Protein AF-A0A955YV09-F1 (afdb_monomer)

Foldseek 3Di:
DPLPLVVLLVPLVVLVVVVVVLQVQLVPDPLSARFFDAQDPFFRFHRFAFPLVLLVVLQVLVVSLVSCVSNVNNVSNVVSVVVSVVSLVSSVVLQVVQCVVLVLAGARTSPHNWGTEDALSLLVSVPPRNSDQLPPVSLVVSLVLQQVQQFFLLAGATDQTYSSNRVVCVLVVHDTANHKGAQVRRLSSLVSCLSNLVQVSNLQSLLSNQLLADPVRAHWGICHHGLDPSDNDPGDTNDPSNVVSNVVSVCSCAWDDDDLEIEGNSHDAPVQQDAQHKDWDDQNQDPQGTKIWIWHHHVQWIKIFIDDDGPHFRQWYKYAAHPLWAPKWKDFVNHTFDDDPRITIHGSPTGMMIMGTDNPPPDPRDSVQSNVLCCCCSPVVDPQADRRGSDDDWAWKDWPDPDQDDDFKDKTDIATHRRAFWKFKDFAPDETDPPHDTDDGIDMDGDWTKMWIWGDHPNDIYDTRIGTD

Secondary structure (DSSP, 8-state):
----HHHHHHHGGGHHHHHHHHHHHHHTSTTSSSPPB-S-TTT--SSB-BHHHHHHHHHHHHHHHHHHHHTT-HHHHHHHHHHHHHHHHHHHHHHHHHHHTTTT---SBSS-TTSS--SGGGGTTTTTT--S-TTSHHHHHHHHHHHHHHEETTEEEESSS-HHHHHHHHHTT------EEEHHHHHHHHHHHHHTT-HHHHHHHHHHHHHTS-TT----SEEEPTTS----TTSPSPPHHHHHHHHHHHHHHHEEEETTEEEE-SS--GGG-STT-EEEEEEE--TT--EEEEEEEETTEEEEEEEE--SS--SEEEEEPPTT-EEEEEEETTEE---BTTEEEE-TT--EEEEEEE-TT-----HHHHHHHHHIIIII--TTS-SS-SS------EES------SS-EEE-EE-GGG-SEEEEESBSPPP-TTSPBP-S-EEE-S--EEEEEEEETTEEEEEEEEE-

Nearest PDB structures (foldseek):
  6q63-assembly3_C  TM=5.030E-01  e=1.164E-03  Bacteroides thetaiotaomicron
  5nz7-assembly1_B  TM=4.814E-01  e=3.055E-04  Acetivibrio thermocellus
  8ayr-assembly2_B  TM=3.051E-01  e=4.442E-04  Akkermansia muciniphila
  2fba-assembly1_A  TM=6.461E-01  e=5.195E-02  Saccharomycopsis fibuligera

Radius of gyration: 24.7 Å; Cα contacts (8 Å, |Δi|>4): 958; chains: 1; bounding box: 62×48×77 Å

pLDDT: mean 94.28, std 5.24, range [65.0, 98.81]

Mean predicted aligned error: 4.83 Å

Sequence (469 aa):
MTEDAAFATRVAPVLAPHRAEFLTKTGGDPDGLWPVAGPYDNEALQDEHYTGHSFWALLGLKEGKRIAAAAGLGAIAADYQSTYDTYRTTFFEKLDSITALTGGYIPPGVDDPLSGYDWANASAGVYPFGEIAPSDPRVAETAWVVREHKYQEGIMTYGSSNAHVRKLAQERGETVPTGWLHHYQTIYTTMTNLLLGEQRRVVEDLYGLLVHTSSTHAGFEYGIQPWGNRDPRGNRPPHGWFAARYNELLRHMLLREEGSTLHLASALSPAWVKPGQTVAVRKGATYFGPISYEFTFHAGGGTLTMTPSFRTAPEAVVVHVPWFATGVTATADGAAVPISGGAIEVPSSTKTVDFQWSVDGAPDLSFDAAVEAYRHKYYDRPAREDYEFLFATPRAPTFATEQRIFLEKATIDLFVPGGLGTIHYTTDGSSPTTASPTFQAPFEITQNTTVKAIANYNGTLRGPVAAAF

Structure (mmCIF, N/CA/C/O backbone):
data_AF-A0A955YV09-F1
#
_entry.id   AF-A0A955YV09-F1
#
loop_
_atom_site.group_PDB
_atom_site.id
_atom_site.type_symbol
_atom_site.label_atom_id
_atom_site.label_alt_id
_atom_site.label_comp_id
_atom_site.label_asym_id
_atom_site.label_entity_id
_atom_site.label_seq_id
_atom_site.pdbx_PDB_ins_code
_atom_site.Cartn_x
_atom_site.Cartn_y
_atom_site.Cartn_z
_atom_site.occupancy
_atom_site.B_iso_or_equiv
_atom_site.auth_seq_id
_atom_site.auth_comp_id
_atom_site.auth_asym_id
_atom_site.auth_atom_id
_atom_site.pdbx_PDB_model_num
ATOM 1 N N . MET A 1 1 ? -8.012 1.734 21.901 1.00 75.81 1 MET A N 1
ATOM 2 C CA . MET A 1 1 ? -8.890 0.541 21.888 1.00 75.81 1 MET A CA 1
ATOM 3 C C . MET A 1 1 ? -9.551 0.264 23.236 1.00 75.81 1 MET A C 1
ATOM 5 O O . MET A 1 1 ? -10.736 -0.031 23.231 1.00 75.81 1 MET A O 1
ATOM 9 N N . THR A 1 2 ? -8.830 0.325 24.363 1.00 81.56 2 THR A N 1
ATOM 10 C CA . THR A 1 2 ? -9.372 -0.046 25.688 1.00 81.56 2 THR A CA 1
ATOM 11 C C . THR A 1 2 ? -9.980 1.107 26.485 1.00 81.56 2 THR A C 1
ATOM 13 O O . THR A 1 2 ? -10.711 0.836 27.427 1.00 81.56 2 THR A O 1
ATOM 16 N N . GLU A 1 3 ? -9.666 2.362 26.134 1.00 82.00 3 GLU A N 1
ATOM 17 C CA . GLU A 1 3 ? -10.062 3.559 26.905 1.00 82.00 3 GLU A CA 1
ATOM 18 C C . GLU A 1 3 ? -9.626 3.492 28.388 1.00 82.00 3 GLU A C 1
ATOM 20 O O . GLU A 1 3 ? -10.227 4.106 29.264 1.00 82.00 3 GLU A O 1
ATOM 25 N N . ASP A 1 4 ? -8.544 2.756 28.673 1.00 89.75 4 ASP A N 1
ATOM 26 C CA . ASP A 1 4 ? -8.010 2.575 30.025 1.00 89.75 4 ASP A CA 1
ATOM 27 C C . ASP A 1 4 ? -7.276 3.842 30.500 1.00 89.75 4 ASP A C 1
ATOM 29 O O . ASP A 1 4 ? -6.069 4.018 30.303 1.00 89.75 4 ASP A O 1
ATOM 33 N N . ALA A 1 5 ? -8.030 4.744 31.127 1.00 91.50 5 ALA A N 1
ATOM 34 C CA . ALA A 1 5 ? -7.497 5.974 31.703 1.00 91.50 5 ALA A CA 1
ATOM 35 C C . ALA A 1 5 ? -6.474 5.701 32.821 1.00 91.50 5 ALA A C 1
ATOM 37 O O . ALA A 1 5 ? -5.501 6.441 32.950 1.00 91.50 5 ALA A O 1
ATOM 38 N N . ALA A 1 6 ? -6.627 4.615 33.588 1.00 95.00 6 ALA A N 1
ATOM 39 C CA . ALA A 1 6 ? -5.683 4.266 34.650 1.00 95.00 6 ALA A CA 1
ATOM 40 C C . ALA A 1 6 ? -4.319 3.854 34.074 1.00 95.00 6 ALA A C 1
ATOM 42 O O . ALA A 1 6 ? -3.272 4.234 34.608 1.00 95.00 6 ALA A O 1
ATOM 43 N N . PHE A 1 7 ? -4.317 3.126 32.953 1.00 94.69 7 PHE A N 1
ATOM 44 C CA . PHE A 1 7 ? -3.103 2.860 32.186 1.00 94.69 7 PHE A CA 1
ATOM 45 C C . PHE A 1 7 ? -2.457 4.159 31.695 1.00 94.69 7 PHE A C 1
ATOM 47 O O . PHE A 1 7 ? -1.255 4.345 31.888 1.00 94.69 7 PHE A O 1
ATOM 54 N N . ALA A 1 8 ? -3.242 5.075 31.118 1.00 95.00 8 ALA A N 1
ATOM 55 C CA . ALA A 1 8 ? -2.731 6.360 30.645 1.00 95.00 8 ALA A CA 1
ATOM 56 C C . ALA A 1 8 ? -2.082 7.170 31.780 1.00 95.00 8 ALA A C 1
ATOM 58 O O . ALA A 1 8 ? -0.946 7.620 31.633 1.00 95.00 8 ALA A O 1
ATOM 59 N N . THR A 1 9 ? -2.735 7.277 32.942 1.00 96.31 9 THR A N 1
ATOM 60 C CA . THR A 1 9 ? -2.175 7.939 34.132 1.00 96.31 9 THR A CA 1
ATOM 61 C C . THR A 1 9 ? -0.875 7.286 34.601 1.00 96.31 9 THR A C 1
ATOM 63 O O . THR A 1 9 ? 0.050 7.989 35.000 1.00 96.31 9 THR A O 1
ATOM 66 N N . ARG A 1 10 ? -0.764 5.954 34.525 1.00 96.94 10 ARG A N 1
ATOM 67 C CA . ARG A 1 10 ? 0.459 5.233 34.909 1.00 96.94 10 ARG A CA 1
ATOM 68 C C . ARG A 1 10 ? 1.636 5.518 33.973 1.00 96.94 10 ARG A C 1
ATOM 70 O O . ARG A 1 10 ? 2.772 5.543 34.435 1.00 96.94 10 ARG A O 1
ATOM 77 N N . VAL A 1 11 ? 1.377 5.704 32.679 1.00 95.81 11 VAL A N 1
ATOM 78 C CA . VAL A 1 11 ? 2.415 5.970 31.666 1.00 95.81 11 VAL A CA 1
ATOM 79 C C . VAL A 1 11 ? 2.767 7.456 31.583 1.00 95.81 11 VAL A C 1
ATOM 81 O O . VAL A 1 11 ? 3.915 7.793 31.310 1.00 95.81 11 VAL A O 1
ATOM 84 N N . ALA A 1 12 ? 1.823 8.350 31.880 1.00 96.12 12 ALA A N 1
ATOM 85 C CA . ALA A 1 12 ? 1.975 9.798 31.750 1.00 96.12 12 ALA A CA 1
ATOM 86 C C . ALA A 1 12 ? 3.279 10.417 32.312 1.00 96.12 12 ALA A C 1
ATOM 88 O O . ALA A 1 12 ? 3.773 11.361 31.690 1.00 96.12 12 ALA A O 1
ATOM 89 N N . PRO A 1 13 ? 3.891 9.922 33.412 1.00 97.19 13 PRO A N 1
ATOM 90 C CA . PRO A 1 13 ? 5.140 10.485 33.926 1.00 97.19 13 PRO A CA 1
ATOM 91 C C . PRO A 1 13 ? 6.318 10.481 32.939 1.00 97.19 13 PRO A C 1
ATOM 93 O O . PRO A 1 13 ? 7.215 11.307 33.085 1.00 97.19 13 PRO A O 1
ATOM 96 N N . VAL A 1 14 ? 6.328 9.605 31.923 1.00 96.62 14 VAL A N 1
ATOM 97 C CA . VAL A 1 14 ? 7.414 9.571 30.918 1.00 96.62 14 VAL A CA 1
ATOM 98 C C . VAL A 1 14 ? 7.290 10.673 29.862 1.00 96.62 14 VAL A C 1
ATOM 100 O O . VAL A 1 14 ? 8.257 10.974 29.166 1.00 96.62 14 VAL A O 1
ATOM 103 N N . LEU A 1 15 ? 6.116 11.305 29.742 1.00 97.62 15 LEU A N 1
ATOM 104 C CA . LEU A 1 15 ? 5.815 12.203 28.629 1.00 97.62 15 LEU A CA 1
ATOM 105 C C . LEU A 1 15 ? 6.645 13.491 28.665 1.00 97.62 15 LEU A C 1
ATOM 107 O O . LEU A 1 15 ? 7.221 13.876 27.648 1.00 97.62 15 LEU A O 1
ATOM 111 N N . ALA A 1 16 ? 6.719 14.176 29.806 1.00 96.50 16 ALA A N 1
ATOM 112 C CA . ALA A 1 16 ? 7.458 15.436 29.883 1.00 96.50 16 ALA A CA 1
ATOM 113 C C . ALA A 1 16 ? 8.976 15.251 29.643 1.00 96.50 16 ALA A C 1
ATOM 115 O O . ALA A 1 16 ? 9.518 15.987 28.815 1.00 96.50 16 ALA A O 1
ATOM 116 N N . PRO A 1 17 ? 9.657 14.255 30.256 1.00 97.56 17 PRO A N 1
ATOM 117 C CA . PRO A 1 17 ? 11.061 13.970 29.956 1.00 97.56 17 PRO A CA 1
ATOM 118 C C . PRO A 1 17 ? 11.316 13.623 28.486 1.00 97.56 17 PRO A C 1
ATOM 120 O O . PRO A 1 17 ? 12.228 14.187 27.888 1.00 97.56 17 PRO A O 1
ATOM 123 N N . HIS A 1 18 ? 10.488 12.765 27.878 1.00 97.00 18 HIS A N 1
ATOM 124 C CA . HIS A 1 18 ? 10.657 12.381 26.471 1.00 97.00 18 HIS A CA 1
ATOM 125 C C . HIS A 1 18 ? 10.513 13.576 25.527 1.00 97.00 18 HIS A C 1
ATOM 127 O O . HIS A 1 18 ? 11.305 13.731 24.602 1.00 97.00 18 HIS A O 1
ATOM 133 N N . ARG A 1 19 ? 9.539 14.460 25.772 1.00 97.81 19 ARG A N 1
ATOM 134 C CA . ARG A 1 19 ? 9.382 15.679 24.971 1.00 97.81 19 ARG A CA 1
ATOM 135 C C . ARG A 1 19 ? 10.574 16.622 25.136 1.00 97.81 19 ARG A C 1
ATOM 137 O O . ARG A 1 19 ? 11.014 17.212 24.156 1.00 97.81 19 ARG A O 1
ATOM 144 N N . ALA A 1 20 ? 11.090 16.781 26.354 1.00 98.19 20 ALA A N 1
ATOM 145 C CA . ALA A 1 20 ? 12.256 17.628 26.599 1.00 98.19 20 ALA A CA 1
ATOM 146 C C . ALA A 1 20 ? 13.506 17.098 25.876 1.00 98.19 20 ALA A C 1
ATOM 148 O O . ALA A 1 20 ? 14.236 17.874 25.257 1.00 98.19 20 ALA A O 1
ATOM 149 N N . GLU A 1 21 ? 13.724 15.781 25.902 1.00 97.81 21 GLU A N 1
ATOM 150 C CA . GLU A 1 21 ? 14.794 15.147 25.132 1.00 97.81 21 GLU A CA 1
ATOM 151 C C . GLU A 1 21 ? 14.584 15.331 23.628 1.00 97.81 21 GLU A C 1
ATOM 153 O O . GLU A 1 21 ? 15.514 15.750 22.945 1.00 97.81 21 GLU A O 1
ATOM 158 N N . PHE A 1 22 ? 13.365 15.112 23.128 1.00 98.31 22 PHE A N 1
ATOM 159 C CA . PHE A 1 22 ? 13.023 15.338 21.725 1.00 98.31 22 PHE A CA 1
ATOM 160 C C . PHE A 1 22 ? 13.395 16.753 21.274 1.00 98.31 22 PHE A C 1
ATOM 162 O O . PHE A 1 22 ? 14.164 16.906 20.333 1.00 98.31 22 PHE A O 1
ATOM 169 N N . LEU A 1 23 ? 12.947 17.779 22.005 1.00 98.50 23 LEU A N 1
ATOM 170 C CA . LEU A 1 23 ? 13.265 19.179 21.703 1.00 98.50 23 LEU A CA 1
ATOM 171 C C . LEU A 1 23 ? 14.766 19.479 21.775 1.00 98.50 23 LEU A C 1
ATOM 173 O O . LEU A 1 23 ? 15.266 20.289 21.002 1.00 98.50 23 LEU A O 1
ATOM 177 N N . THR A 1 24 ? 15.492 18.834 22.691 1.00 98.44 24 THR A N 1
ATOM 178 C CA . THR A 1 24 ? 16.951 18.982 22.788 1.00 98.44 24 THR A CA 1
ATOM 179 C C . THR A 1 24 ? 17.644 18.385 21.566 1.00 98.44 24 THR A C 1
ATOM 181 O O . THR A 1 24 ? 18.561 18.994 21.022 1.00 98.44 24 THR A O 1
ATOM 184 N N . LYS A 1 25 ? 17.210 17.197 21.130 1.00 97.81 25 LYS A N 1
ATOM 185 C CA . LYS A 1 25 ? 17.768 16.500 19.968 1.00 97.81 25 LYS A CA 1
ATOM 186 C C . LYS A 1 25 ? 17.482 17.264 18.682 1.00 97.81 25 LYS A C 1
ATOM 188 O O . LYS A 1 25 ? 18.423 17.566 17.962 1.00 97.81 25 LYS A O 1
ATOM 193 N N . THR A 1 26 ? 16.226 17.631 18.440 1.00 98.00 26 THR A N 1
ATOM 194 C CA . THR A 1 26 ? 15.845 18.363 17.226 1.00 98.00 26 THR A CA 1
ATOM 195 C C . THR A 1 26 ? 16.370 19.793 17.225 1.00 98.00 26 THR A C 1
ATOM 197 O O . THR A 1 26 ? 16.736 20.306 16.183 1.00 98.00 26 THR A O 1
ATOM 200 N N . GLY A 1 27 ? 16.467 20.452 18.383 1.00 97.62 27 GLY A N 1
ATOM 201 C CA . GLY A 1 27 ? 17.047 21.796 18.480 1.00 97.62 27 GLY A CA 1
ATOM 202 C C . GLY A 1 27 ? 18.569 21.839 18.302 1.00 97.62 27 GLY A C 1
ATOM 203 O O . GLY A 1 27 ? 19.116 22.906 18.038 1.00 97.62 27 GLY A O 1
ATOM 204 N N . GLY A 1 28 ? 19.255 20.705 18.475 1.00 96.88 28 GLY A N 1
ATOM 205 C CA . GLY A 1 28 ? 20.684 20.561 18.187 1.00 96.88 28 GLY A CA 1
ATOM 206 C C . GLY A 1 28 ? 20.983 20.147 16.745 1.00 96.88 28 GLY A C 1
ATOM 207 O O . GLY A 1 28 ? 22.147 20.162 16.348 1.00 96.88 28 GLY A O 1
ATOM 208 N N . ASP A 1 29 ? 19.954 19.773 15.987 1.00 97.50 29 ASP A N 1
ATOM 209 C CA . ASP A 1 29 ? 20.061 19.396 14.586 1.00 97.50 29 ASP A CA 1
ATOM 210 C C . ASP A 1 29 ? 19.975 20.642 13.678 1.00 97.50 29 ASP A C 1
ATOM 212 O O . ASP A 1 29 ? 19.093 21.480 13.893 1.00 97.50 29 ASP A O 1
ATOM 216 N N . PRO A 1 30 ? 20.862 20.808 12.676 1.00 95.50 30 PRO A N 1
ATOM 217 C CA . PRO A 1 30 ? 20.859 21.985 11.804 1.00 95.50 30 PRO A CA 1
ATOM 218 C C . PRO A 1 30 ? 19.558 22.197 11.025 1.00 95.50 30 PRO A C 1
ATOM 220 O O . PRO A 1 30 ? 19.207 23.346 10.753 1.00 95.50 30 PRO A O 1
ATOM 223 N N . ASP A 1 31 ? 18.848 21.115 10.702 1.00 95.19 31 ASP A N 1
ATOM 224 C CA . ASP A 1 31 ? 17.599 21.151 9.944 1.00 95.19 31 ASP A CA 1
ATOM 225 C C . ASP A 1 31 ? 16.370 21.135 10.868 1.00 95.19 31 ASP A C 1
ATOM 227 O O . ASP A 1 31 ? 15.232 21.151 10.398 1.00 95.19 31 ASP A O 1
ATOM 231 N N . GLY A 1 32 ? 16.565 21.120 12.192 1.00 96.94 32 GLY A N 1
ATOM 232 C CA . GLY A 1 32 ? 15.475 21.018 13.158 1.00 96.94 32 GLY A CA 1
ATOM 233 C C . GLY A 1 32 ? 14.786 19.650 13.149 1.00 96.94 32 GLY A C 1
ATOM 234 O O . GLY A 1 32 ? 13.663 19.524 13.652 1.00 96.94 32 GLY A O 1
ATOM 235 N N . LEU A 1 33 ? 15.421 18.632 12.559 1.00 97.56 33 LEU A N 1
ATOM 236 C CA . LEU A 1 33 ? 14.860 17.299 12.387 1.00 97.56 33 LEU A CA 1
ATOM 237 C C . LEU A 1 33 ? 15.323 16.347 13.489 1.00 97.56 33 LEU A C 1
ATOM 239 O O . LEU A 1 33 ? 16.103 16.686 14.376 1.00 97.56 33 LEU A O 1
ATOM 243 N N . TRP A 1 34 ? 14.775 15.129 13.477 1.00 95.94 34 TRP A N 1
ATOM 244 C CA . TRP A 1 34 ? 15.317 14.095 14.352 1.00 95.94 34 TRP A CA 1
ATOM 245 C C . TRP A 1 34 ? 16.717 13.760 13.833 1.00 95.94 34 TRP A C 1
ATOM 247 O O . TRP A 1 34 ? 16.794 13.452 12.648 1.00 95.94 34 TRP A O 1
ATOM 257 N N . PRO A 1 35 ? 17.779 13.806 14.660 1.00 94.56 35 PRO A N 1
ATOM 258 C CA . PRO A 1 35 ? 19.150 13.883 14.163 1.00 94.56 35 PRO A CA 1
ATOM 259 C C . PRO A 1 35 ? 19.528 12.797 13.160 1.00 94.56 35 PRO A C 1
ATOM 261 O O . PRO A 1 35 ? 19.035 11.664 13.242 1.00 94.56 35 PRO A O 1
ATOM 264 N N . VAL A 1 36 ? 20.481 13.138 12.288 1.00 92.81 36 VAL A N 1
ATOM 265 C CA . VAL A 1 36 ? 21.125 12.183 11.382 1.00 92.81 36 VAL A CA 1
ATOM 266 C C . VAL A 1 36 ? 21.587 10.926 12.114 1.00 92.81 36 VAL A C 1
ATOM 268 O O . VAL A 1 36 ? 22.028 10.948 13.270 1.00 92.81 36 VAL A O 1
ATOM 271 N N . ALA A 1 37 ? 21.482 9.807 11.412 1.00 83.88 37 ALA A N 1
ATOM 272 C CA . ALA A 1 37 ? 21.772 8.490 11.941 1.00 83.88 37 ALA A CA 1
ATOM 273 C C . ALA A 1 37 ? 22.726 7.732 11.011 1.00 83.88 37 ALA A C 1
ATOM 275 O O . ALA A 1 37 ? 22.684 7.883 9.792 1.00 83.88 37 ALA A O 1
ATOM 276 N N . GLY A 1 38 ? 23.584 6.893 11.599 1.00 79.44 38 GLY A N 1
ATOM 277 C CA . GLY A 1 38 ? 24.360 5.913 10.836 1.00 79.44 38 GLY A CA 1
ATOM 278 C C . GLY A 1 38 ? 23.469 4.782 10.302 1.00 79.44 38 GLY A C 1
ATOM 279 O O . GLY A 1 38 ? 22.283 4.740 10.637 1.00 79.44 38 GLY A O 1
ATOM 280 N N . PRO A 1 39 ? 24.023 3.842 9.516 1.00 76.94 39 PRO A N 1
ATOM 281 C CA . PRO A 1 39 ? 23.260 2.751 8.929 1.00 76.94 39 PRO A CA 1
ATOM 282 C C . PRO A 1 39 ? 22.802 1.813 10.040 1.00 76.94 39 PRO A C 1
ATOM 284 O O . PRO A 1 39 ? 23.565 0.990 10.553 1.00 76.94 39 PRO A O 1
ATOM 287 N N . TYR A 1 40 ? 21.546 1.974 10.440 1.00 72.75 40 TYR A N 1
ATOM 288 C CA . TYR A 1 40 ? 20.858 1.025 11.296 1.00 72.75 40 TYR A CA 1
ATOM 289 C C . TYR A 1 40 ? 20.247 -0.098 10.451 1.00 72.75 40 TYR A C 1
ATOM 291 O O . TYR A 1 40 ? 20.273 -0.069 9.217 1.00 72.75 40 TYR A O 1
ATOM 299 N N . ASP A 1 41 ? 19.686 -1.096 11.134 1.00 65.88 41 ASP A N 1
ATOM 300 C CA . ASP A 1 41 ? 18.631 -1.910 10.532 1.00 65.88 41 ASP A CA 1
ATOM 301 C C . ASP A 1 41 ? 17.547 -0.954 10.001 1.00 65.88 41 ASP A C 1
ATOM 303 O O . ASP A 1 41 ? 17.304 0.058 10.664 1.00 65.88 41 ASP A O 1
ATOM 307 N N . ASN A 1 42 ? 16.951 -1.241 8.836 1.00 78.88 42 ASN A N 1
ATOM 308 C CA . ASN A 1 42 ? 15.970 -0.434 8.080 1.00 78.88 42 ASN A CA 1
ATOM 309 C C . ASN A 1 42 ? 16.473 0.208 6.761 1.00 78.88 42 ASN A C 1
ATOM 311 O O . ASN A 1 42 ? 16.728 -0.499 5.798 1.00 78.88 42 ASN A O 1
ATOM 315 N N . GLU A 1 43 ? 16.547 1.540 6.648 1.00 87.44 43 GLU A N 1
ATOM 316 C CA . GLU A 1 43 ? 16.810 2.254 5.384 1.00 87.44 43 GLU A CA 1
ATOM 317 C C . GLU A 1 43 ? 18.292 2.251 4.951 1.00 87.44 43 GLU A C 1
ATOM 319 O O . GLU A 1 43 ? 18.600 2.628 3.820 1.00 87.44 43 GLU A O 1
ATOM 324 N N . ALA A 1 44 ? 19.210 1.819 5.827 1.00 89.88 44 ALA A N 1
ATOM 325 C CA . ALA A 1 44 ? 20.657 1.745 5.582 1.00 89.88 44 ALA A CA 1
ATOM 326 C C . ALA A 1 44 ? 21.294 3.062 5.078 1.00 89.88 44 ALA A C 1
ATOM 328 O O . ALA A 1 44 ? 22.188 3.047 4.230 1.00 89.88 44 ALA A O 1
ATOM 329 N N . LEU A 1 45 ? 20.834 4.202 5.603 1.00 90.94 45 LEU A N 1
ATOM 330 C CA . LEU A 1 45 ? 21.383 5.525 5.299 1.00 90.94 45 LEU A CA 1
ATOM 331 C C . LEU A 1 45 ? 22.611 5.822 6.169 1.00 90.94 45 LEU A C 1
ATOM 333 O O . LEU A 1 45 ? 22.663 5.420 7.332 1.00 90.94 45 LEU A O 1
ATOM 337 N N . GLN A 1 46 ? 23.584 6.549 5.621 1.00 90.31 46 GLN A N 1
ATOM 338 C CA . GLN A 1 46 ? 24.819 6.921 6.311 1.00 90.31 46 GLN A CA 1
ATOM 339 C C . GLN A 1 46 ? 24.864 8.436 6.507 1.00 90.31 46 GLN A C 1
ATOM 341 O O . GLN A 1 46 ? 25.022 9.166 5.538 1.00 90.31 46 GLN A O 1
ATOM 346 N N . ASP A 1 47 ? 24.786 8.881 7.763 1.00 91.12 47 ASP A N 1
ATOM 347 C CA . ASP A 1 47 ? 24.876 10.298 8.149 1.00 91.12 47 ASP A CA 1
ATOM 348 C C . ASP A 1 47 ? 23.786 11.185 7.510 1.00 91.12 47 ASP A C 1
ATOM 350 O O . ASP A 1 47 ? 24.007 12.366 7.253 1.00 91.12 47 ASP A O 1
ATOM 354 N N . GLU A 1 48 ? 22.591 10.620 7.301 1.00 93.00 48 GLU A N 1
ATOM 355 C CA . GLU A 1 48 ? 21.418 11.311 6.743 1.00 93.00 48 GLU A CA 1
ATOM 356 C C . GLU A 1 48 ? 20.202 11.233 7.681 1.00 93.00 48 GLU A C 1
ATOM 358 O O . GLU A 1 48 ? 20.119 10.396 8.592 1.00 93.00 48 GLU A O 1
ATOM 363 N N . HIS A 1 49 ? 19.225 12.101 7.426 1.00 95.56 49 HIS A N 1
ATOM 364 C CA . HIS A 1 49 ? 17.911 12.114 8.051 1.00 95.56 49 HIS A CA 1
ATOM 365 C C . HIS A 1 49 ? 16.977 11.081 7.422 1.00 95.56 49 HIS A C 1
ATOM 367 O O . HIS A 1 49 ? 16.645 11.130 6.237 1.00 95.56 49 HIS A O 1
ATOM 373 N N . TYR A 1 50 ? 16.477 10.175 8.255 1.00 95.44 50 TYR A N 1
ATOM 374 C CA . TYR A 1 50 ? 15.576 9.106 7.845 1.00 95.44 50 TYR A CA 1
ATOM 375 C C . TYR A 1 50 ? 14.143 9.632 7.717 1.00 95.44 50 TYR A C 1
ATOM 377 O O . TYR A 1 50 ? 13.543 10.062 8.707 1.00 95.44 50 TYR A O 1
ATOM 385 N N . THR A 1 51 ? 13.539 9.481 6.539 1.00 96.44 51 THR A N 1
ATOM 386 C CA . THR A 1 51 ? 12.110 9.758 6.320 1.00 96.44 51 THR A CA 1
ATOM 387 C C . THR A 1 51 ? 11.245 8.952 7.293 1.00 96.44 51 THR A C 1
ATOM 389 O O . THR A 1 51 ? 10.325 9.480 7.922 1.00 96.44 51 THR A O 1
ATOM 392 N N . GLY A 1 52 ? 11.579 7.669 7.475 1.00 94.56 52 GLY A N 1
ATOM 393 C CA . GLY A 1 52 ? 10.900 6.776 8.411 1.00 94.56 52 GLY A CA 1
ATOM 394 C C . GLY A 1 52 ? 10.953 7.254 9.862 1.00 94.56 52 GLY A C 1
ATOM 395 O O . GLY A 1 52 ? 9.938 7.205 10.559 1.00 94.56 52 GLY A O 1
ATOM 396 N N . HIS A 1 53 ? 12.102 7.754 10.328 1.00 94.69 53 HIS A N 1
ATOM 397 C CA . HIS A 1 53 ? 12.244 8.244 11.703 1.00 94.69 53 HIS A CA 1
ATOM 398 C C . HIS A 1 53 ? 11.369 9.467 11.958 1.00 94.69 53 HIS A C 1
ATOM 400 O O . HIS A 1 53 ? 10.717 9.528 12.998 1.00 94.69 53 HIS A O 1
ATOM 406 N N . SER A 1 54 ? 11.285 10.395 11.004 1.00 97.00 54 SER A N 1
ATOM 407 C CA . SER A 1 54 ? 10.409 11.562 11.125 1.00 97.00 54 SER A CA 1
ATOM 408 C C . SER A 1 54 ? 8.932 11.169 11.202 1.00 97.00 54 SER A C 1
ATOM 410 O O . SER A 1 54 ? 8.193 11.699 12.034 1.00 97.00 54 SER A O 1
ATOM 412 N N . PHE A 1 55 ? 8.495 10.176 10.420 1.00 97.56 55 PHE A N 1
ATOM 413 C CA . PHE A 1 55 ? 7.139 9.635 10.550 1.00 97.56 55 PHE A CA 1
ATOM 414 C C . PHE A 1 55 ? 6.896 8.965 11.915 1.00 97.56 55 PHE A C 1
ATOM 416 O O . PHE A 1 55 ? 5.847 9.179 12.528 1.00 97.56 55 PHE A O 1
ATOM 423 N N . TRP A 1 56 ? 7.861 8.204 12.440 1.00 96.44 56 TRP A N 1
ATOM 424 C CA . TRP A 1 56 ? 7.766 7.623 13.786 1.00 96.44 56 TRP A CA 1
ATOM 425 C C . TRP A 1 56 ? 7.767 8.681 14.896 1.00 96.44 56 TRP A C 1
ATOM 427 O O . TRP A 1 56 ? 7.019 8.540 15.865 1.00 96.44 56 TRP A O 1
ATOM 437 N N . ALA A 1 57 ? 8.554 9.748 14.755 1.00 97.38 57 ALA A N 1
ATOM 438 C CA . ALA A 1 57 ? 8.569 10.881 15.673 1.00 97.38 57 ALA A CA 1
ATOM 439 C C . ALA A 1 57 ? 7.197 11.565 15.731 1.00 97.38 57 ALA A C 1
ATOM 441 O O . ALA A 1 57 ? 6.652 11.778 16.815 1.00 97.38 57 ALA A O 1
ATOM 442 N N . LEU A 1 58 ? 6.600 11.838 14.568 1.00 98.56 58 LEU A N 1
ATOM 443 C CA . LEU A 1 58 ? 5.260 12.413 14.465 1.00 98.56 58 LEU A CA 1
ATOM 444 C C . LEU A 1 58 ? 4.193 11.519 15.109 1.00 98.56 58 LEU A C 1
ATOM 446 O O . LEU A 1 58 ? 3.388 12.006 15.909 1.00 98.56 58 LEU A O 1
ATOM 450 N N . LEU A 1 59 ? 4.236 10.209 14.848 1.00 97.75 59 LEU A N 1
ATOM 451 C CA . LEU A 1 59 ? 3.337 9.252 15.493 1.00 97.75 59 LEU A CA 1
ATOM 452 C C . LEU A 1 59 ? 3.531 9.231 17.019 1.00 97.75 59 LEU A C 1
ATOM 454 O O . LEU A 1 59 ? 2.555 9.255 17.769 1.00 97.75 59 LEU A O 1
ATOM 458 N N . GLY A 1 60 ? 4.777 9.254 17.496 1.00 97.56 60 GLY A N 1
ATOM 459 C CA . GLY A 1 60 ? 5.096 9.329 18.922 1.00 97.56 60 GLY A CA 1
ATOM 460 C C . GLY A 1 60 ? 4.536 10.588 19.591 1.00 97.56 60 GLY A C 1
ATOM 461 O O . GLY A 1 60 ? 3.978 10.511 20.687 1.00 97.56 60 GLY A O 1
ATOM 462 N N . LEU A 1 61 ? 4.611 11.741 18.920 1.00 98.50 61 LEU A N 1
ATOM 463 C CA . LEU A 1 61 ? 4.041 12.996 19.413 1.00 98.50 61 LEU A CA 1
ATOM 464 C C . LEU A 1 61 ? 2.500 12.959 19.437 1.00 98.50 61 LEU A C 1
ATOM 466 O O . LEU A 1 61 ? 1.892 13.374 20.429 1.00 98.50 61 LEU A O 1
ATOM 470 N N . LYS A 1 62 ? 1.857 12.398 18.401 1.00 97.06 62 LYS A N 1
ATOM 471 C CA . LYS A 1 62 ? 0.398 12.173 18.371 1.00 97.06 62 LYS A CA 1
ATOM 472 C C . LYS A 1 62 ? -0.065 11.291 19.531 1.00 97.06 62 LYS A C 1
ATOM 474 O O . LYS A 1 62 ? -1.016 11.638 20.237 1.00 97.06 62 LYS A O 1
ATOM 479 N N . GLU A 1 63 ? 0.615 10.171 19.762 1.00 95.62 63 GLU A N 1
ATOM 480 C CA . GLU A 1 63 ? 0.253 9.247 20.839 1.00 95.62 63 GLU A CA 1
ATOM 481 C C . GLU A 1 63 ? 0.574 9.826 22.223 1.00 95.62 63 GLU A C 1
ATOM 483 O O . GLU A 1 63 ? -0.216 9.666 23.153 1.00 95.62 63 GLU A O 1
ATOM 488 N N . GLY A 1 64 ? 1.657 10.595 22.367 1.00 97.31 64 GLY A N 1
ATOM 489 C CA . GLY A 1 64 ? 1.956 11.326 23.599 1.00 97.31 64 GLY A CA 1
ATOM 490 C C . GLY A 1 64 ? 0.862 12.333 23.970 1.00 97.31 64 GLY A C 1
ATOM 491 O O . GLY A 1 64 ? 0.395 12.341 25.114 1.00 97.31 64 GLY A O 1
ATOM 492 N N . LYS A 1 65 ? 0.353 13.100 22.992 1.00 97.62 65 LYS A N 1
ATOM 493 C CA . LYS A 1 65 ? -0.837 13.954 23.166 1.00 97.62 65 LYS A CA 1
ATOM 494 C C . LYS A 1 65 ? -2.042 13.134 23.630 1.00 97.62 65 LYS A C 1
ATOM 496 O O . LYS A 1 65 ? -2.743 13.543 24.557 1.00 97.62 65 LYS A O 1
ATOM 501 N N . ARG A 1 66 ? -2.298 11.986 22.996 1.00 94.50 66 ARG A N 1
ATOM 502 C CA . ARG A 1 66 ? -3.440 11.119 23.318 1.00 94.50 66 ARG A CA 1
ATOM 503 C C . ARG A 1 66 ? -3.364 10.573 24.744 1.00 94.50 66 ARG A C 1
ATOM 505 O O . ARG A 1 66 ? -4.368 10.606 25.453 1.00 94.50 66 ARG A O 1
ATOM 512 N N . ILE A 1 67 ? -2.188 10.116 25.177 1.00 96.31 67 ILE A N 1
ATOM 513 C CA . ILE A 1 67 ? -1.953 9.633 26.545 1.00 96.31 67 ILE A CA 1
ATOM 514 C C . ILE A 1 67 ? -2.151 10.775 27.548 1.00 96.31 67 ILE A C 1
ATOM 516 O O . ILE A 1 67 ? -2.867 10.595 28.531 1.00 96.31 67 ILE A O 1
ATOM 520 N N . ALA A 1 68 ? -1.581 11.958 27.290 1.00 97.00 68 ALA A N 1
ATOM 521 C CA . ALA A 1 68 ? -1.748 13.123 28.161 1.00 97.00 68 ALA A CA 1
ATOM 522 C C . ALA A 1 68 ? -3.223 13.527 28.305 1.00 97.00 68 ALA A C 1
ATOM 524 O O . ALA A 1 68 ? -3.692 13.751 29.421 1.00 97.00 68 ALA A O 1
ATOM 525 N N . ALA A 1 69 ? -3.971 13.561 27.198 1.00 95.44 69 ALA A N 1
ATOM 526 C CA . ALA A 1 69 ? -5.399 13.862 27.210 1.00 95.44 69 ALA A CA 1
ATOM 527 C C . ALA A 1 69 ? -6.195 12.821 28.015 1.00 95.44 69 ALA A C 1
ATOM 529 O O . ALA A 1 69 ? -7.001 13.191 28.867 1.00 95.44 69 ALA A O 1
ATOM 530 N N . ALA A 1 70 ? -5.924 11.528 27.810 1.00 94.19 70 ALA A N 1
ATOM 531 C CA . ALA A 1 70 ? -6.571 10.444 28.550 1.00 94.19 70 ALA A CA 1
ATOM 532 C C . ALA A 1 70 ? -6.241 10.458 30.056 1.00 94.19 70 ALA A C 1
ATOM 534 O O . ALA A 1 70 ? -7.064 10.044 30.867 1.00 94.19 70 ALA A O 1
ATOM 535 N N . ALA A 1 71 ? -5.065 10.965 30.436 1.00 95.69 71 ALA A N 1
ATOM 536 C CA . ALA A 1 71 ? -4.653 11.147 31.826 1.00 95.69 71 ALA A CA 1
ATOM 537 C C . ALA A 1 71 ? -5.154 12.464 32.461 1.00 95.69 71 ALA A C 1
ATOM 539 O O . ALA A 1 71 ? -4.831 12.736 33.616 1.00 95.69 71 ALA A O 1
ATOM 540 N N . GLY A 1 72 ? -5.906 13.299 31.730 1.00 95.88 72 GLY A N 1
ATOM 541 C CA . GLY A 1 72 ? -6.393 14.597 32.216 1.00 95.88 72 GLY A CA 1
ATOM 542 C C . GLY A 1 72 ? -5.327 15.701 32.277 1.00 95.88 72 GLY A C 1
ATOM 543 O O . GLY A 1 72 ? -5.531 16.727 32.923 1.00 95.88 72 GLY A O 1
ATOM 544 N N . LEU A 1 73 ? -4.187 15.523 31.605 1.00 96.94 73 LEU A N 1
ATOM 545 C CA . LEU A 1 73 ? -3.042 16.439 31.624 1.00 96.94 73 LEU A CA 1
ATOM 546 C C . LEU A 1 73 ? -3.093 17.410 30.437 1.00 96.94 73 LEU A C 1
ATOM 548 O O . LEU A 1 73 ? -2.256 17.365 29.536 1.00 96.94 73 LEU A O 1
ATOM 552 N N . GLY A 1 74 ? -4.088 18.303 30.439 1.00 97.00 74 GLY A N 1
ATOM 553 C CA . GLY A 1 74 ? -4.381 19.198 29.310 1.00 97.00 74 GLY A CA 1
ATOM 554 C C . GLY A 1 74 ? -3.207 20.077 28.857 1.00 97.00 74 GLY A C 1
ATOM 555 O O . GLY A 1 74 ? -2.994 20.232 27.658 1.00 97.00 74 GLY A O 1
ATOM 556 N N . ALA A 1 75 ? -2.401 20.588 29.793 1.00 97.81 75 ALA A N 1
ATOM 557 C CA . ALA A 1 75 ? -1.212 21.380 29.462 1.00 97.81 75 ALA A CA 1
ATOM 558 C C . ALA A 1 75 ? -0.154 20.552 28.710 1.00 97.81 75 ALA A C 1
ATOM 560 O O . ALA A 1 75 ? 0.343 20.984 27.677 1.00 97.81 75 ALA A O 1
ATOM 561 N N . ILE A 1 76 ? 0.119 19.320 29.161 1.00 97.75 76 ILE A N 1
ATOM 562 C CA . ILE A 1 76 ? 1.068 18.418 28.487 1.00 97.75 76 ILE A CA 1
ATOM 563 C C . ILE A 1 76 ? 0.532 18.009 27.110 1.00 97.75 76 ILE A C 1
ATOM 565 O O . ILE A 1 76 ? 1.291 17.932 26.148 1.00 97.75 76 ILE A O 1
ATOM 569 N N . ALA A 1 77 ? -0.777 17.782 26.981 1.00 98.38 77 ALA A N 1
ATOM 570 C CA . ALA A 1 77 ? -1.385 17.483 25.688 1.00 98.38 77 ALA A CA 1
ATOM 571 C C . ALA A 1 77 ? -1.222 18.649 24.692 1.00 98.38 77 ALA A C 1
ATOM 573 O O . ALA A 1 77 ? -0.906 18.414 23.526 1.00 98.38 77 ALA A O 1
ATOM 574 N N . ALA A 1 78 ? -1.397 19.894 25.151 1.00 98.50 78 ALA A N 1
ATOM 575 C CA . ALA A 1 78 ? -1.175 21.091 24.340 1.00 98.50 78 ALA A CA 1
ATOM 576 C C . ALA A 1 78 ? 0.305 21.258 23.949 1.00 98.50 78 ALA A C 1
ATOM 578 O O . ALA A 1 78 ? 0.604 21.553 22.793 1.00 98.50 78 ALA A O 1
ATOM 579 N N . ASP A 1 79 ? 1.226 20.986 24.873 1.00 98.31 79 ASP A N 1
ATOM 580 C CA . ASP A 1 79 ? 2.670 21.004 24.624 1.00 98.31 79 ASP A CA 1
ATOM 581 C C . ASP A 1 79 ? 3.089 20.000 23.540 1.00 98.31 79 ASP A C 1
ATOM 583 O O . ASP A 1 79 ? 3.876 20.329 22.650 1.00 98.31 79 ASP A O 1
ATOM 587 N N . TYR A 1 80 ? 2.555 18.777 23.597 1.00 98.62 80 TYR A N 1
ATOM 588 C CA . TYR A 1 80 ? 2.780 17.748 22.580 1.00 98.62 80 TYR A CA 1
ATOM 589 C C . TYR A 1 80 ? 2.183 18.131 21.224 1.00 98.62 80 TYR A C 1
ATOM 591 O O . TYR A 1 80 ? 2.832 17.916 20.205 1.00 98.62 80 TYR A O 1
ATOM 599 N N . GLN A 1 81 ? 0.984 18.726 21.205 1.00 98.69 81 GLN A N 1
ATOM 600 C CA . GLN A 1 81 ? 0.371 19.231 19.974 1.00 98.69 81 GLN A CA 1
ATOM 601 C C . GLN A 1 81 ? 1.241 20.314 19.329 1.00 98.69 81 GLN A C 1
ATOM 603 O O . GLN A 1 81 ? 1.562 20.212 18.153 1.00 98.69 81 GLN A O 1
ATOM 608 N N . SER A 1 82 ? 1.687 21.304 20.106 1.00 98.62 82 SER A N 1
ATOM 609 C CA . SER A 1 82 ? 2.553 22.365 19.588 1.00 98.62 82 SER A CA 1
ATOM 610 C C . SER A 1 82 ? 3.880 21.816 19.056 1.00 98.62 82 SER A C 1
ATOM 612 O O . SER A 1 82 ? 4.335 22.248 18.002 1.00 98.62 82 SER A O 1
ATOM 614 N N . THR A 1 83 ? 4.492 20.842 19.740 1.00 98.75 83 THR A N 1
ATOM 615 C CA . THR A 1 83 ? 5.715 20.190 19.244 1.00 98.75 83 THR A CA 1
ATOM 616 C C . THR A 1 83 ? 5.467 19.400 17.964 1.00 98.75 83 THR A C 1
ATOM 618 O O . THR A 1 83 ? 6.288 19.474 17.055 1.00 98.75 83 THR A O 1
ATOM 621 N N . TYR A 1 84 ? 4.342 18.684 17.873 1.00 98.81 84 TYR A N 1
ATOM 622 C CA . TYR A 1 84 ? 3.923 18.003 16.650 1.00 98.81 84 TYR A CA 1
ATOM 623 C C . TYR A 1 84 ? 3.771 18.987 15.489 1.00 98.81 84 TYR A C 1
ATOM 625 O O . TYR A 1 84 ? 4.360 18.759 14.439 1.00 98.81 84 TYR A O 1
ATOM 633 N N . ASP A 1 85 ? 3.047 20.092 15.681 1.00 98.75 85 ASP A N 1
ATOM 634 C CA . ASP A 1 85 ? 2.779 21.065 14.617 1.00 98.75 85 ASP A CA 1
ATOM 635 C C . ASP A 1 85 ? 4.071 21.701 14.086 1.00 98.75 85 ASP A C 1
ATOM 637 O O . ASP A 1 85 ? 4.277 21.770 12.870 1.00 98.75 85 ASP A O 1
ATOM 641 N N . THR A 1 86 ? 4.974 22.101 14.988 1.00 98.56 86 THR A N 1
ATOM 642 C CA . THR A 1 86 ? 6.281 22.656 14.612 1.00 98.56 86 THR A CA 1
ATOM 643 C C . THR A 1 86 ? 7.118 21.627 13.859 1.00 98.56 86 THR A C 1
ATOM 645 O O . THR A 1 86 ? 7.558 21.896 12.745 1.00 98.56 86 THR A O 1
ATOM 648 N N . TYR A 1 87 ? 7.300 20.433 14.430 1.00 98.75 87 TYR A N 1
ATOM 649 C CA . TYR A 1 87 ? 8.141 19.402 13.824 1.00 98.75 87 TYR A CA 1
ATOM 650 C C . TYR A 1 87 ? 7.590 18.930 12.476 1.00 98.75 87 TYR A C 1
ATOM 652 O O . TYR A 1 87 ? 8.344 18.762 11.521 1.00 98.75 87 TYR A O 1
ATOM 660 N N . ARG A 1 88 ? 6.265 18.768 12.366 1.00 98.69 88 ARG A N 1
ATOM 661 C CA . ARG A 1 88 ? 5.604 18.403 11.111 1.00 98.69 88 ARG A CA 1
ATOM 662 C C . ARG A 1 88 ? 5.857 19.445 10.034 1.00 98.69 88 ARG A C 1
ATOM 664 O O . ARG A 1 88 ? 6.137 19.063 8.908 1.00 98.69 88 ARG A O 1
ATOM 671 N N . THR A 1 89 ? 5.751 20.728 10.368 1.00 98.62 89 THR A N 1
ATOM 672 C CA . THR A 1 89 ? 6.001 21.814 9.412 1.00 98.62 89 THR A CA 1
ATOM 673 C C . THR A 1 89 ? 7.427 21.729 8.872 1.00 98.62 89 THR A C 1
ATOM 675 O O . THR A 1 89 ? 7.606 21.591 7.667 1.00 98.62 89 THR A O 1
ATOM 678 N N . THR A 1 90 ? 8.425 21.677 9.759 1.00 98.31 90 THR A N 1
ATOM 679 C CA . THR A 1 90 ? 9.844 21.572 9.385 1.00 98.31 90 THR A CA 1
ATOM 680 C C . THR A 1 90 ? 10.141 20.325 8.549 1.00 98.31 90 THR A C 1
ATOM 682 O O . THR A 1 90 ? 10.776 20.405 7.500 1.00 98.31 90 THR A O 1
ATOM 685 N N . PHE A 1 91 ? 9.638 19.161 8.967 1.00 98.62 91 PHE A N 1
ATOM 686 C CA . PHE A 1 91 ? 9.835 17.918 8.226 1.00 98.62 91 PHE A CA 1
ATOM 687 C C . PHE A 1 91 ? 9.185 17.950 6.840 1.00 98.62 91 PHE A C 1
ATOM 689 O O . PHE A 1 91 ? 9.811 17.528 5.869 1.00 98.62 91 PHE A O 1
ATOM 696 N N . PHE A 1 92 ? 7.955 18.455 6.723 1.00 98.50 92 PHE A N 1
ATOM 697 C CA . PHE A 1 92 ? 7.252 18.475 5.441 1.00 98.50 92 PHE A CA 1
ATOM 698 C C . PHE A 1 92 ? 7.864 19.464 4.445 1.00 98.50 92 PHE A C 1
ATOM 700 O O . PHE A 1 92 ? 7.881 19.157 3.260 1.00 98.50 92 PHE A O 1
ATOM 707 N N . GLU A 1 93 ? 8.451 20.578 4.891 1.00 97.94 93 GLU A N 1
ATOM 708 C CA . GLU A 1 93 ? 9.207 21.479 4.004 1.00 97.94 93 GLU A CA 1
ATOM 709 C C . GLU A 1 93 ? 10.388 20.758 3.323 1.00 97.94 93 GLU A C 1
ATOM 711 O O . GLU A 1 93 ? 10.590 20.863 2.105 1.00 97.94 93 GLU A O 1
ATOM 716 N N . LYS A 1 94 ? 11.143 19.961 4.091 1.00 97.31 94 LYS A N 1
ATOM 717 C CA . LYS A 1 94 ? 12.240 19.139 3.559 1.00 97.31 94 LYS A CA 1
ATOM 718 C C . LYS A 1 94 ? 11.711 17.990 2.689 1.00 97.31 94 LYS A C 1
ATOM 720 O O . LYS A 1 94 ? 12.226 17.757 1.595 1.00 97.31 94 LYS A O 1
ATOM 725 N N . LEU A 1 95 ? 10.654 17.310 3.140 1.00 98.25 95 LEU A N 1
ATOM 726 C CA . LEU A 1 95 ? 10.023 16.199 2.425 1.00 98.25 95 LEU A CA 1
ATOM 727 C C . LEU A 1 95 ? 9.475 16.627 1.055 1.00 98.25 95 LEU A C 1
ATOM 729 O O . LEU A 1 95 ? 9.641 15.909 0.070 1.00 98.25 95 LEU A O 1
ATOM 733 N N . ASP A 1 96 ? 8.836 17.793 0.973 1.00 97.81 96 ASP A N 1
ATOM 734 C CA . ASP A 1 96 ? 8.313 18.342 -0.279 1.00 97.81 96 ASP A CA 1
ATOM 735 C C . ASP A 1 96 ? 9.457 18.635 -1.259 1.00 97.81 96 ASP A C 1
ATOM 737 O O . ASP A 1 96 ? 9.382 18.268 -2.435 1.00 97.81 96 ASP A O 1
ATOM 741 N N . SER A 1 97 ? 10.553 19.214 -0.758 1.00 97.00 97 SER A N 1
ATOM 742 C CA . SER A 1 97 ? 11.740 19.533 -1.557 1.00 97.00 97 SER A CA 1
ATOM 743 C C . SER A 1 97 ? 12.390 18.281 -2.152 1.00 97.00 97 SER A C 1
ATOM 745 O O . SER A 1 97 ? 12.665 18.242 -3.351 1.00 97.00 97 SER A O 1
ATOM 747 N N . ILE A 1 98 ? 12.597 17.236 -1.343 1.00 97.31 98 ILE A N 1
ATOM 748 C CA . ILE A 1 98 ? 13.241 15.996 -1.800 1.00 97.31 98 ILE A CA 1
ATOM 749 C C . ILE A 1 98 ? 12.326 15.192 -2.738 1.00 97.31 98 ILE A C 1
ATOM 751 O O . ILE A 1 98 ? 12.781 14.642 -3.739 1.00 97.31 98 ILE A O 1
ATOM 755 N N . THR A 1 99 ? 11.016 15.180 -2.472 1.00 97.75 99 THR A N 1
ATOM 756 C CA . THR A 1 99 ? 10.027 14.442 -3.277 1.00 97.75 99 THR A CA 1
ATOM 757 C C . THR A 1 99 ? 9.796 15.088 -4.649 1.00 97.75 99 THR A C 1
ATOM 759 O O . THR A 1 99 ? 9.450 14.412 -5.620 1.00 97.75 99 THR A O 1
ATOM 762 N N . ALA A 1 100 ? 10.024 16.398 -4.779 1.00 97.19 100 ALA A N 1
ATOM 763 C CA . ALA A 1 100 ? 9.987 17.070 -6.077 1.00 97.19 100 ALA A CA 1
ATOM 764 C C . ALA A 1 100 ? 11.083 16.560 -7.034 1.00 97.19 100 ALA A C 1
ATOM 766 O O . ALA A 1 100 ? 10.875 16.543 -8.248 1.00 97.19 100 ALA A O 1
ATOM 767 N N . LEU A 1 101 ? 12.223 16.098 -6.505 1.00 97.44 101 LEU A N 1
ATOM 768 C CA . LEU A 1 101 ? 13.344 15.584 -7.303 1.00 97.44 101 LEU A CA 1
ATOM 769 C C . LEU A 1 101 ? 13.087 14.186 -7.880 1.00 97.44 101 LEU A C 1
ATOM 771 O O . LEU A 1 101 ? 13.759 13.774 -8.821 1.00 97.44 101 LEU A O 1
ATOM 775 N N . THR A 1 102 ? 12.111 13.462 -7.337 1.00 97.38 102 THR A N 1
ATOM 776 C CA . THR A 1 102 ? 11.828 12.060 -7.675 1.00 97.38 102 THR A CA 1
ATOM 777 C C . THR A 1 102 ? 10.548 11.885 -8.492 1.00 97.38 102 THR A C 1
ATOM 779 O O . THR A 1 102 ? 10.151 10.755 -8.788 1.00 97.38 102 THR A O 1
ATOM 782 N N . GLY A 1 103 ? 9.883 12.989 -8.848 1.00 94.62 103 GLY A N 1
ATOM 783 C CA . GLY A 1 103 ? 8.603 12.971 -9.556 1.00 94.62 103 GLY A CA 1
ATOM 784 C C . GLY A 1 103 ? 7.409 12.572 -8.684 1.00 94.62 103 GLY A C 1
ATOM 785 O O . GLY A 1 103 ? 6.387 12.177 -9.231 1.00 94.62 103 GLY A O 1
ATOM 786 N N . GLY A 1 104 ? 7.518 12.676 -7.353 1.00 96.50 104 GLY A N 1
ATOM 787 C CA . GLY A 1 104 ? 6.424 12.367 -6.422 1.00 96.50 104 GLY A CA 1
ATOM 788 C C . GLY A 1 104 ? 6.649 11.134 -5.542 1.00 96.50 104 GLY A C 1
ATOM 789 O O . GLY A 1 104 ? 5.887 10.923 -4.602 1.00 96.50 104 GLY A O 1
ATOM 790 N N . TYR A 1 105 ? 7.694 10.345 -5.796 1.00 98.38 105 TYR A N 1
ATOM 791 C CA . TYR A 1 105 ? 8.080 9.226 -4.932 1.00 98.38 105 TYR A CA 1
ATOM 792 C C . TYR A 1 105 ? 8.741 9.727 -3.638 1.00 98.38 105 TYR A C 1
ATOM 794 O O . TYR A 1 105 ? 9.668 10.530 -3.689 1.00 98.38 105 TYR A O 1
ATOM 802 N N . ILE A 1 106 ? 8.320 9.229 -2.478 1.00 98.44 106 ILE A N 1
ATOM 803 C CA . ILE A 1 106 ? 8.904 9.608 -1.187 1.00 98.44 106 ILE A CA 1
ATOM 804 C C . ILE A 1 106 ? 10.175 8.773 -0.913 1.00 98.44 106 ILE A C 1
ATOM 806 O O . ILE A 1 106 ? 10.063 7.563 -0.690 1.00 98.44 106 ILE A O 1
ATOM 810 N N . PRO A 1 107 ? 11.379 9.381 -0.897 1.00 97.75 107 PRO A N 1
ATOM 811 C CA . PRO A 1 107 ? 12.637 8.661 -0.688 1.00 97.75 107 PRO A CA 1
ATOM 812 C C . PRO A 1 107 ? 12.851 8.207 0.768 1.00 97.75 107 PRO A C 1
ATOM 814 O O . PRO A 1 107 ? 12.210 8.730 1.686 1.00 97.75 107 PRO A O 1
ATOM 817 N N . PRO A 1 108 ? 13.741 7.221 1.004 1.00 96.31 108 PRO A N 1
ATOM 818 C CA . PRO A 1 108 ? 14.030 6.710 2.347 1.00 96.31 108 PRO A CA 1
ATOM 819 C C . PRO A 1 108 ? 14.734 7.735 3.246 1.00 96.31 108 PRO A C 1
ATOM 821 O O . PRO A 1 108 ? 14.499 7.734 4.455 1.00 96.31 108 PRO A O 1
ATOM 824 N N . GLY A 1 109 ? 15.549 8.619 2.664 1.00 95.12 109 GLY A N 1
ATOM 825 C CA . GLY A 1 109 ? 16.164 9.765 3.333 1.00 95.12 109 GLY A CA 1
ATOM 826 C C . GLY A 1 109 ? 15.625 11.086 2.791 1.00 95.12 109 GLY A C 1
ATOM 827 O O . GLY A 1 109 ? 15.126 11.134 1.666 1.00 95.12 109 GLY A O 1
ATOM 828 N N . VAL A 1 110 ? 15.722 12.158 3.581 1.00 95.50 110 VAL A N 1
ATOM 829 C CA . VAL A 1 110 ? 15.310 13.509 3.149 1.00 95.50 110 VAL A CA 1
ATOM 830 C C . VAL A 1 110 ? 16.467 14.412 2.718 1.00 95.50 110 VAL A C 1
ATOM 832 O O . VAL A 1 110 ? 16.229 15.570 2.376 1.00 95.50 110 VAL A O 1
ATOM 835 N N . ASP A 1 111 ? 17.697 13.893 2.697 1.00 95.75 111 ASP A N 1
ATOM 836 C CA . ASP A 1 111 ? 18.896 14.638 2.294 1.00 95.75 111 ASP A CA 1
ATOM 837 C C . ASP A 1 111 ? 19.348 14.313 0.863 1.00 95.75 111 ASP A C 1
ATOM 839 O O . ASP A 1 111 ? 19.636 15.237 0.100 1.00 95.75 111 ASP A O 1
ATOM 843 N N . ASP A 1 112 ? 19.339 13.035 0.466 1.00 95.88 112 ASP A N 1
ATOM 844 C CA . ASP A 1 112 ? 19.638 12.583 -0.900 1.00 95.88 112 ASP A CA 1
ATOM 845 C C . ASP A 1 112 ? 18.547 11.612 -1.409 1.00 95.88 112 ASP A C 1
ATOM 847 O O . ASP A 1 112 ? 18.331 10.550 -0.815 1.00 95.88 112 ASP A O 1
ATOM 851 N N . PRO A 1 113 ? 17.848 11.911 -2.528 1.00 96.19 113 PRO A N 1
ATOM 852 C CA . PRO A 1 113 ? 16.806 11.019 -3.041 1.00 96.19 113 PRO A CA 1
ATOM 853 C C . PRO A 1 113 ? 17.355 9.702 -3.620 1.00 96.19 113 PRO A C 1
ATOM 855 O O . PRO A 1 113 ? 16.583 8.775 -3.892 1.00 96.19 113 PRO A O 1
ATOM 858 N N . LEU A 1 114 ? 18.666 9.609 -3.857 1.00 95.62 114 LEU A N 1
ATOM 859 C CA . LEU A 1 114 ? 19.337 8.451 -4.448 1.00 95.62 114 LEU A CA 1
ATOM 860 C C . LEU A 1 114 ? 19.911 7.493 -3.394 1.00 95.62 114 LEU A C 1
ATOM 862 O O . LEU A 1 114 ? 20.308 6.377 -3.735 1.00 95.62 114 LEU A O 1
ATOM 866 N N . SER A 1 115 ? 19.928 7.898 -2.126 1.00 93.56 115 SER A N 1
ATOM 867 C CA . SER A 1 115 ? 20.488 7.116 -1.028 1.00 93.56 115 SER A CA 1
ATOM 868 C C . SER A 1 115 ? 19.530 6.060 -0.475 1.00 93.56 115 SER A C 1
ATOM 870 O O . SER A 1 115 ? 18.309 6.110 -0.652 1.00 93.56 115 SER A O 1
ATOM 872 N N . GLY A 1 116 ? 20.115 5.090 0.231 1.00 93.88 116 GLY A N 1
ATOM 873 C CA . GLY A 1 116 ? 19.407 4.129 1.074 1.00 93.88 116 GLY A CA 1
ATOM 874 C C . GLY A 1 116 ? 18.549 3.099 0.342 1.00 93.88 116 GLY A C 1
ATOM 875 O O . GLY A 1 116 ? 18.560 2.957 -0.886 1.00 93.88 116 GLY A O 1
ATOM 876 N N . TYR A 1 117 ? 17.804 2.348 1.144 1.00 94.56 117 TYR A N 1
ATOM 877 C CA . TYR A 1 117 ? 16.868 1.311 0.735 1.00 94.56 117 TYR A CA 1
ATOM 878 C C . TYR A 1 117 ? 15.467 1.676 1.203 1.00 94.56 117 TYR A C 1
ATOM 880 O O . TYR A 1 117 ? 15.293 2.208 2.297 1.00 94.56 117 TYR A O 1
ATOM 888 N N . ASP A 1 118 ? 14.461 1.354 0.391 1.00 95.31 118 ASP A N 1
ATOM 889 C CA . ASP A 1 118 ? 13.076 1.488 0.825 1.00 95.31 118 ASP A CA 1
ATOM 890 C C . ASP A 1 118 ? 12.822 0.698 2.099 1.00 95.31 118 ASP A C 1
ATOM 892 O O . ASP A 1 118 ? 13.221 -0.465 2.187 1.00 95.31 118 ASP A O 1
ATOM 896 N N . TRP A 1 119 ? 12.114 1.321 3.037 1.00 94.12 119 TRP A N 1
ATOM 897 C CA . TRP A 1 119 ? 11.623 0.718 4.266 1.00 94.12 119 TRP A CA 1
ATOM 898 C C . TRP A 1 119 ? 10.312 1.367 4.714 1.00 94.12 119 TRP A C 1
ATOM 900 O O . TRP A 1 119 ? 9.263 1.061 4.148 1.00 94.12 119 TRP A O 1
ATOM 910 N N . ALA A 1 120 ? 10.324 2.271 5.698 1.00 92.44 120 ALA A N 1
ATOM 911 C CA . ALA A 1 120 ? 9.095 2.903 6.177 1.00 92.44 120 ALA A CA 1
ATOM 912 C C . ALA A 1 120 ? 8.548 3.931 5.174 1.00 92.44 120 ALA A C 1
ATOM 914 O O . ALA A 1 120 ? 7.332 4.126 5.098 1.00 92.44 120 ALA A O 1
ATOM 915 N N . ASN A 1 121 ? 9.418 4.543 4.363 1.00 95.56 121 ASN A N 1
ATOM 916 C CA . ASN A 1 121 ? 9.030 5.445 3.274 1.00 95.56 121 ASN A CA 1
ATOM 917 C C . ASN A 1 121 ? 8.110 4.765 2.246 1.00 95.56 121 ASN A C 1
ATOM 919 O O . ASN A 1 121 ? 7.246 5.435 1.691 1.00 95.56 121 ASN A O 1
ATOM 923 N N . ALA A 1 122 ? 8.220 3.444 2.054 1.00 95.12 122 ALA A N 1
ATOM 924 C CA . ALA A 1 122 ? 7.377 2.686 1.125 1.00 95.12 122 ALA A CA 1
ATOM 925 C C . ALA A 1 122 ? 5.883 2.723 1.492 1.00 95.12 122 ALA A C 1
ATOM 927 O O . ALA A 1 122 ? 5.023 2.501 0.643 1.00 95.12 122 ALA A O 1
ATOM 928 N N . SER A 1 123 ? 5.558 3.052 2.747 1.00 95.00 123 SER A N 1
ATOM 929 C CA . SER A 1 123 ? 4.178 3.318 3.167 1.00 95.00 123 SER A CA 1
ATOM 930 C C . SER A 1 123 ? 3.629 4.675 2.709 1.00 95.00 123 SER A C 1
ATOM 932 O O . SER A 1 123 ? 2.445 4.960 2.907 1.00 95.00 123 SER A O 1
ATOM 934 N N . ALA A 1 124 ? 4.490 5.536 2.165 1.00 96.62 124 ALA A N 1
ATOM 935 C CA . ALA A 1 124 ? 4.223 6.925 1.820 1.00 96.62 124 ALA A CA 1
ATOM 936 C C . ALA A 1 124 ? 3.688 7.778 2.988 1.00 96.62 124 ALA A C 1
ATOM 938 O O . ALA A 1 124 ? 2.919 8.710 2.777 1.00 96.62 124 ALA A O 1
ATOM 939 N N . GLY A 1 125 ? 4.034 7.439 4.236 1.00 96.12 125 GLY A N 1
ATOM 940 C CA . GLY A 1 125 ? 3.553 8.165 5.419 1.00 96.12 125 GLY A CA 1
ATOM 941 C C . GLY A 1 125 ? 2.079 7.914 5.757 1.00 96.12 125 GLY A C 1
ATOM 942 O O . GLY A 1 125 ? 1.531 8.573 6.644 1.00 96.12 125 GLY A O 1
ATOM 943 N N . VAL A 1 126 ? 1.422 6.970 5.075 1.00 95.62 126 VAL A N 1
ATOM 944 C CA . VAL A 1 126 ? -0.001 6.678 5.279 1.00 95.62 126 VAL A CA 1
ATOM 945 C C . VAL A 1 126 ? -0.192 5.689 6.417 1.00 95.62 126 VAL A C 1
ATOM 947 O O . VAL A 1 126 ? -0.874 5.981 7.393 1.00 95.62 126 VAL A O 1
ATOM 950 N N . TYR A 1 127 ? 0.428 4.518 6.327 1.00 91.69 127 TYR A N 1
ATOM 951 C CA . TYR A 1 127 ? 0.270 3.462 7.317 1.00 91.69 127 TYR A CA 1
ATOM 952 C C . TYR A 1 127 ? 1.633 3.064 7.899 1.00 91.69 127 TYR A C 1
ATOM 954 O O . TYR A 1 127 ? 2.548 2.762 7.141 1.00 91.69 127 TYR A O 1
ATOM 962 N N . PRO A 1 128 ? 1.799 2.993 9.230 1.00 92.25 128 PRO A N 1
ATOM 963 C CA . PRO A 1 128 ? 0.810 3.201 10.293 1.00 92.25 128 PRO A CA 1
ATOM 964 C C . PRO A 1 128 ? 0.669 4.671 10.732 1.00 92.25 128 PRO A C 1
ATOM 966 O O . PRO A 1 128 ? 0.043 4.943 11.751 1.00 92.25 128 PRO A O 1
ATOM 969 N N . PHE A 1 129 ? 1.294 5.611 10.025 1.00 95.25 129 PHE A N 1
ATOM 970 C CA . PHE A 1 129 ? 1.563 6.950 10.555 1.00 95.25 129 PHE A CA 1
ATOM 971 C C . PHE A 1 129 ? 0.384 7.931 10.453 1.00 95.25 129 PHE A C 1
ATOM 973 O O . PHE A 1 129 ? 0.173 8.760 11.340 1.00 95.25 129 PHE A O 1
ATOM 980 N N . GLY A 1 130 ? -0.396 7.848 9.374 1.00 94.12 130 GLY A N 1
ATOM 981 C CA . GLY A 1 130 ? -1.499 8.763 9.083 1.00 94.12 130 GLY A CA 1
ATOM 982 C C . GLY A 1 130 ? -1.042 10.218 8.954 1.00 94.12 130 GLY A C 1
ATOM 983 O O . GLY A 1 130 ? -1.720 11.116 9.457 1.00 94.12 130 GLY A O 1
ATOM 984 N N . GLU A 1 131 ? 0.140 10.458 8.380 1.00 96.56 131 GLU A N 1
ATOM 985 C CA . GLU A 1 131 ? 0.696 11.808 8.184 1.00 96.56 131 GLU A CA 1
ATOM 986 C C . GLU A 1 131 ? 0.347 12.401 6.820 1.00 96.56 131 GLU A C 1
ATOM 988 O O . GLU A 1 131 ? 0.271 13.627 6.683 1.00 96.56 131 GLU A O 1
ATOM 993 N N . ILE A 1 132 ? 0.123 11.532 5.832 1.00 97.25 132 ILE A N 1
ATOM 994 C CA . ILE A 1 132 ? -0.254 11.884 4.465 1.00 97.25 132 ILE A CA 1
ATOM 995 C C . ILE A 1 132 ? -1.580 11.194 4.142 1.00 97.25 132 ILE A C 1
ATOM 997 O O . ILE A 1 132 ? -1.766 10.010 4.432 1.00 97.25 132 ILE A O 1
ATOM 1001 N N . ALA A 1 133 ? -2.526 11.949 3.584 1.00 95.56 133 ALA A N 1
ATOM 1002 C CA . ALA A 1 133 ? -3.823 11.413 3.190 1.00 95.56 133 ALA A CA 1
ATOM 1003 C C . ALA A 1 133 ? -3.663 10.467 1.985 1.00 95.56 133 ALA A C 1
ATOM 1005 O O . ALA A 1 133 ? -2.903 10.802 1.076 1.00 95.56 133 ALA A O 1
ATOM 1006 N N . PRO A 1 134 ? -4.413 9.350 1.897 1.00 94.81 134 PRO A N 1
ATOM 1007 C CA . PRO A 1 134 ? -4.357 8.454 0.736 1.00 94.81 134 PRO A CA 1
ATOM 1008 C C . PRO A 1 134 ? -4.621 9.148 -0.610 1.00 94.81 134 PRO A C 1
ATOM 1010 O O . PRO A 1 134 ? -4.137 8.696 -1.640 1.00 94.81 134 PRO A O 1
ATOM 1013 N N . SER A 1 135 ? -5.367 10.257 -0.609 1.00 94.81 135 SER A N 1
ATOM 1014 C CA . SER A 1 135 ? -5.659 11.057 -1.803 1.00 94.81 135 SER A CA 1
ATOM 1015 C C . SER A 1 135 ? -4.499 11.940 -2.280 1.00 94.81 135 SER A C 1
ATOM 1017 O O . SER A 1 135 ? -4.617 12.565 -3.332 1.00 94.81 135 SER A O 1
ATOM 1019 N N . ASP A 1 136 ? -3.416 12.070 -1.508 1.00 97.50 136 ASP A N 1
ATOM 1020 C CA . ASP A 1 136 ? -2.233 12.822 -1.932 1.00 97.50 136 ASP A CA 1
ATOM 1021 C C . ASP A 1 136 ? -1.533 12.072 -3.084 1.00 97.50 136 ASP A C 1
ATOM 1023 O O . ASP A 1 136 ? -1.255 10.875 -2.959 1.00 97.50 136 ASP A O 1
ATOM 1027 N N . PRO A 1 137 ? -1.222 12.739 -4.211 1.00 96.56 137 PRO A N 1
ATOM 1028 C CA . PRO A 1 137 ? -0.650 12.080 -5.386 1.00 96.56 137 PRO A CA 1
ATOM 1029 C C . PRO A 1 137 ? 0.686 11.379 -5.107 1.00 96.56 137 PRO A C 1
ATOM 1031 O O . PRO A 1 137 ? 0.992 10.378 -5.756 1.00 96.56 137 PRO A O 1
ATOM 1034 N N . ARG A 1 138 ? 1.459 11.840 -4.113 1.00 97.50 138 ARG A N 1
ATOM 1035 C CA . ARG A 1 138 ? 2.722 11.198 -3.720 1.00 97.50 138 ARG A CA 1
ATOM 1036 C C . ARG A 1 138 ? 2.517 9.789 -3.182 1.00 97.50 138 ARG A C 1
ATOM 1038 O O . ARG A 1 138 ? 3.403 8.950 -3.319 1.00 97.50 138 ARG A O 1
ATOM 1045 N N . VAL A 1 139 ? 1.358 9.508 -2.583 1.00 98.06 139 VAL A N 1
ATOM 1046 C CA . VAL A 1 139 ? 1.027 8.177 -2.059 1.00 98.06 139 VAL A CA 1
ATOM 1047 C C . VAL A 1 139 ? 0.879 7.184 -3.201 1.00 98.06 139 VAL A C 1
ATOM 1049 O O . VAL A 1 139 ? 1.509 6.126 -3.178 1.00 98.06 139 VAL A O 1
ATOM 1052 N N . ALA A 1 140 ? 0.087 7.541 -4.212 1.00 96.25 140 ALA A N 1
ATOM 1053 C CA . ALA A 1 140 ? -0.111 6.704 -5.387 1.00 96.25 140 ALA A CA 1
ATOM 1054 C C . ALA A 1 140 ? 1.200 6.503 -6.162 1.00 96.25 140 ALA A C 1
ATOM 1056 O O . ALA A 1 140 ? 1.516 5.367 -6.518 1.00 96.25 140 ALA A O 1
ATOM 1057 N N . GLU A 1 141 ? 1.990 7.568 -6.359 1.00 97.25 141 GLU A N 1
ATOM 1058 C CA . GLU A 1 141 ? 3.290 7.470 -7.037 1.00 97.25 141 GLU A CA 1
ATOM 1059 C C . GLU A 1 141 ? 4.268 6.597 -6.246 1.00 97.25 141 GLU A C 1
ATOM 1061 O O . GLU A 1 141 ? 4.860 5.680 -6.804 1.00 97.25 141 GLU A O 1
ATOM 1066 N N . THR A 1 142 ? 4.403 6.805 -4.933 1.00 98.00 142 THR A N 1
ATOM 1067 C CA . THR A 1 142 ? 5.309 6.000 -4.099 1.00 98.00 142 THR A CA 1
ATOM 1068 C C . THR A 1 142 ? 4.913 4.525 -4.113 1.00 98.00 142 THR A C 1
ATOM 1070 O O . THR A 1 142 ? 5.758 3.665 -4.359 1.00 98.00 142 THR A O 1
ATOM 1073 N N . ALA A 1 143 ? 3.625 4.219 -3.914 1.00 96.94 143 ALA A N 1
ATOM 1074 C CA . ALA A 1 143 ? 3.124 2.847 -3.949 1.00 96.94 143 ALA A CA 1
ATOM 1075 C C . ALA A 1 143 ? 3.344 2.186 -5.319 1.00 96.94 143 ALA A C 1
ATOM 1077 O O . ALA A 1 143 ? 3.677 1.001 -5.386 1.00 96.94 143 ALA A O 1
ATOM 1078 N N . TRP A 1 144 ? 3.179 2.944 -6.408 1.00 94.69 144 TRP A N 1
ATOM 1079 C CA . TRP A 1 144 ? 3.424 2.469 -7.766 1.00 94.69 144 TRP A CA 1
ATOM 1080 C C . TRP A 1 144 ? 4.915 2.214 -8.018 1.00 94.69 144 TRP A C 1
ATOM 1082 O O . TRP A 1 144 ? 5.271 1.094 -8.379 1.00 94.69 144 TRP A O 1
ATOM 1092 N N . VAL A 1 145 ? 5.791 3.191 -7.756 1.00 96.25 145 VAL A N 1
ATOM 1093 C CA . VAL A 1 145 ? 7.241 3.072 -7.988 1.00 96.25 145 VAL A CA 1
ATOM 1094 C C . VAL A 1 145 ? 7.832 1.917 -7.177 1.00 96.25 145 VAL A C 1
ATOM 1096 O O . VAL A 1 145 ? 8.573 1.097 -7.718 1.00 96.25 145 VAL A O 1
ATOM 1099 N N . VAL A 1 146 ? 7.479 1.793 -5.894 1.00 96.88 146 VAL A N 1
ATOM 1100 C CA . VAL A 1 146 ? 7.960 0.679 -5.064 1.00 96.88 146 VAL A CA 1
ATOM 1101 C C . VAL A 1 146 ? 7.476 -0.653 -5.627 1.00 96.88 146 VAL A C 1
ATOM 1103 O O .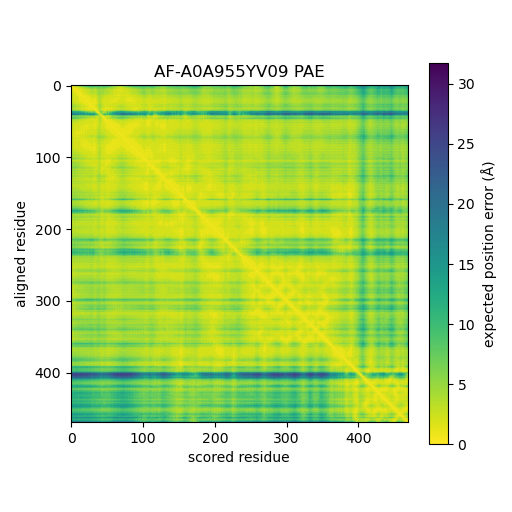 VAL A 1 146 ? 8.281 -1.565 -5.819 1.00 96.88 146 VAL A O 1
ATOM 1106 N N . ARG A 1 147 ? 6.180 -0.782 -5.932 1.00 95.06 147 ARG A N 1
ATOM 1107 C CA . ARG A 1 147 ? 5.638 -2.062 -6.392 1.00 95.06 147 ARG A CA 1
ATOM 1108 C C . ARG A 1 147 ? 6.204 -2.490 -7.743 1.00 95.06 147 ARG A C 1
ATOM 1110 O O . ARG A 1 147 ? 6.570 -3.646 -7.893 1.00 95.06 147 ARG A O 1
ATOM 1117 N N . GLU A 1 148 ? 6.321 -1.577 -8.698 1.00 91.75 148 GLU A N 1
ATOM 1118 C CA . GLU A 1 148 ? 6.769 -1.895 -10.061 1.00 91.75 148 GLU A CA 1
ATOM 1119 C C . GLU A 1 148 ? 8.283 -2.109 -10.189 1.00 91.75 148 GLU A C 1
ATOM 1121 O O . GLU A 1 148 ? 8.718 -2.742 -11.144 1.00 91.75 148 GLU A O 1
ATOM 1126 N N . HIS A 1 149 ? 9.095 -1.587 -9.261 1.00 93.12 149 HIS A N 1
ATOM 1127 C CA . HIS A 1 149 ? 10.558 -1.606 -9.409 1.00 93.12 149 HIS A CA 1
ATOM 1128 C C . HIS A 1 149 ? 11.293 -2.372 -8.301 1.00 93.12 149 HIS A C 1
ATOM 1130 O O . HIS A 1 149 ? 12.485 -2.675 -8.436 1.00 93.12 149 HIS A O 1
ATOM 1136 N N . LYS A 1 150 ? 10.613 -2.715 -7.199 1.00 94.62 150 LYS A N 1
ATOM 1137 C CA . LYS A 1 150 ? 11.209 -3.456 -6.077 1.00 94.62 150 LYS A CA 1
ATOM 1138 C C . LYS A 1 150 ? 10.627 -4.847 -5.877 1.00 94.62 150 LYS A C 1
ATOM 1140 O O . LYS A 1 150 ? 11.055 -5.490 -4.928 1.00 94.62 150 LYS A O 1
ATOM 1145 N N . TYR A 1 151 ? 9.714 -5.344 -6.707 1.00 96.19 151 TYR A N 1
ATOM 1146 C CA . TYR A 1 151 ? 9.093 -6.652 -6.471 1.00 96.19 151 TYR A CA 1
ATOM 1147 C C . TYR A 1 151 ? 9.807 -7.793 -7.202 1.00 96.19 151 TYR A C 1
ATOM 1149 O O . TYR A 1 151 ? 10.366 -7.622 -8.286 1.00 96.19 151 TYR A O 1
ATOM 1157 N N . GLN A 1 152 ? 9.801 -8.961 -6.567 1.00 96.06 152 GLN A N 1
ATOM 1158 C CA . GLN A 1 152 ? 10.166 -10.261 -7.124 1.00 96.06 152 GLN A CA 1
ATOM 1159 C C . GLN A 1 152 ? 9.266 -11.327 -6.504 1.00 96.06 152 GLN A C 1
ATOM 1161 O O . GLN A 1 152 ? 8.980 -11.262 -5.311 1.00 96.06 152 GLN A O 1
ATOM 1166 N N . GLU A 1 153 ? 8.814 -12.309 -7.287 1.00 96.75 153 GLU A N 1
ATOM 1167 C CA . GLU A 1 153 ? 7.910 -13.369 -6.799 1.00 96.75 153 GLU A CA 1
ATOM 1168 C C . GLU A 1 153 ? 6.618 -12.837 -6.124 1.00 96.75 153 GLU A C 1
ATOM 1170 O O . GLU A 1 153 ? 5.998 -13.525 -5.312 1.00 96.75 153 GLU A O 1
ATOM 1175 N N . GLY A 1 154 ? 6.190 -11.609 -6.445 1.00 95.81 154 GLY A N 1
ATOM 1176 C CA . GLY A 1 154 ? 5.063 -10.931 -5.791 1.00 95.81 154 GLY A CA 1
ATOM 1177 C C . GLY A 1 154 ? 5.363 -10.379 -4.389 1.00 95.81 154 GLY A C 1
ATOM 1178 O O . GLY A 1 154 ? 4.430 -10.061 -3.657 1.00 95.81 154 GLY A O 1
ATOM 1179 N N . ILE A 1 155 ? 6.637 -10.273 -4.003 1.00 95.88 155 ILE A N 1
ATOM 1180 C CA . ILE A 1 155 ? 7.106 -9.769 -2.706 1.00 95.88 155 ILE A CA 1
ATOM 1181 C C . ILE A 1 155 ? 8.110 -8.633 -2.940 1.00 95.88 155 ILE A C 1
ATOM 1183 O O . ILE A 1 155 ? 8.966 -8.699 -3.822 1.00 95.88 155 ILE A O 1
ATOM 1187 N N . MET A 1 156 ? 8.034 -7.583 -2.125 1.00 96.19 156 MET A N 1
ATOM 1188 C CA . MET A 1 156 ? 9.002 -6.488 -2.125 1.00 96.19 156 MET A CA 1
ATOM 1189 C C . MET A 1 156 ? 10.411 -6.984 -1.769 1.00 96.19 156 MET A C 1
ATOM 1191 O O . MET A 1 156 ? 10.597 -7.833 -0.897 1.00 96.19 156 MET A O 1
ATOM 1195 N N . THR A 1 157 ? 11.422 -6.413 -2.416 1.00 95.31 157 THR A N 1
ATOM 1196 C CA . THR A 1 157 ? 12.836 -6.709 -2.179 1.00 95.31 157 THR A CA 1
ATOM 1197 C C . THR A 1 157 ? 13.520 -5.636 -1.341 1.00 95.31 157 THR A C 1
ATOM 1199 O O . THR A 1 157 ? 13.314 -4.437 -1.531 1.00 95.31 157 THR A O 1
ATOM 1202 N N . TYR A 1 158 ? 14.412 -6.078 -0.464 1.00 93.81 158 TYR A N 1
ATOM 1203 C CA . TYR A 1 158 ? 15.262 -5.262 0.387 1.00 93.81 158 TYR A CA 1
ATOM 1204 C C . TYR A 1 158 ? 16.716 -5.258 -0.099 1.00 93.81 158 TYR A C 1
ATOM 1206 O O . TYR A 1 158 ? 17.201 -6.246 -0.660 1.00 93.81 158 TYR A O 1
ATOM 1214 N N . GLY A 1 159 ? 17.426 -4.157 0.148 1.00 90.94 159 GLY A N 1
ATOM 1215 C CA . GLY A 1 159 ? 18.820 -3.977 -0.252 1.00 90.94 159 GLY A CA 1
ATOM 1216 C C . GLY A 1 159 ? 19.008 -3.432 -1.671 1.00 90.94 159 GLY A C 1
ATOM 1217 O O . GLY A 1 159 ? 18.043 -3.121 -2.374 1.00 90.94 159 GLY A O 1
ATOM 1218 N N . SER A 1 160 ? 20.281 -3.352 -2.075 1.00 89.38 160 SER A N 1
ATOM 1219 C CA . SER A 1 160 ? 20.827 -2.785 -3.325 1.00 89.38 160 SER A CA 1
ATOM 1220 C C . SER A 1 160 ? 20.677 -1.272 -3.494 1.00 89.38 160 SER A C 1
ATOM 1222 O O . SER A 1 160 ? 21.670 -0.591 -3.716 1.00 89.38 160 SER A O 1
ATOM 1224 N N . SER A 1 161 ? 19.449 -0.767 -3.444 1.00 93.69 161 SER A N 1
ATOM 1225 C CA . SER A 1 161 ? 19.074 0.615 -3.745 1.00 93.69 161 SER A CA 1
ATOM 1226 C C . SER A 1 161 ? 17.583 0.821 -3.478 1.00 93.69 161 SER A C 1
ATOM 1228 O O . SER A 1 161 ? 16.822 -0.152 -3.375 1.00 93.69 161 SER A O 1
ATOM 1230 N N . ASN A 1 162 ? 17.158 2.078 -3.410 1.00 95.88 162 ASN A N 1
ATOM 1231 C CA . ASN A 1 162 ? 15.750 2.449 -3.364 1.00 95.88 162 ASN A CA 1
ATOM 1232 C C . ASN A 1 162 ? 15.049 2.309 -4.739 1.00 95.88 162 ASN A C 1
ATOM 1234 O O . ASN A 1 162 ? 15.689 2.109 -5.780 1.00 95.88 162 ASN A O 1
ATOM 1238 N N . ALA A 1 163 ? 13.719 2.377 -4.743 1.00 96.56 163 ALA A N 1
ATOM 1239 C CA . ALA A 1 163 ? 12.870 2.121 -5.900 1.00 96.56 163 ALA A CA 1
ATOM 1240 C C . ALA A 1 163 ? 13.054 3.162 -7.009 1.00 96.56 163 ALA A C 1
ATOM 1242 O O . ALA A 1 163 ? 13.041 2.810 -8.189 1.00 96.56 163 ALA A O 1
ATOM 1243 N N . HIS A 1 164 ? 13.294 4.422 -6.643 1.00 96.88 164 HIS A N 1
ATOM 1244 C CA . HIS A 1 164 ? 13.557 5.490 -7.603 1.00 96.88 164 HIS A CA 1
ATOM 1245 C C . HIS A 1 164 ? 14.864 5.257 -8.366 1.00 96.88 164 HIS A C 1
ATOM 1247 O O . HIS A 1 164 ? 14.885 5.323 -9.594 1.00 96.88 164 HIS A O 1
ATOM 1253 N N . VAL A 1 165 ? 15.937 4.869 -7.672 1.00 96.00 165 VAL A N 1
ATOM 1254 C CA . VAL A 1 165 ? 17.205 4.498 -8.318 1.00 96.00 165 VAL A CA 1
ATOM 1255 C C . VAL A 1 165 ? 17.018 3.314 -9.266 1.00 96.00 165 VAL A C 1
ATOM 1257 O O . VAL A 1 165 ? 17.576 3.314 -10.364 1.00 96.00 165 VAL A O 1
ATOM 1260 N N . ARG A 1 166 ? 16.210 2.314 -8.885 1.00 94.31 166 ARG A N 1
ATOM 1261 C CA . ARG A 1 166 ? 15.912 1.171 -9.763 1.00 94.31 166 ARG A CA 1
ATOM 1262 C C . ARG A 1 166 ? 15.124 1.562 -11.004 1.00 94.31 166 ARG A C 1
ATOM 1264 O O . ARG A 1 166 ? 15.505 1.132 -12.089 1.00 94.31 166 ARG A O 1
ATOM 1271 N N . LYS A 1 167 ? 14.093 2.397 -10.855 1.00 93.38 167 LYS A N 1
ATOM 1272 C CA . LYS A 1 167 ? 13.328 2.961 -11.975 1.00 93.38 167 LYS A CA 1
ATOM 1273 C C . LYS A 1 167 ? 14.264 3.638 -12.975 1.00 93.38 167 LYS A C 1
ATOM 1275 O O . LYS A 1 167 ? 14.282 3.272 -14.145 1.00 93.38 167 LYS A O 1
ATOM 1280 N N . LEU A 1 168 ? 15.113 4.546 -12.491 1.00 93.00 168 LEU A N 1
ATOM 1281 C CA . LEU A 1 168 ? 16.067 5.269 -13.330 1.00 93.00 168 LEU A CA 1
ATOM 1282 C C . LEU A 1 168 ? 17.075 4.337 -14.023 1.00 93.00 168 LEU A C 1
ATOM 1284 O O . LEU A 1 168 ? 17.406 4.538 -15.189 1.00 93.00 168 LEU A O 1
ATOM 1288 N N . ALA A 1 169 ? 17.578 3.319 -13.324 1.00 90.75 169 ALA A N 1
ATOM 1289 C CA . ALA A 1 169 ? 18.489 2.340 -13.909 1.00 90.75 169 ALA A CA 1
ATOM 1290 C C . ALA A 1 169 ? 17.805 1.517 -15.013 1.00 90.75 169 ALA A C 1
ATOM 1292 O O . ALA A 1 169 ? 18.363 1.363 -16.097 1.00 90.75 169 ALA A O 1
ATOM 1293 N N . GLN A 1 170 ? 16.571 1.060 -14.790 1.00 84.69 170 GLN A N 1
ATOM 1294 C CA . GLN A 1 170 ? 15.790 0.336 -15.798 1.00 84.69 170 GLN A CA 1
ATOM 1295 C C . GLN A 1 170 ? 15.483 1.206 -17.024 1.00 84.69 170 GLN A C 1
ATOM 1297 O O . GLN A 1 170 ? 15.615 0.733 -18.151 1.00 84.69 170 GLN A O 1
ATOM 1302 N N . GLU A 1 171 ? 15.154 2.485 -16.829 1.00 83.50 171 GLU A N 1
ATOM 1303 C CA . GLU A 1 171 ? 14.970 3.455 -17.919 1.00 83.50 171 GLU A CA 1
ATOM 1304 C C . GLU A 1 171 ? 16.253 3.664 -18.743 1.00 83.50 171 GLU A C 1
ATOM 1306 O O . GLU A 1 171 ? 16.180 3.895 -19.951 1.00 83.50 171 GLU A O 1
ATOM 1311 N N . ARG A 1 172 ? 17.432 3.530 -18.119 1.00 82.81 172 ARG A N 1
ATOM 1312 C CA . ARG A 1 172 ? 18.743 3.557 -18.792 1.00 82.81 172 ARG A CA 1
ATOM 1313 C C . ARG A 1 172 ? 19.195 2.200 -19.343 1.00 82.81 172 ARG A C 1
ATOM 1315 O O . ARG A 1 172 ? 20.237 2.131 -19.991 1.00 82.81 172 ARG A O 1
ATOM 1322 N N . GLY A 1 173 ? 18.435 1.129 -19.113 1.00 76.44 173 GLY A N 1
ATOM 1323 C CA . GLY A 1 173 ? 18.818 -0.231 -19.498 1.00 76.44 173 GLY A CA 1
ATOM 1324 C C . GLY A 1 173 ? 19.973 -0.808 -18.670 1.00 76.44 173 GLY A C 1
ATOM 1325 O O . GLY A 1 173 ? 20.677 -1.703 -19.133 1.00 76.44 173 GLY A O 1
ATOM 1326 N N . GLU A 1 174 ? 20.189 -0.294 -17.461 1.00 84.31 174 GLU A N 1
ATOM 1327 C CA . GLU A 1 174 ? 21.204 -0.762 -16.520 1.00 84.31 174 GLU A CA 1
ATOM 1328 C C . GLU A 1 174 ? 20.674 -1.918 -15.665 1.00 84.31 174 GLU A C 1
ATOM 1330 O O . GLU A 1 174 ? 19.511 -1.954 -15.258 1.00 84.31 174 GLU A O 1
ATOM 1335 N N . THR A 1 175 ? 21.554 -2.867 -15.343 1.00 81.00 175 THR A N 1
ATOM 1336 C CA . THR A 1 175 ? 21.230 -3.955 -14.415 1.00 81.00 175 THR A CA 1
ATOM 1337 C C . THR A 1 175 ? 21.522 -3.522 -12.984 1.00 81.00 175 THR A C 1
ATOM 1339 O O . THR A 1 175 ? 22.645 -3.134 -12.666 1.00 81.00 175 THR A O 1
ATOM 1342 N N . VAL A 1 176 ? 20.532 -3.656 -12.102 1.00 82.94 176 VAL A N 1
ATOM 1343 C CA . VAL A 1 176 ? 20.684 -3.434 -10.658 1.00 82.94 176 VAL A CA 1
ATOM 1344 C C . VAL A 1 176 ? 20.513 -4.767 -9.932 1.00 82.94 176 VAL A C 1
ATOM 1346 O O . VAL A 1 176 ? 19.615 -5.531 -10.292 1.00 82.94 176 VAL A O 1
ATOM 1349 N N . PRO A 1 177 ? 21.328 -5.077 -8.904 1.00 90.12 177 PRO A N 1
ATOM 1350 C CA . PRO A 1 177 ? 21.107 -6.261 -8.084 1.00 90.12 177 PRO A CA 1
ATOM 1351 C C . PRO A 1 177 ? 19.676 -6.307 -7.534 1.00 90.12 177 PRO A C 1
ATOM 1353 O O . PRO A 1 177 ? 19.176 -5.318 -7.004 1.00 90.12 177 PRO A O 1
ATOM 1356 N N . THR A 1 178 ? 19.025 -7.466 -7.612 1.00 87.50 178 THR A N 1
ATOM 1357 C CA . THR A 1 178 ? 17.612 -7.635 -7.227 1.00 87.50 178 THR A CA 1
ATOM 1358 C C . THR A 1 178 ? 17.359 -7.490 -5.730 1.00 87.50 178 THR A C 1
ATOM 1360 O O . THR A 1 178 ? 16.230 -7.208 -5.340 1.00 87.50 178 THR A O 1
ATOM 1363 N N . GLY A 1 179 ? 18.380 -7.629 -4.882 1.00 92.56 179 GLY A N 1
ATOM 1364 C CA . GLY A 1 179 ? 18.222 -7.655 -3.425 1.00 92.56 179 GLY A CA 1
ATOM 1365 C C . GLY A 1 179 ? 17.648 -8.984 -2.923 1.00 92.56 179 GLY A C 1
ATOM 1366 O O . GLY A 1 179 ? 17.724 -10.004 -3.612 1.00 92.56 179 GLY A O 1
ATOM 1367 N N . TRP A 1 180 ? 17.090 -8.970 -1.714 1.00 94.38 180 TRP A N 1
ATOM 1368 C CA . TRP A 1 180 ? 16.480 -10.135 -1.065 1.00 94.38 180 TRP A CA 1
ATOM 1369 C C . TRP A 1 180 ? 14.985 -9.934 -0.888 1.00 94.38 180 TRP A C 1
ATOM 1371 O O . TRP A 1 180 ? 14.565 -8.821 -0.600 1.00 94.38 180 TRP A O 1
ATOM 1381 N N . LEU A 1 181 ? 14.186 -10.993 -0.992 1.00 95.62 181 LEU A N 1
ATOM 1382 C CA . LEU A 1 181 ? 12.767 -10.926 -0.639 1.00 95.62 181 LEU A CA 1
ATOM 1383 C C . LEU A 1 181 ? 12.606 -10.448 0.805 1.00 95.62 181 LEU A C 1
ATOM 1385 O O . LEU A 1 181 ? 13.375 -10.868 1.676 1.00 95.62 181 LEU A O 1
ATOM 1389 N N . HIS A 1 182 ? 11.594 -9.618 1.057 1.00 94.88 182 HIS A N 1
ATOM 1390 C CA . HIS A 1 182 ? 11.298 -9.108 2.384 1.00 94.88 182 HIS A CA 1
ATOM 1391 C C . HIS A 1 182 ? 9.792 -9.117 2.688 1.00 94.88 182 HIS A C 1
ATOM 1393 O O . HIS A 1 182 ? 8.989 -8.359 2.144 1.00 94.88 182 HIS A O 1
ATOM 1399 N N . HIS A 1 183 ? 9.402 -9.944 3.657 1.00 94.25 183 HIS A N 1
ATOM 1400 C CA . HIS A 1 183 ? 8.000 -10.201 3.995 1.00 94.25 183 HIS A CA 1
ATOM 1401 C C . HIS A 1 183 ? 7.263 -8.970 4.541 1.00 94.25 183 HIS A C 1
ATOM 1403 O O . HIS A 1 183 ? 6.351 -8.460 3.900 1.00 94.25 183 HIS A O 1
ATOM 1409 N N . TYR A 1 184 ? 7.627 -8.457 5.720 1.00 91.50 184 TYR A N 1
ATOM 1410 C CA . TYR A 1 184 ? 6.823 -7.380 6.314 1.00 91.50 184 TYR A CA 1
ATOM 1411 C C . TYR A 1 184 ? 7.023 -6.010 5.650 1.00 91.50 184 TYR A C 1
ATOM 1413 O O . TYR A 1 184 ? 6.161 -5.149 5.799 1.00 91.50 184 TYR A O 1
ATOM 1421 N N . GLN A 1 185 ? 8.099 -5.807 4.883 1.00 92.50 185 GLN A N 1
ATOM 1422 C CA . GLN A 1 185 ? 8.220 -4.643 4.003 1.00 92.50 185 GLN A CA 1
ATOM 1423 C C . GLN A 1 185 ? 7.159 -4.633 2.906 1.00 92.50 185 GLN A C 1
ATOM 1425 O O . GLN A 1 185 ? 6.529 -3.603 2.667 1.00 92.50 185 GLN A O 1
ATOM 1430 N N . THR A 1 186 ? 6.891 -5.800 2.312 1.00 96.38 186 THR A N 1
ATOM 1431 C CA . THR A 1 186 ? 5.768 -5.968 1.380 1.00 96.38 186 THR A CA 1
ATOM 1432 C C . THR A 1 186 ? 4.477 -5.492 2.035 1.00 96.38 186 THR A C 1
ATOM 1434 O O . THR A 1 186 ? 3.762 -4.694 1.447 1.00 96.38 186 THR A O 1
ATOM 1437 N N . ILE A 1 187 ? 4.241 -5.850 3.304 1.00 95.88 187 ILE A N 1
ATOM 1438 C CA . ILE A 1 187 ? 3.016 -5.473 4.025 1.00 95.88 187 ILE A CA 1
ATOM 1439 C C . ILE A 1 187 ? 2.873 -3.953 4.216 1.00 95.88 187 ILE A C 1
ATOM 1441 O O . ILE A 1 187 ? 1.748 -3.466 4.149 1.00 95.88 187 ILE A O 1
ATOM 1445 N N . TYR A 1 188 ? 3.956 -3.181 4.388 1.00 93.06 188 TYR A N 1
ATOM 1446 C CA . TYR A 1 188 ? 3.848 -1.710 4.391 1.00 93.06 188 TYR A CA 1
ATOM 1447 C C . TYR A 1 188 ? 3.274 -1.195 3.066 1.00 93.06 188 TYR A C 1
ATOM 1449 O O . TYR A 1 188 ? 2.312 -0.429 3.064 1.00 93.06 188 TYR A O 1
ATOM 1457 N N . THR A 1 189 ? 3.812 -1.682 1.947 1.00 94.38 189 THR A N 1
ATOM 1458 C CA . THR A 1 189 ? 3.343 -1.313 0.603 1.00 94.38 189 THR A CA 1
ATOM 1459 C C . THR A 1 189 ? 1.914 -1.808 0.356 1.00 94.38 189 THR A C 1
ATOM 1461 O O . THR A 1 189 ? 1.073 -1.083 -0.179 1.00 94.38 189 THR A O 1
ATOM 1464 N N . THR A 1 190 ? 1.597 -3.033 0.775 1.00 97.50 190 THR A N 1
ATOM 1465 C CA . THR A 1 190 ? 0.269 -3.635 0.625 1.00 97.50 190 THR A CA 1
ATOM 1466 C C . THR A 1 190 ? -0.789 -2.882 1.435 1.00 97.50 190 THR A C 1
ATOM 1468 O O . THR A 1 190 ? -1.888 -2.655 0.936 1.00 97.50 190 THR A O 1
ATOM 1471 N N . MET A 1 191 ? -0.468 -2.424 2.649 1.00 97.44 191 MET A N 1
ATOM 1472 C CA . MET A 1 191 ? -1.371 -1.591 3.453 1.00 97.44 191 MET A CA 1
ATOM 1473 C C . MET A 1 191 ? -1.647 -0.237 2.797 1.00 97.44 191 MET A C 1
ATOM 1475 O O . MET A 1 191 ? -2.787 0.222 2.810 1.00 97.44 191 MET A O 1
ATOM 1479 N N . THR A 1 192 ? -0.648 0.383 2.168 1.00 96.81 192 THR A N 1
ATOM 1480 C CA . THR A 1 192 ? -0.868 1.610 1.389 1.00 96.81 192 THR A CA 1
ATOM 1481 C C . THR A 1 192 ? -1.780 1.352 0.192 1.00 96.81 192 THR A C 1
ATOM 1483 O O . THR A 1 192 ? -2.746 2.086 0.001 1.00 96.81 192 THR A O 1
ATOM 1486 N N . ASN A 1 193 ? -1.563 0.268 -0.562 1.00 97.31 193 ASN A N 1
ATOM 1487 C CA . ASN A 1 193 ? -2.466 -0.128 -1.651 1.00 97.31 193 ASN A CA 1
ATOM 1488 C C . ASN A 1 193 ? -3.899 -0.397 -1.146 1.00 97.31 193 ASN A C 1
ATOM 1490 O O . ASN A 1 193 ? -4.863 -0.008 -1.801 1.00 97.31 193 ASN A O 1
ATOM 1494 N N . LEU A 1 194 ? -4.063 -0.986 0.043 1.00 97.88 194 LEU A N 1
ATOM 1495 C CA . LEU A 1 194 ? -5.378 -1.184 0.659 1.00 97.88 194 LEU A CA 1
ATOM 1496 C C . LEU A 1 194 ? -6.090 0.143 0.948 1.00 97.88 194 LEU A C 1
ATOM 1498 O O . LEU A 1 194 ? -7.292 0.256 0.710 1.00 97.88 194 LEU A O 1
ATOM 1502 N N . LEU A 1 195 ? -5.364 1.147 1.441 1.00 96.19 195 LEU A N 1
ATOM 1503 C CA . LEU A 1 195 ? -5.918 2.477 1.717 1.00 96.19 195 LEU A CA 1
ATOM 1504 C C . LEU A 1 195 ? -6.177 3.294 0.442 1.00 96.19 195 LEU A C 1
ATOM 1506 O O . LEU A 1 195 ? -7.070 4.133 0.442 1.00 96.19 195 LEU A O 1
ATOM 1510 N N . LEU A 1 196 ? -5.472 2.998 -0.653 1.00 95.94 196 LEU A N 1
ATOM 1511 C CA . LEU A 1 196 ? -5.765 3.518 -1.995 1.00 95.94 196 LEU A CA 1
ATOM 1512 C C . LEU A 1 196 ? -6.970 2.832 -2.670 1.00 95.94 196 LEU A C 1
ATOM 1514 O O . LEU A 1 196 ? -7.409 3.275 -3.726 1.00 95.94 196 LEU A O 1
ATOM 1518 N N . GLY A 1 197 ? -7.504 1.750 -2.091 1.00 96.06 197 GLY A N 1
ATOM 1519 C CA . GLY A 1 197 ? -8.582 0.962 -2.699 1.00 96.06 197 GLY A CA 1
ATOM 1520 C C . GLY A 1 197 ? -8.117 0.009 -3.809 1.00 96.06 197 GLY A C 1
ATOM 1521 O O . GLY A 1 197 ? -8.943 -0.545 -4.534 1.00 96.06 197 GLY A O 1
ATOM 1522 N N . GLU A 1 198 ? -6.811 -0.241 -3.929 1.00 96.56 198 GLU A N 1
ATOM 1523 C CA . GLU A 1 198 ? -6.186 -1.115 -4.933 1.00 96.56 198 GLU A CA 1
ATOM 1524 C C . GLU A 1 198 ? -6.342 -2.605 -4.567 1.00 96.56 198 GLU A C 1
ATOM 1526 O O . GLU A 1 198 ? -5.370 -3.353 -4.421 1.00 96.56 198 GLU A O 1
ATOM 1531 N N . GLN A 1 199 ? -7.589 -3.055 -4.399 1.00 98.00 199 GLN A N 1
ATOM 1532 C CA . GLN A 1 199 ? -7.927 -4.377 -3.857 1.00 98.00 199 GLN A CA 1
ATOM 1533 C C . GLN A 1 199 ? -7.240 -5.533 -4.597 1.00 98.00 199 GLN A C 1
ATOM 1535 O O . GLN A 1 199 ? -6.775 -6.481 -3.965 1.00 98.00 199 GLN A O 1
ATOM 1540 N N . ARG A 1 200 ? -7.124 -5.442 -5.931 1.00 96.44 200 ARG A N 1
ATOM 1541 C CA . ARG A 1 200 ? -6.429 -6.453 -6.736 1.00 96.44 200 ARG A CA 1
ATOM 1542 C C . ARG A 1 200 ? -4.980 -6.628 -6.287 1.00 96.44 200 ARG A C 1
ATOM 1544 O O . ARG A 1 200 ? -4.564 -7.755 -6.040 1.00 96.44 200 ARG A O 1
ATOM 1551 N N . ARG A 1 201 ? -4.232 -5.526 -6.156 1.00 96.62 201 ARG A N 1
ATOM 1552 C CA . ARG A 1 201 ? -2.822 -5.551 -5.736 1.00 96.62 201 ARG A CA 1
ATOM 1553 C C . ARG A 1 201 ? -2.690 -6.123 -4.332 1.00 96.62 201 ARG A C 1
ATOM 1555 O O . ARG A 1 201 ? -1.822 -6.949 -4.098 1.00 96.62 201 ARG A O 1
ATOM 1562 N N . VAL A 1 202 ? -3.609 -5.759 -3.434 1.00 98.38 202 VAL A N 1
ATOM 1563 C CA . VAL A 1 202 ? -3.641 -6.298 -2.068 1.00 98.38 202 VAL A CA 1
ATOM 1564 C C . VAL A 1 202 ? -3.771 -7.819 -2.056 1.00 98.38 202 VAL A C 1
ATOM 1566 O O . VAL A 1 202 ? -3.045 -8.497 -1.332 1.00 98.38 202 VAL A O 1
ATOM 1569 N N . VAL A 1 203 ? -4.687 -8.365 -2.858 1.00 98.44 203 VAL A N 1
ATOM 1570 C CA . VAL A 1 203 ? -4.915 -9.814 -2.936 1.00 98.44 203 VAL A CA 1
ATOM 1571 C C . VAL A 1 203 ? -3.744 -10.533 -3.614 1.00 98.44 203 VAL A C 1
ATOM 1573 O O . VAL A 1 203 ? -3.349 -11.606 -3.159 1.00 98.44 203 VAL A O 1
ATOM 1576 N N . GLU A 1 204 ? -3.159 -9.946 -4.661 1.00 97.88 204 GLU A N 1
ATOM 1577 C CA . GLU A 1 204 ? -1.953 -10.481 -5.306 1.00 97.88 204 GLU A CA 1
ATOM 1578 C C . GLU A 1 204 ? -0.777 -10.564 -4.321 1.00 97.88 204 GLU A C 1
ATOM 1580 O O . GLU A 1 204 ? -0.164 -11.625 -4.193 1.00 97.88 204 GLU A O 1
ATOM 1585 N N . ASP A 1 205 ? -0.506 -9.483 -3.584 1.00 97.94 205 ASP A N 1
ATOM 1586 C CA . ASP A 1 205 ? 0.579 -9.417 -2.601 1.00 97.94 205 ASP A CA 1
ATOM 1587 C C . ASP A 1 205 ? 0.330 -10.383 -1.425 1.00 97.94 205 ASP A C 1
ATOM 1589 O O . ASP A 1 205 ? 1.254 -11.061 -0.969 1.00 97.94 205 ASP A O 1
ATOM 1593 N N . LEU A 1 206 ? -0.923 -10.511 -0.954 1.00 98.00 206 LEU A N 1
ATOM 1594 C CA . LEU A 1 206 ? -1.303 -11.485 0.078 1.00 98.00 206 LEU A CA 1
ATOM 1595 C C . LEU A 1 206 ? -0.925 -12.909 -0.345 1.00 98.00 206 LEU A C 1
ATOM 1597 O O . LEU A 1 206 ? -0.332 -13.653 0.437 1.00 98.00 206 LEU A O 1
ATOM 1601 N N . TYR A 1 207 ? -1.266 -13.303 -1.572 1.00 98.00 207 TYR A N 1
ATOM 1602 C CA . TYR A 1 207 ? -0.926 -14.634 -2.064 1.00 98.00 207 TYR A CA 1
ATOM 1603 C C . TYR A 1 207 ? 0.568 -14.795 -2.350 1.00 98.00 207 TYR A C 1
ATOM 1605 O O . TYR A 1 207 ? 1.109 -15.864 -2.061 1.00 98.00 207 TYR A O 1
ATOM 1613 N N . GLY A 1 208 ? 1.247 -13.738 -2.812 1.00 96.75 208 GLY A N 1
ATOM 1614 C CA . GLY A 1 208 ? 2.707 -13.685 -2.898 1.00 96.75 208 GLY A CA 1
ATOM 1615 C C . GLY A 1 208 ? 3.355 -14.028 -1.557 1.00 96.75 208 GLY A C 1
ATOM 1616 O O . GLY A 1 208 ? 4.130 -14.979 -1.468 1.00 96.75 208 GLY A O 1
ATOM 1617 N N . LEU A 1 209 ? 2.950 -13.346 -0.483 1.00 96.81 209 LEU A N 1
ATOM 1618 C CA . LEU A 1 209 ? 3.414 -13.619 0.881 1.00 96.81 209 LEU A CA 1
ATOM 1619 C C . LEU A 1 209 ? 3.131 -15.061 1.325 1.00 96.81 209 LEU A C 1
ATOM 1621 O O . LEU A 1 209 ? 4.012 -15.721 1.877 1.00 96.81 209 LEU A O 1
ATOM 1625 N N . LEU A 1 210 ? 1.921 -15.573 1.079 1.00 96.00 210 LEU A N 1
ATOM 1626 C CA . LEU A 1 210 ? 1.519 -16.911 1.528 1.00 96.00 210 LEU A CA 1
ATOM 1627 C C . LEU A 1 210 ? 2.326 -18.033 0.865 1.00 96.00 210 LEU A C 1
ATOM 1629 O O . LEU A 1 210 ? 2.745 -18.962 1.558 1.00 96.00 210 LEU A O 1
ATOM 1633 N N . VAL A 1 211 ? 2.611 -17.930 -0.438 1.00 95.94 211 VAL A N 1
ATOM 1634 C CA . VAL A 1 211 ? 3.443 -18.903 -1.180 1.00 95.94 211 VAL A CA 1
ATOM 1635 C C . VAL A 1 211 ? 4.856 -19.022 -0.587 1.00 95.94 211 VAL A C 1
ATOM 1637 O O . VAL A 1 211 ? 5.508 -20.074 -0.672 1.00 95.94 211 VAL A O 1
ATOM 1640 N N . HIS A 1 212 ? 5.323 -17.959 0.068 1.00 94.44 212 HIS A N 1
ATOM 1641 C CA . HIS A 1 212 ? 6.656 -17.878 0.653 1.00 94.44 212 HIS A CA 1
ATOM 1642 C C . HIS A 1 212 ? 6.722 -18.285 2.128 1.00 94.44 212 HIS A C 1
ATOM 1644 O O . HIS A 1 212 ? 7.815 -18.377 2.691 1.00 94.44 212 HIS A O 1
ATOM 1650 N N . THR A 1 213 ? 5.589 -18.625 2.745 1.00 93.06 213 THR A N 1
ATOM 1651 C CA . THR A 1 213 ? 5.572 -19.198 4.096 1.00 93.06 213 THR A CA 1
ATOM 1652 C C . THR A 1 213 ? 6.077 -20.648 4.128 1.00 93.06 213 THR A C 1
ATOM 1654 O O . THR A 1 213 ? 6.148 -21.337 3.107 1.00 93.06 213 THR A O 1
ATOM 1657 N N . SER A 1 214 ? 6.486 -21.117 5.310 1.00 90.00 214 SER A N 1
ATOM 1658 C CA . SER A 1 214 ? 6.837 -22.522 5.548 1.00 90.00 214 SER A CA 1
ATOM 1659 C C . SER A 1 214 ? 5.596 -23.430 5.503 1.00 90.00 214 SER A C 1
ATOM 1661 O O . SER A 1 214 ? 4.461 -22.960 5.526 1.00 90.00 214 SER A O 1
ATOM 1663 N N . SER A 1 215 ? 5.790 -24.752 5.573 1.00 87.62 215 SER A N 1
ATOM 1664 C CA . SER A 1 215 ? 4.691 -25.727 5.728 1.00 87.62 215 SER A CA 1
ATOM 1665 C C . SER A 1 215 ? 3.856 -25.555 7.006 1.00 87.62 215 SER A C 1
ATOM 1667 O O . SER A 1 215 ? 2.797 -26.162 7.134 1.00 87.62 215 SER A O 1
ATOM 1669 N N . THR A 1 216 ? 4.320 -24.740 7.953 1.00 89.31 216 THR A N 1
ATOM 1670 C CA . THR A 1 216 ? 3.592 -24.366 9.173 1.00 89.31 216 THR A CA 1
ATOM 1671 C C . THR A 1 216 ? 3.084 -22.922 9.129 1.00 89.31 216 THR A C 1
ATOM 1673 O O . THR A 1 216 ? 2.722 -22.368 10.164 1.00 89.31 216 THR A O 1
ATOM 1676 N N . HIS A 1 217 ? 3.080 -22.303 7.944 1.00 88.75 217 HIS A N 1
ATOM 1677 C CA . HIS A 1 217 ? 2.737 -20.900 7.700 1.00 88.75 217 HIS A CA 1
ATOM 1678 C C . HIS A 1 217 ? 3.611 -19.891 8.467 1.00 88.75 217 HIS A C 1
ATOM 1680 O O . HIS A 1 217 ? 3.194 -18.767 8.749 1.00 88.75 217 HIS A O 1
ATOM 1686 N N . ALA A 1 218 ? 4.849 -20.267 8.796 1.00 91.69 218 ALA A N 1
ATOM 1687 C CA . ALA A 1 218 ? 5.823 -19.345 9.365 1.00 91.69 218 ALA A CA 1
ATOM 1688 C C . ALA A 1 218 ? 6.489 -18.528 8.250 1.00 91.69 218 ALA A C 1
ATOM 1690 O O . ALA A 1 218 ? 6.976 -19.096 7.274 1.00 91.69 218 ALA A O 1
ATOM 1691 N N . GLY A 1 219 ? 6.545 -17.206 8.400 1.00 93.19 219 GLY A N 1
ATOM 1692 C CA . GLY A 1 219 ? 7.323 -16.342 7.507 1.00 93.19 219 GLY A CA 1
ATOM 1693 C C . GLY A 1 219 ? 8.695 -15.979 8.069 1.00 93.19 219 GLY A C 1
ATOM 1694 O O . GLY A 1 219 ? 9.002 -16.249 9.233 1.00 93.19 219 GLY A O 1
ATOM 1695 N N . PHE A 1 220 ? 9.500 -15.352 7.219 1.00 93.31 220 PHE A N 1
ATOM 1696 C CA . PHE A 1 220 ? 10.817 -14.785 7.522 1.00 93.31 220 PHE A CA 1
ATOM 1697 C C . PHE A 1 220 ? 10.730 -13.251 7.556 1.00 93.31 220 PHE A C 1
ATOM 1699 O O . PHE A 1 220 ? 9.654 -12.685 7.367 1.00 93.31 220 PHE A O 1
ATOM 1706 N N . GLU A 1 221 ? 11.842 -12.572 7.819 1.00 92.44 221 GLU A N 1
ATOM 1707 C CA . GLU A 1 221 ? 11.964 -11.130 7.582 1.00 92.44 221 GLU A CA 1
ATOM 1708 C C . GLU A 1 221 ? 12.597 -10.874 6.212 1.00 92.44 221 GLU A C 1
ATOM 1710 O O . GLU A 1 221 ? 11.864 -10.476 5.307 1.00 92.44 221 GLU A O 1
ATOM 1715 N N . TYR A 1 222 ? 13.885 -11.195 6.028 1.00 91.94 222 TYR A N 1
ATOM 1716 C CA . TYR A 1 222 ? 14.620 -11.051 4.762 1.00 91.94 222 TYR A CA 1
ATOM 1717 C C . TYR A 1 222 ? 15.679 -12.152 4.558 1.00 91.94 222 TYR A C 1
ATOM 1719 O O . TYR A 1 222 ? 15.857 -13.028 5.402 1.00 91.94 222 TYR A O 1
ATOM 1727 N N . GLY A 1 223 ? 16.410 -12.095 3.438 1.00 90.19 223 GLY A N 1
ATOM 1728 C CA . GLY A 1 223 ? 17.637 -12.877 3.199 1.00 90.19 223 GLY A CA 1
ATOM 1729 C C . GLY A 1 223 ? 17.516 -13.952 2.117 1.00 90.19 223 GLY A C 1
ATOM 1730 O O . GLY A 1 223 ? 18.532 -14.460 1.635 1.00 90.19 223 GLY A O 1
ATOM 1731 N N . ILE A 1 224 ? 16.290 -14.242 1.678 1.00 92.94 224 ILE A N 1
ATOM 1732 C CA . ILE A 1 224 ? 16.019 -15.155 0.567 1.00 92.94 224 ILE A CA 1
ATOM 1733 C C . ILE A 1 224 ? 16.311 -14.449 -0.755 1.00 92.94 224 ILE A C 1
ATOM 1735 O O . ILE A 1 224 ? 15.805 -13.358 -1.019 1.00 92.94 224 ILE A O 1
ATOM 1739 N N . GLN A 1 225 ? 17.139 -15.074 -1.591 1.00 93.62 225 GLN A N 1
ATOM 1740 C CA . GLN A 1 225 ? 17.379 -14.591 -2.947 1.00 93.62 225 GLN A CA 1
ATOM 1741 C C . GLN A 1 225 ? 16.178 -14.908 -3.843 1.00 93.62 225 GLN A C 1
ATOM 1743 O O . GLN A 1 225 ? 15.724 -16.058 -3.822 1.00 93.62 225 GLN A O 1
ATOM 1748 N N . PRO A 1 226 ? 15.715 -13.933 -4.645 1.00 95.19 226 PRO A N 1
ATOM 1749 C CA . PRO A 1 226 ? 14.660 -14.153 -5.610 1.00 95.19 226 PRO A CA 1
ATOM 1750 C C . PRO A 1 226 ? 14.913 -15.357 -6.511 1.00 95.19 226 PRO A C 1
ATOM 1752 O O . PRO A 1 226 ? 16.010 -15.519 -7.051 1.00 95.19 226 PRO A O 1
ATOM 1755 N N . TRP A 1 227 ? 13.907 -16.212 -6.642 1.00 95.06 227 TRP A N 1
ATOM 1756 C CA . TRP A 1 227 ? 13.913 -17.456 -7.392 1.00 95.06 227 TRP A CA 1
ATOM 1757 C C . TRP A 1 227 ? 15.117 -18.350 -7.055 1.00 95.06 227 TRP A C 1
ATOM 1759 O O . TRP A 1 227 ? 15.609 -19.094 -7.906 1.00 95.06 227 TRP A O 1
ATOM 1769 N N . GLY A 1 228 ? 15.631 -18.255 -5.829 1.00 92.62 228 GLY A N 1
ATOM 1770 C CA . GLY A 1 228 ? 16.768 -19.018 -5.329 1.00 92.62 228 GLY A CA 1
ATOM 1771 C C . GLY A 1 228 ? 16.346 -2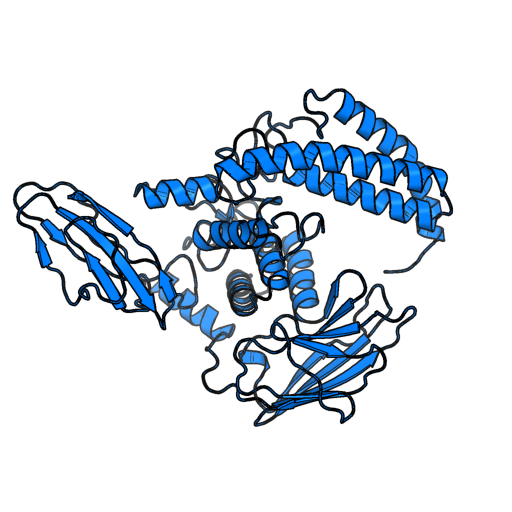0.222 -4.490 1.00 92.62 228 GLY A C 1
ATOM 1772 O O . GLY A 1 228 ? 15.206 -20.662 -4.502 1.00 92.62 228 GLY A O 1
ATOM 1773 N N . ASN A 1 229 ? 17.259 -20.743 -3.677 1.00 89.31 229 ASN A N 1
ATOM 1774 C CA . ASN A 1 229 ? 17.029 -21.938 -2.853 1.00 89.31 229 ASN A CA 1
ATOM 1775 C C . ASN A 1 229 ? 16.086 -21.738 -1.642 1.00 89.31 229 ASN A C 1
ATOM 1777 O O . ASN A 1 229 ? 15.985 -22.638 -0.809 1.00 89.31 229 ASN A O 1
ATOM 1781 N N . ARG A 1 230 ? 15.435 -20.571 -1.521 1.00 87.00 230 ARG A N 1
ATOM 1782 C CA . ARG A 1 230 ? 14.562 -20.187 -0.397 1.00 87.00 230 ARG A CA 1
ATOM 1783 C C . ARG A 1 230 ? 15.222 -20.264 0.989 1.00 87.00 230 ARG A C 1
ATOM 1785 O O . ARG A 1 230 ? 14.517 -20.361 1.989 1.00 87.00 230 ARG A O 1
ATOM 1792 N N . ASP A 1 231 ? 16.552 -20.208 1.065 1.00 87.81 231 ASP A N 1
ATOM 1793 C CA . ASP A 1 231 ? 17.287 -20.231 2.331 1.00 87.81 231 ASP A CA 1
ATOM 1794 C C . ASP A 1 231 ? 17.299 -18.832 2.978 1.00 87.81 231 ASP A C 1
ATOM 1796 O O . ASP A 1 231 ? 17.914 -17.912 2.427 1.00 87.81 231 ASP A O 1
ATOM 1800 N N . PRO A 1 232 ? 16.658 -18.640 4.147 1.00 85.88 232 PRO A N 1
ATOM 1801 C CA . PRO A 1 232 ? 16.676 -17.366 4.860 1.00 85.88 232 PRO A CA 1
ATOM 1802 C C . PRO A 1 232 ? 17.987 -17.139 5.637 1.00 85.88 232 PRO A C 1
ATOM 1804 O O . PRO A 1 232 ? 18.137 -16.147 6.354 1.00 85.88 232 PRO A O 1
ATOM 1807 N N . ARG A 1 233 ? 18.965 -18.045 5.512 1.00 87.06 233 ARG A N 1
ATOM 1808 C CA . ARG A 1 233 ? 20.287 -17.979 6.139 1.00 87.06 233 ARG A CA 1
ATOM 1809 C C . ARG A 1 233 ? 20.174 -17.888 7.667 1.00 87.06 233 ARG A C 1
ATOM 1811 O O . ARG A 1 233 ? 19.690 -18.807 8.330 1.00 87.06 233 ARG A O 1
ATOM 1818 N N . GLY A 1 234 ? 20.648 -16.787 8.251 1.00 85.12 234 GLY A N 1
ATOM 1819 C CA . GLY A 1 234 ? 20.561 -16.521 9.687 1.00 85.12 234 GLY A CA 1
ATOM 1820 C C . GLY A 1 234 ? 19.169 -16.086 10.156 1.00 85.12 234 GLY A C 1
ATOM 1821 O O . GLY A 1 234 ? 18.883 -16.187 11.346 1.00 85.12 234 GLY A O 1
ATOM 1822 N N . ASN A 1 235 ? 18.294 -15.654 9.245 1.00 86.56 235 ASN A N 1
ATOM 1823 C CA . ASN A 1 235 ? 16.998 -15.056 9.558 1.00 86.56 235 ASN A CA 1
ATOM 1824 C C . ASN A 1 235 ? 15.879 -16.106 9.647 1.00 86.56 235 ASN A C 1
ATOM 1826 O O . ASN A 1 235 ? 14.955 -16.172 8.836 1.00 86.56 235 ASN A O 1
ATOM 1830 N N . ARG A 1 236 ? 16.023 -17.024 10.602 1.00 86.44 236 ARG A N 1
ATOM 1831 C CA . ARG A 1 236 ? 15.212 -18.246 10.656 1.00 86.44 236 ARG A CA 1
ATOM 1832 C C . ARG A 1 236 ? 13.741 -17.953 11.008 1.00 86.44 236 ARG A C 1
ATOM 1834 O O . ARG A 1 236 ? 13.486 -17.332 12.038 1.00 86.44 236 ARG A O 1
ATOM 1841 N N . PRO A 1 237 ? 12.768 -18.479 10.238 1.00 90.44 237 PRO A N 1
ATOM 1842 C CA . PRO A 1 237 ? 11.362 -18.515 10.635 1.00 90.44 237 PRO A CA 1
ATOM 1843 C C . PRO A 1 237 ? 11.140 -19.276 11.958 1.00 90.44 237 PRO A C 1
ATOM 1845 O O . PRO A 1 237 ? 11.864 -20.240 12.225 1.00 90.44 237 PRO A O 1
ATOM 1848 N N . PRO A 1 238 ? 10.101 -18.938 12.749 1.00 93.00 238 PRO A N 1
ATOM 1849 C CA . PRO A 1 238 ? 9.109 -17.888 12.503 1.00 93.00 238 PRO A CA 1
ATOM 1850 C C . PRO A 1 238 ? 9.594 -16.489 12.901 1.00 93.00 238 PRO A C 1
ATOM 1852 O O . PRO A 1 238 ? 10.044 -16.275 14.025 1.00 93.00 238 PRO A O 1
ATOM 1855 N N . HIS A 1 239 ? 9.399 -15.510 12.016 1.00 93.56 239 HIS A N 1
ATOM 1856 C CA . HIS A 1 239 ? 9.659 -14.109 12.330 1.00 93.56 239 HIS A CA 1
ATOM 1857 C C . HIS A 1 239 ? 8.429 -13.428 12.955 1.00 93.56 239 HIS A C 1
ATOM 1859 O O . HIS A 1 239 ? 7.355 -13.363 12.347 1.00 93.56 239 HIS A O 1
ATOM 1865 N N . GLY A 1 240 ? 8.580 -12.886 14.169 1.00 93.69 240 GLY A N 1
ATOM 1866 C CA . GLY A 1 240 ? 7.472 -12.315 14.949 1.00 93.69 240 GLY A CA 1
ATOM 1867 C C . GLY A 1 240 ? 6.812 -11.098 14.293 1.00 93.69 240 GLY A C 1
ATOM 1868 O O . GLY A 1 240 ? 5.585 -11.002 14.272 1.00 93.69 240 GLY A O 1
ATOM 1869 N N . TRP A 1 241 ? 7.607 -10.210 13.684 1.00 91.94 241 TRP A N 1
ATOM 1870 C CA . TRP A 1 241 ? 7.072 -9.047 12.967 1.00 91.94 241 TRP A CA 1
ATOM 1871 C C . TRP A 1 241 ? 6.234 -9.439 11.755 1.00 91.94 241 TRP A C 1
ATOM 1873 O O . TRP A 1 241 ? 5.181 -8.847 11.538 1.00 91.94 241 TRP A O 1
ATOM 1883 N N . PHE A 1 242 ? 6.640 -10.471 11.008 1.00 93.81 242 PHE A N 1
ATOM 1884 C CA . PHE A 1 242 ? 5.813 -10.976 9.916 1.00 93.81 242 PHE A CA 1
ATOM 1885 C C . PHE A 1 242 ? 4.481 -11.498 10.451 1.00 93.81 242 PHE A C 1
ATOM 1887 O O . PHE A 1 242 ? 3.439 -11.102 9.945 1.00 93.81 242 PHE A O 1
ATOM 1894 N N . ALA A 1 243 ? 4.498 -12.328 11.499 1.00 94.25 243 ALA A N 1
ATOM 1895 C CA . ALA A 1 243 ? 3.271 -12.886 12.064 1.00 94.25 243 ALA A CA 1
ATOM 1896 C C . ALA A 1 243 ? 2.298 -11.790 12.539 1.00 94.25 243 ALA A C 1
ATOM 1898 O O . ALA A 1 243 ? 1.097 -11.870 12.281 1.00 94.25 243 ALA A O 1
ATOM 1899 N N . ALA A 1 244 ? 2.810 -10.743 13.194 1.00 94.94 244 ALA A N 1
ATOM 1900 C CA . ALA A 1 244 ? 2.003 -9.606 13.628 1.00 94.94 244 ALA A CA 1
ATOM 1901 C C . ALA A 1 244 ? 1.423 -8.825 12.438 1.00 94.94 244 ALA A C 1
ATOM 1903 O O . ALA A 1 244 ? 0.209 -8.640 12.360 1.00 94.94 244 ALA A O 1
ATOM 1904 N N . ARG A 1 245 ? 2.273 -8.427 11.482 1.00 93.88 245 ARG A N 1
ATOM 1905 C CA . ARG A 1 245 ? 1.869 -7.632 10.313 1.00 93.88 245 ARG A CA 1
ATOM 1906 C C . ARG A 1 245 ? 0.942 -8.392 9.371 1.00 93.88 245 ARG A C 1
ATOM 1908 O O . ARG A 1 245 ? 0.029 -7.799 8.812 1.00 93.88 245 ARG A O 1
ATOM 1915 N N . TYR A 1 246 ? 1.126 -9.701 9.227 1.00 94.81 246 TYR A N 1
ATOM 1916 C CA . TYR A 1 246 ? 0.244 -10.554 8.434 1.00 94.81 246 TYR A CA 1
ATOM 1917 C C . TYR A 1 246 ? -1.174 -10.588 9.019 1.00 94.81 246 TYR A C 1
ATOM 1919 O O . TYR A 1 246 ? -2.151 -10.366 8.303 1.00 94.81 246 TYR A O 1
ATOM 1927 N N . ASN A 1 247 ? -1.292 -10.799 10.335 1.00 94.88 247 ASN A N 1
ATOM 1928 C CA . ASN A 1 247 ? -2.586 -10.757 11.017 1.00 94.88 247 ASN A CA 1
ATOM 1929 C C . ASN A 1 247 ? -3.231 -9.373 10.922 1.00 94.88 247 ASN A C 1
ATOM 1931 O O . ASN A 1 247 ? -4.447 -9.262 10.780 1.00 94.88 247 ASN A O 1
ATOM 1935 N N . GLU A 1 248 ? -2.422 -8.320 10.992 1.00 95.75 248 GLU A N 1
ATOM 1936 C CA . GLU A 1 248 ? -2.880 -6.946 10.844 1.00 95.75 248 GLU A CA 1
ATOM 1937 C C . GLU A 1 248 ? -3.400 -6.659 9.432 1.00 95.75 248 GLU A C 1
ATOM 1939 O O . GLU A 1 248 ? -4.486 -6.101 9.301 1.00 95.75 248 GLU A O 1
ATOM 1944 N N . LEU A 1 249 ? -2.695 -7.106 8.385 1.00 97.62 249 LEU A N 1
ATOM 1945 C CA . LEU A 1 249 ? -3.142 -7.007 6.993 1.00 97.62 249 LEU A CA 1
ATOM 1946 C C . LEU A 1 249 ? -4.479 -7.714 6.796 1.00 97.62 249 LEU A C 1
ATOM 1948 O O . LEU A 1 249 ? -5.436 -7.090 6.345 1.00 97.62 249 LEU A O 1
ATOM 1952 N N . LEU A 1 250 ? -4.574 -8.987 7.193 1.00 97.25 250 LEU A N 1
ATOM 1953 C CA . LEU A 1 250 ? -5.818 -9.744 7.062 1.00 97.25 250 LEU A CA 1
ATOM 1954 C C . LEU A 1 250 ? -6.955 -9.086 7.847 1.00 97.25 250 LEU A C 1
ATOM 1956 O O . LEU A 1 250 ? -8.078 -8.989 7.355 1.00 97.25 250 LEU A O 1
ATOM 1960 N N . ARG A 1 251 ? -6.663 -8.586 9.053 1.00 97.69 251 ARG A N 1
ATOM 1961 C CA . ARG A 1 251 ? -7.624 -7.798 9.816 1.00 97.69 251 ARG A CA 1
ATOM 1962 C C . ARG A 1 251 ? -8.068 -6.588 9.004 1.00 97.69 251 ARG A C 1
ATOM 1964 O O . ARG A 1 251 ? -9.267 -6.438 8.841 1.00 97.69 251 ARG A O 1
ATOM 1971 N N . HIS A 1 252 ? -7.156 -5.775 8.478 1.00 98.12 252 HIS A N 1
ATOM 1972 C CA . HIS A 1 252 ? -7.497 -4.532 7.786 1.00 98.12 252 HIS A CA 1
ATOM 1973 C C . HIS A 1 252 ? -8.234 -4.751 6.461 1.00 98.12 252 HIS A C 1
ATOM 1975 O O . HIS A 1 252 ? -9.094 -3.947 6.106 1.00 98.12 252 HIS A O 1
ATOM 1981 N N . MET A 1 253 ? -7.958 -5.853 5.762 1.00 98.75 253 MET A N 1
ATOM 1982 C CA . MET A 1 253 ? -8.734 -6.271 4.593 1.00 98.75 253 MET A CA 1
ATOM 1983 C C . MET A 1 253 ? -10.212 -6.506 4.938 1.00 98.75 253 MET A C 1
ATOM 1985 O O . MET A 1 253 ? -11.083 -6.241 4.115 1.00 98.75 253 MET A O 1
ATOM 1989 N N . LEU A 1 254 ? -10.509 -6.985 6.150 1.00 98.75 254 L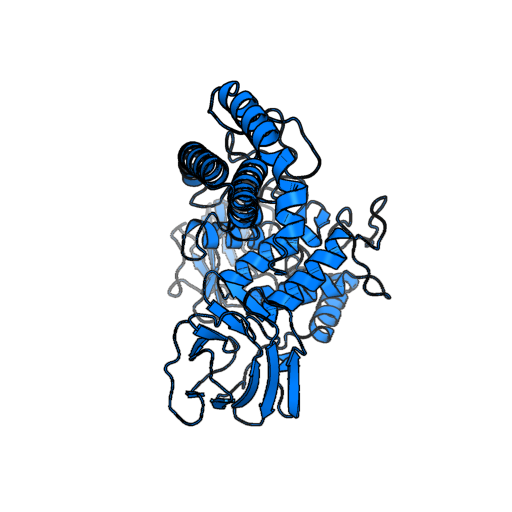EU A N 1
ATOM 1990 C CA . LEU A 1 254 ? -11.856 -7.390 6.564 1.00 98.75 254 LEU A CA 1
ATOM 1991 C C . LEU A 1 254 ? -12.567 -6.361 7.453 1.00 98.75 254 LEU A C 1
ATOM 1993 O O . LEU A 1 254 ? -13.789 -6.234 7.395 1.00 98.75 254 LEU A O 1
ATOM 1997 N N . LEU A 1 255 ? -11.826 -5.669 8.307 1.00 98.50 255 LEU A N 1
ATOM 1998 C CA . LEU A 1 255 ? -12.299 -4.725 9.309 1.00 98.50 255 LEU A CA 1
ATOM 1999 C C . LEU A 1 255 ? -11.159 -3.749 9.613 1.00 98.50 255 LEU A C 1
ATOM 2001 O O . LEU A 1 255 ? -10.121 -4.153 10.138 1.00 98.50 255 LEU A O 1
ATOM 2005 N N . ARG A 1 256 ? -11.355 -2.461 9.365 1.00 97.12 256 ARG A N 1
ATOM 2006 C CA . ARG A 1 256 ? -10.390 -1.424 9.750 1.00 97.12 256 ARG A CA 1
ATOM 2007 C C . ARG A 1 256 ? -11.097 -0.148 10.141 1.00 97.12 256 ARG A C 1
ATOM 2009 O O . ARG A 1 256 ? -12.219 0.111 9.719 1.00 97.12 256 ARG A O 1
ATOM 2016 N N . GLU A 1 257 ? -10.414 0.660 10.921 1.00 95.62 257 GLU A N 1
ATOM 2017 C CA . GLU A 1 257 ? -10.889 1.971 11.309 1.00 95.62 257 GLU A CA 1
ATOM 2018 C C . GLU A 1 257 ? -10.104 3.068 10.591 1.00 95.62 257 GLU A C 1
ATOM 2020 O O . GLU A 1 257 ? -8.895 2.940 10.395 1.00 95.62 257 GLU A O 1
ATOM 2025 N N . GLU A 1 258 ? -10.777 4.159 10.232 1.00 93.12 258 GLU A N 1
ATOM 2026 C CA . GLU A 1 258 ? -10.162 5.308 9.568 1.00 93.12 258 GLU A CA 1
ATOM 2027 C C . GLU A 1 258 ? -10.804 6.596 10.093 1.00 93.12 258 GLU A C 1
ATOM 2029 O O . GLU A 1 258 ? -11.970 6.864 9.847 1.00 93.12 258 GLU A O 1
ATOM 2034 N N . GLY A 1 259 ? -10.072 7.383 10.886 1.00 91.25 259 GLY A N 1
ATOM 2035 C CA . GLY A 1 259 ? -10.605 8.633 11.445 1.00 91.25 259 GLY A CA 1
ATOM 2036 C C . GLY A 1 259 ? -11.845 8.440 12.332 1.00 91.25 259 GLY A C 1
ATOM 2037 O O . GLY A 1 259 ? -11.713 8.088 13.500 1.00 91.25 259 GLY A O 1
ATOM 2038 N N . SER A 1 260 ? -13.029 8.734 11.796 1.00 95.31 260 SER A N 1
ATOM 2039 C CA . SER A 1 260 ? -14.342 8.598 12.447 1.00 95.31 260 SER A CA 1
ATOM 2040 C C . SER A 1 260 ? -15.222 7.504 11.825 1.00 95.31 260 SER A C 1
ATOM 2042 O O . SER A 1 260 ? -16.333 7.265 12.309 1.00 95.31 260 SER A O 1
ATOM 2044 N N . THR A 1 261 ? -14.735 6.800 10.800 1.00 97.44 261 THR A N 1
ATOM 2045 C CA . THR A 1 261 ? -15.475 5.776 10.057 1.00 97.44 261 THR A CA 1
ATOM 2046 C C . THR A 1 261 ? -14.954 4.366 10.340 1.00 97.44 261 THR A C 1
ATOM 2048 O O . THR A 1 261 ? -13.800 4.136 10.725 1.00 97.44 261 THR A O 1
ATOM 2051 N N . LEU A 1 262 ? -15.831 3.381 10.137 1.00 98.50 262 LEU A N 1
ATOM 2052 C CA . LEU A 1 262 ? -15.511 1.960 10.240 1.00 98.50 262 LEU A CA 1
ATOM 2053 C C . LEU A 1 262 ? -15.657 1.284 8.878 1.00 98.50 262 LEU A C 1
ATOM 2055 O O . LEU A 1 262 ? -16.730 1.314 8.294 1.00 98.50 262 LEU A O 1
ATOM 2059 N N . HIS A 1 263 ? -14.607 0.638 8.387 1.00 98.56 263 HIS A N 1
ATOM 2060 C CA . HIS A 1 263 ? -14.566 0.048 7.053 1.00 98.56 263 HIS A CA 1
ATOM 2061 C C . HIS A 1 263 ? -14.643 -1.479 7.143 1.00 98.56 263 HIS A C 1
ATOM 2063 O O . HIS A 1 263 ? -13.890 -2.104 7.895 1.00 98.56 263 HIS A O 1
ATOM 2069 N N . LEU A 1 264 ? -15.543 -2.076 6.362 1.00 98.75 264 LEU A N 1
ATOM 2070 C CA . LEU A 1 264 ? -15.764 -3.518 6.266 1.00 98.75 264 LEU A CA 1
ATOM 2071 C C . LEU A 1 264 ? -15.407 -4.013 4.863 1.00 98.75 264 LEU A C 1
ATOM 2073 O O . LEU A 1 264 ? -15.710 -3.342 3.876 1.00 98.75 264 LEU A O 1
ATOM 2077 N N . ALA A 1 265 ? -14.814 -5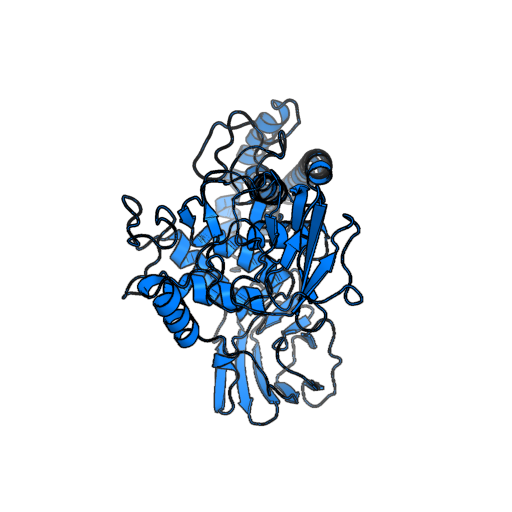.206 4.788 1.00 98.50 265 ALA A N 1
ATOM 2078 C CA . ALA A 1 265 ? -14.519 -5.903 3.534 1.00 98.50 265 ALA A CA 1
ATOM 2079 C C . ALA A 1 265 ? -13.680 -5.087 2.525 1.00 98.50 265 ALA A C 1
ATOM 2081 O O . ALA A 1 265 ? -13.846 -5.241 1.319 1.00 98.50 265 ALA A O 1
ATOM 2082 N N . SER A 1 266 ? -12.768 -4.234 3.010 1.00 98.38 266 SER A N 1
ATOM 2083 C CA . SER A 1 266 ? -11.919 -3.358 2.190 1.00 98.38 266 SER A CA 1
ATOM 2084 C C . SER A 1 266 ? -11.153 -4.052 1.065 1.00 98.38 266 SER A C 1
ATOM 2086 O O . SER A 1 266 ? -10.862 -3.395 0.075 1.00 98.38 266 SER A O 1
ATOM 2088 N N . ALA A 1 267 ? -10.835 -5.341 1.186 1.00 98.50 267 ALA A N 1
ATOM 2089 C CA . ALA A 1 267 ? -10.392 -6.152 0.056 1.00 98.50 267 ALA A CA 1
ATOM 2090 C C . ALA A 1 267 ? -10.808 -7.615 0.250 1.00 98.50 267 ALA A C 1
ATOM 2092 O O . ALA A 1 267 ? -10.511 -8.219 1.282 1.00 98.50 267 ALA A O 1
ATOM 2093 N N . LEU A 1 268 ? -11.455 -8.202 -0.759 1.00 98.31 268 LEU A N 1
ATOM 2094 C CA . LEU A 1 268 ? -11.870 -9.608 -0.761 1.00 98.31 268 LEU A CA 1
ATOM 2095 C C . LEU A 1 268 ? -11.319 -10.335 -1.984 1.00 98.31 268 LEU A C 1
ATOM 2097 O O . LEU A 1 268 ? -11.435 -9.844 -3.100 1.00 98.31 268 LEU A O 1
ATOM 2101 N N . SER A 1 269 ? -10.765 -11.531 -1.795 1.00 98.06 269 SER A N 1
ATOM 2102 C CA . SER A 1 269 ? -10.336 -12.366 -2.920 1.00 98.06 269 SER A CA 1
ATOM 2103 C C . SER A 1 269 ? -11.534 -12.901 -3.726 1.00 98.06 269 SER A C 1
ATOM 2105 O O . SER A 1 269 ? -12.509 -13.344 -3.111 1.00 98.06 269 SER A O 1
ATOM 2107 N N . PRO A 1 270 ? -11.452 -12.985 -5.072 1.00 97.56 270 PRO A N 1
ATOM 2108 C CA . PRO A 1 270 ? -12.419 -13.713 -5.899 1.00 97.56 270 PRO A CA 1
ATOM 2109 C C . PRO A 1 270 ? -12.684 -15.142 -5.412 1.00 97.56 270 PRO A C 1
ATOM 2111 O O . PRO A 1 270 ? -13.801 -15.648 -5.513 1.00 97.56 270 PRO A O 1
ATOM 2114 N N . ALA A 1 271 ? -11.676 -15.791 -4.819 1.00 97.00 271 ALA A N 1
ATOM 2115 C CA . ALA A 1 271 ? -11.799 -17.136 -4.268 1.00 97.00 271 ALA A CA 1
ATOM 2116 C C . ALA A 1 271 ? -12.728 -17.237 -3.039 1.00 97.00 271 ALA A C 1
ATOM 2118 O O . ALA A 1 271 ? -13.086 -18.355 -2.659 1.00 97.00 271 ALA A O 1
ATOM 2119 N N . TRP A 1 272 ? -13.085 -16.105 -2.417 1.00 97.56 272 TRP A N 1
ATOM 2120 C CA . TRP A 1 272 ? -13.920 -16.013 -1.210 1.00 97.56 272 TRP A CA 1
ATOM 2121 C C . TRP A 1 272 ? -15.356 -15.540 -1.486 1.00 97.56 272 TRP A C 1
ATOM 2123 O O . TRP A 1 272 ? -16.198 -15.627 -0.595 1.00 97.56 272 TRP A O 1
ATOM 2133 N N . VAL A 1 273 ? -15.629 -15.029 -2.693 1.00 97.06 273 VAL A N 1
ATOM 2134 C CA . VAL A 1 273 ? -16.894 -14.371 -3.084 1.00 97.06 273 VAL A CA 1
ATOM 2135 C C . VAL A 1 273 ? -17.719 -15.276 -4.018 1.00 97.06 273 VAL A C 1
ATOM 2137 O O . VAL A 1 273 ? -18.436 -14.816 -4.903 1.00 97.06 273 VAL A O 1
ATOM 2140 N N . LYS A 1 274 ? -17.611 -16.603 -3.873 1.00 94.25 274 LYS A N 1
ATOM 2141 C CA . LYS A 1 274 ? -18.388 -17.557 -4.686 1.00 94.25 274 LYS A CA 1
ATOM 2142 C C . LYS A 1 274 ? -19.762 -17.814 -4.053 1.00 94.25 274 LYS A C 1
ATOM 2144 O O . LYS A 1 274 ? -19.860 -17.843 -2.826 1.00 94.25 274 LYS A O 1
ATOM 2149 N N . PRO A 1 275 ? -20.823 -18.069 -4.844 1.00 95.62 275 PRO A N 1
ATOM 2150 C CA . PRO A 1 275 ? -22.133 -18.425 -4.302 1.00 95.62 275 PRO A CA 1
ATOM 2151 C C . PRO A 1 275 ? -22.060 -19.575 -3.286 1.00 95.62 275 PRO A C 1
ATOM 2153 O O . PRO A 1 275 ? -21.441 -20.606 -3.547 1.00 95.62 275 PRO A O 1
ATOM 2156 N N . GLY A 1 276 ? -22.695 -19.393 -2.129 1.00 95.75 276 GLY A N 1
ATOM 2157 C CA . GLY A 1 276 ? -22.675 -20.328 -1.002 1.00 95.75 276 GLY A CA 1
ATOM 2158 C C . GLY A 1 276 ? -21.484 -20.165 -0.051 1.00 95.75 276 GLY A C 1
ATOM 2159 O O . GLY A 1 276 ? -21.444 -20.850 0.970 1.00 95.75 276 GLY A O 1
ATOM 2160 N N . GLN A 1 277 ? -20.526 -19.284 -0.353 1.00 97.12 277 GLN A N 1
ATOM 2161 C CA . GLN A 1 277 ? -19.451 -18.927 0.571 1.00 97.12 277 GLN A CA 1
ATOM 2162 C C . GLN A 1 277 ? -19.851 -17.765 1.479 1.00 97.12 277 GLN A C 1
ATOM 2164 O O . GLN A 1 277 ? -20.745 -16.973 1.173 1.00 97.12 277 GLN A O 1
ATOM 2169 N N . THR A 1 278 ? -19.120 -17.654 2.585 1.00 98.25 278 THR A N 1
ATOM 2170 C CA . THR A 1 278 ? -19.329 -16.626 3.595 1.00 98.25 278 THR A CA 1
ATOM 2171 C C . THR A 1 278 ? -17.989 -16.113 4.107 1.00 98.25 278 THR A C 1
ATOM 2173 O O . THR A 1 278 ? -17.103 -16.900 4.447 1.00 98.25 278 THR A O 1
ATOM 2176 N N . VAL A 1 279 ? -17.867 -14.793 4.232 1.00 98.56 279 VAL A N 1
ATOM 2177 C CA . VAL A 1 279 ? -16.792 -14.120 4.973 1.00 98.56 279 VAL A CA 1
ATOM 2178 C C . VAL A 1 279 ? -17.385 -13.537 6.248 1.00 98.56 279 VAL A C 1
ATOM 2180 O O . VAL A 1 279 ? -18.405 -12.858 6.202 1.00 98.56 279 VAL A O 1
ATOM 2183 N N . ALA A 1 280 ? -16.762 -13.785 7.400 1.00 98.44 280 ALA A N 1
ATOM 2184 C CA . ALA A 1 280 ? -17.289 -13.311 8.675 1.00 98.44 280 ALA A CA 1
ATOM 2185 C C . ALA A 1 280 ? -16.195 -12.779 9.598 1.00 98.44 280 ALA A C 1
ATOM 2187 O O . ALA A 1 280 ? -15.134 -13.386 9.754 1.00 98.44 280 ALA A O 1
ATOM 2188 N N . VAL A 1 281 ? -16.511 -11.689 10.294 1.00 98.50 281 VAL A N 1
ATOM 2189 C CA . VAL A 1 281 ? -15.738 -11.184 11.431 1.00 98.50 281 VAL A CA 1
ATOM 2190 C C . VAL A 1 281 ? -16.588 -11.350 12.681 1.00 98.50 281 VAL A C 1
ATOM 2192 O O . VAL A 1 281 ? -17.728 -10.900 12.734 1.00 98.50 281 VAL A O 1
ATOM 2195 N N . ARG A 1 282 ? -16.044 -12.002 13.713 1.00 98.06 282 ARG A N 1
ATOM 2196 C CA . ARG A 1 282 ? -16.754 -12.267 14.973 1.00 98.06 282 ARG A CA 1
ATOM 2197 C C . ARG A 1 282 ? -16.069 -11.536 16.115 1.00 98.06 282 ARG A C 1
ATOM 2199 O O . ARG A 1 282 ? -14.903 -11.799 16.391 1.00 98.06 282 ARG A O 1
ATOM 2206 N N . LYS A 1 283 ? -16.806 -10.655 16.799 1.00 96.62 283 LYS A N 1
ATOM 2207 C CA . LYS A 1 283 ? -16.313 -9.840 17.926 1.00 96.62 283 LYS A CA 1
ATOM 2208 C C . LYS A 1 283 ? -15.008 -9.094 17.595 1.00 96.62 283 LYS A C 1
ATOM 2210 O O . LYS A 1 283 ? -14.120 -8.997 18.440 1.00 96.62 283 LYS A O 1
ATOM 2215 N N . GLY A 1 284 ? -14.890 -8.577 16.372 1.00 96.88 284 GLY A N 1
ATOM 2216 C CA . GLY A 1 284 ? -13.741 -7.789 15.942 1.00 96.88 284 GLY A CA 1
ATOM 2217 C C . GLY A 1 284 ? -13.630 -6.527 16.789 1.00 96.88 284 GLY A C 1
ATOM 2218 O O . GLY A 1 284 ? -14.566 -5.730 16.834 1.00 96.88 284 GLY A O 1
ATOM 2219 N N . ALA A 1 285 ? -12.518 -6.377 17.507 1.00 95.06 285 ALA A N 1
ATOM 2220 C CA . ALA A 1 285 ? -12.291 -5.238 18.384 1.00 95.06 285 ALA A CA 1
ATOM 2221 C C . ALA A 1 285 ? -11.992 -3.990 17.557 1.00 95.06 285 ALA A C 1
ATOM 2223 O O . ALA A 1 285 ? -11.068 -4.012 16.752 1.00 95.06 285 ALA A O 1
ATOM 2224 N N . THR A 1 286 ? -12.724 -2.906 17.808 1.00 95.94 286 THR A N 1
ATOM 2225 C CA . THR A 1 286 ? -12.438 -1.594 17.220 1.00 95.94 286 THR A CA 1
ATOM 2226 C C . THR A 1 286 ? -12.306 -0.541 18.311 1.00 95.94 286 THR A C 1
ATOM 2228 O O . THR A 1 286 ? -12.735 -0.765 19.454 1.00 95.94 286 THR A O 1
ATOM 2231 N N . TYR A 1 287 ? -11.757 0.631 17.992 1.00 92.50 287 TYR A N 1
ATOM 2232 C CA . TYR A 1 287 ? -11.804 1.738 18.950 1.00 92.50 287 TYR A CA 1
ATOM 2233 C C . TYR A 1 287 ? -13.225 2.293 19.191 1.00 92.50 287 TYR A C 1
ATOM 2235 O O . TYR A 1 287 ? -13.425 2.914 20.228 1.00 92.50 287 TYR A O 1
ATOM 2243 N N . PHE A 1 288 ? -14.212 1.997 18.336 1.00 95.56 288 PHE A N 1
ATOM 2244 C CA . PHE A 1 288 ? -15.638 2.300 18.558 1.00 95.56 288 PHE A CA 1
ATOM 2245 C C . PHE A 1 288 ? -16.327 1.301 19.501 1.00 95.56 288 PHE A C 1
ATOM 2247 O O . PHE A 1 288 ? -17.349 1.599 20.113 1.00 95.56 288 PHE A O 1
ATOM 2254 N N . GLY A 1 289 ? -15.778 0.094 19.627 1.00 95.12 289 GLY A N 1
ATOM 2255 C CA . GLY A 1 289 ? -16.396 -1.057 20.288 1.00 95.12 289 GLY A CA 1
ATOM 2256 C C . GLY A 1 289 ? -16.467 -2.274 19.361 1.00 95.12 289 GLY A C 1
ATOM 2257 O O . GLY A 1 289 ? -16.233 -2.154 18.158 1.00 95.12 289 GLY A O 1
ATOM 2258 N N . PRO A 1 290 ? -16.712 -3.480 19.890 1.00 96.06 290 PRO A N 1
ATOM 2259 C CA . PRO A 1 290 ? -16.696 -4.681 19.069 1.00 96.06 290 PRO A CA 1
ATOM 2260 C C . PRO A 1 290 ? -17.843 -4.709 18.049 1.00 96.06 290 PRO A C 1
ATOM 2262 O O . PRO A 1 290 ? -18.960 -4.274 18.331 1.00 96.06 290 PRO A O 1
ATOM 2265 N N . ILE A 1 291 ? -17.581 -5.304 16.889 1.00 97.75 291 ILE A N 1
ATOM 2266 C CA . ILE A 1 291 ? -18.587 -5.622 15.869 1.00 97.75 291 ILE A CA 1
ATOM 2267 C C . ILE A 1 291 ? -18.451 -7.082 15.441 1.00 97.75 291 ILE A C 1
ATOM 2269 O O . ILE A 1 291 ? -17.352 -7.636 15.392 1.00 97.75 291 ILE A O 1
ATOM 2273 N N . SER A 1 292 ? -19.579 -7.715 15.132 1.00 98.62 292 SER A N 1
ATOM 2274 C CA . SER A 1 292 ? -19.583 -8.909 14.285 1.00 98.62 292 SER A CA 1
ATOM 2275 C C . SER A 1 292 ? -20.302 -8.601 12.980 1.00 98.62 292 SER A C 1
ATOM 2277 O O . SER A 1 292 ? -21.283 -7.860 13.000 1.00 98.62 292 SER A O 1
ATOM 2279 N N . TYR A 1 293 ? -19.847 -9.171 11.872 1.00 98.75 293 TYR A N 1
ATOM 2280 C CA . TYR A 1 293 ? -20.614 -9.200 10.634 1.00 98.75 293 TYR A CA 1
ATOM 2281 C C . TYR A 1 293 ? -20.412 -10.524 9.904 1.00 98.75 293 TYR A C 1
ATOM 2283 O O . TYR A 1 293 ? -19.393 -11.199 10.077 1.00 98.75 293 TYR A O 1
ATOM 2291 N N . GLU A 1 294 ? -21.389 -10.871 9.082 1.00 98.81 294 GLU A N 1
ATOM 2292 C CA . GLU A 1 294 ? -21.353 -11.998 8.162 1.00 98.81 294 GLU A CA 1
ATOM 2293 C C . GLU A 1 294 ? -21.736 -11.501 6.771 1.00 98.81 294 GLU A C 1
ATOM 2295 O O . GLU A 1 294 ? -22.743 -10.819 6.632 1.00 98.81 294 GLU A O 1
ATOM 2300 N N . PHE A 1 295 ? -20.927 -11.810 5.762 1.00 98.69 295 PHE A N 1
ATOM 2301 C CA . PHE A 1 295 ? -21.183 -11.505 4.361 1.00 98.69 295 PHE A CA 1
ATOM 2302 C C . PHE A 1 295 ? -21.340 -12.819 3.604 1.00 98.69 295 PHE A C 1
ATOM 2304 O O . PHE A 1 295 ? -20.356 -13.520 3.362 1.00 98.69 295 PHE A O 1
ATOM 2311 N N . THR A 1 296 ? -22.581 -13.163 3.280 1.00 98.69 296 THR A N 1
ATOM 2312 C CA . THR A 1 296 ? -22.941 -14.405 2.597 1.00 98.69 296 THR A CA 1
ATOM 2313 C C . THR A 1 296 ? -23.223 -14.123 1.131 1.00 98.69 296 THR A C 1
ATOM 2315 O O . THR A 1 296 ? -24.031 -13.259 0.792 1.00 98.69 296 THR A O 1
ATOM 2318 N N . PHE A 1 297 ? -22.555 -14.863 0.253 1.00 98.38 297 PHE A N 1
ATOM 2319 C CA . PHE A 1 297 ? -22.611 -14.654 -1.188 1.00 98.38 297 PHE A CA 1
ATOM 2320 C C . PHE A 1 297 ? -23.587 -15.629 -1.835 1.00 98.38 297 PHE A C 1
ATOM 2322 O O . PHE A 1 297 ? -23.613 -16.818 -1.514 1.00 98.38 297 PHE A O 1
ATOM 2329 N N . HIS A 1 298 ? -24.383 -15.146 -2.780 1.00 96.44 298 HIS A N 1
ATOM 2330 C CA . HIS A 1 298 ? -25.342 -15.955 -3.525 1.00 96.44 298 HIS A CA 1
ATOM 2331 C C . HIS A 1 298 ? -25.238 -15.662 -5.021 1.00 96.44 298 HIS A C 1
ATOM 2333 O O . HIS A 1 298 ? -24.490 -14.791 -5.463 1.00 96.44 298 HIS A O 1
ATOM 2339 N N . ALA A 1 299 ? -25.976 -16.419 -5.835 1.00 94.56 299 ALA A N 1
ATOM 2340 C CA . ALA A 1 299 ? -26.069 -16.106 -7.254 1.00 94.56 299 ALA A CA 1
ATOM 2341 C C . ALA A 1 299 ? -26.607 -14.671 -7.419 1.00 94.56 299 ALA A C 1
ATOM 2343 O O . ALA A 1 299 ? -27.634 -14.323 -6.833 1.00 94.56 299 ALA A O 1
ATOM 2344 N N . GLY A 1 300 ? -25.884 -13.839 -8.172 1.00 95.06 300 GLY A N 1
ATOM 2345 C CA . GLY A 1 300 ? -26.279 -12.462 -8.476 1.00 95.06 300 GLY A CA 1
ATOM 2346 C C . GLY A 1 300 ? -26.077 -11.429 -7.361 1.00 95.06 300 GLY A C 1
ATOM 2347 O O . GLY A 1 300 ? -26.639 -10.342 -7.473 1.00 95.06 300 GLY A O 1
ATOM 2348 N N . GLY A 1 301 ? -25.332 -11.724 -6.286 1.00 97.38 301 GLY A N 1
ATOM 2349 C CA . GLY A 1 301 ? -25.133 -10.744 -5.214 1.00 97.38 301 GLY A CA 1
ATOM 2350 C C . GLY A 1 301 ? -24.567 -11.297 -3.907 1.00 97.38 301 GLY A C 1
ATOM 2351 O O . GLY A 1 301 ? -23.918 -12.345 -3.868 1.00 97.38 301 GLY A O 1
ATOM 2352 N N . GLY A 1 302 ? -24.847 -10.587 -2.819 1.00 98.25 302 GLY A N 1
ATOM 2353 C CA . GLY A 1 302 ? -24.559 -11.040 -1.464 1.00 98.25 302 GLY A CA 1
ATOM 2354 C C . GLY A 1 302 ? -25.286 -10.210 -0.412 1.00 98.25 302 GLY A C 1
ATOM 2355 O O . GLY A 1 302 ? -25.589 -9.041 -0.635 1.00 98.25 302 GLY A O 1
ATOM 2356 N N . THR A 1 303 ? -25.496 -10.799 0.760 1.00 98.75 303 THR A N 1
ATOM 2357 C CA . THR A 1 303 ? -26.112 -10.142 1.917 1.00 98.75 303 THR A CA 1
ATOM 2358 C C . THR A 1 303 ? -25.090 -10.039 3.041 1.00 98.75 303 THR A C 1
ATOM 2360 O O . THR A 1 303 ? -24.522 -11.045 3.472 1.00 98.75 303 THR A O 1
ATOM 2363 N N . LEU A 1 304 ? -24.864 -8.822 3.530 1.00 98.81 304 LEU A N 1
ATOM 2364 C CA . LEU A 1 304 ? -24.034 -8.531 4.690 1.00 98.81 304 LEU A CA 1
ATOM 2365 C C . LEU A 1 304 ? -24.922 -8.196 5.891 1.00 98.81 304 LEU A C 1
ATOM 2367 O O . LEU A 1 304 ? -25.669 -7.223 5.868 1.00 98.81 304 LEU A O 1
ATOM 2371 N N . THR A 1 305 ? -24.818 -8.974 6.964 1.00 98.81 305 THR A N 1
ATOM 2372 C CA . THR A 1 305 ? -25.539 -8.758 8.225 1.00 98.81 305 THR A CA 1
ATOM 2373 C C . THR A 1 305 ? -24.571 -8.344 9.325 1.00 98.81 305 THR A C 1
ATOM 2375 O O . THR A 1 305 ? -23.547 -8.990 9.538 1.00 98.81 305 THR A O 1
ATOM 2378 N N . MET A 1 306 ? -24.903 -7.287 10.064 1.00 98.38 306 MET A N 1
ATOM 2379 C CA . MET A 1 306 ? -24.061 -6.688 11.099 1.00 98.38 306 MET A CA 1
ATOM 2380 C C . MET A 1 306 ? -24.710 -6.752 12.477 1.00 98.38 306 MET A C 1
ATOM 2382 O O . MET A 1 306 ? -25.896 -6.493 12.669 1.00 98.38 306 MET A O 1
ATOM 2386 N N . THR A 1 307 ? -23.884 -7.026 13.480 1.00 97.88 307 THR A N 1
ATOM 2387 C CA . THR A 1 307 ? -24.235 -6.977 14.902 1.00 97.88 307 THR A CA 1
ATOM 2388 C C . THR A 1 307 ? -23.221 -6.091 15.637 1.00 97.88 307 THR A C 1
ATOM 2390 O O . THR A 1 307 ? -22.287 -6.605 16.265 1.00 97.88 307 THR A O 1
ATOM 2393 N N . PRO A 1 308 ? -23.335 -4.752 15.519 1.00 95.94 308 PRO A N 1
ATOM 2394 C CA . PRO A 1 308 ? -22.449 -3.826 16.213 1.00 95.94 308 PRO A CA 1
ATOM 2395 C C . PRO A 1 308 ? -22.787 -3.733 17.706 1.00 95.94 308 PRO A C 1
ATOM 2397 O O . PRO A 1 308 ? -23.956 -3.728 18.091 1.00 95.94 308 PRO A O 1
ATOM 2400 N N . SER A 1 309 ? -21.757 -3.605 18.540 1.00 95.12 309 SER A N 1
ATOM 2401 C CA . SER A 1 309 ? -21.854 -3.330 19.978 1.00 95.12 309 SER A CA 1
ATOM 2402 C C . SER A 1 309 ? -20.927 -2.163 20.331 1.00 95.12 309 SER A C 1
ATOM 2404 O O . SER A 1 309 ? -19.999 -2.289 21.136 1.00 95.12 309 SER A O 1
ATOM 2406 N N . PHE A 1 310 ? -21.154 -1.029 19.673 1.00 95.31 310 PHE A N 1
ATOM 2407 C CA . PHE A 1 310 ? -20.337 0.167 19.832 1.00 95.31 310 PHE A CA 1
ATOM 2408 C C . PHE A 1 310 ? -20.560 0.832 21.194 1.00 95.31 310 PHE A C 1
ATOM 2410 O O . PHE A 1 310 ? -21.692 0.980 21.648 1.00 95.31 310 PHE A O 1
ATOM 2417 N N . ARG A 1 311 ? -19.463 1.249 21.830 1.00 93.88 311 ARG A N 1
ATOM 2418 C CA . ARG A 1 311 ? -19.464 2.188 22.961 1.00 93.88 311 ARG A CA 1
ATOM 2419 C C . ARG A 1 311 ? -19.687 3.610 22.456 1.00 93.88 311 ARG A C 1
ATOM 2421 O O . ARG A 1 311 ? -20.537 4.321 22.978 1.00 93.88 311 ARG A O 1
ATOM 2428 N N . THR A 1 312 ? -18.957 3.965 21.400 1.00 92.56 312 THR A N 1
ATOM 2429 C CA . THR A 1 312 ? -19.077 5.226 20.668 1.00 92.56 312 THR A CA 1
ATOM 2430 C C . THR A 1 312 ? -19.321 4.869 19.218 1.00 92.56 312 THR A C 1
ATOM 2432 O O . THR A 1 312 ? -18.506 4.174 18.622 1.00 92.56 312 THR A O 1
ATOM 2435 N N . ALA A 1 313 ? -20.454 5.284 18.663 1.00 95.88 313 ALA A N 1
ATOM 2436 C CA . ALA A 1 313 ? -20.785 4.963 17.284 1.00 95.88 313 ALA A CA 1
ATOM 2437 C C . ALA A 1 313 ? -19.807 5.654 16.311 1.00 95.88 313 ALA A C 1
ATOM 2439 O O . ALA A 1 313 ? -19.493 6.827 16.531 1.00 95.88 313 ALA A O 1
ATOM 2440 N N . PRO A 1 314 ? -19.340 4.969 15.248 1.00 97.75 314 PRO A N 1
ATOM 2441 C CA . PRO A 1 314 ? -18.688 5.655 14.141 1.00 97.75 314 PRO A CA 1
ATOM 2442 C C . PRO A 1 314 ? -19.681 6.594 13.451 1.00 97.75 314 PRO A C 1
ATOM 2444 O O . PRO A 1 314 ? -20.894 6.348 13.482 1.00 97.75 314 PRO A O 1
ATOM 2447 N N . GLU A 1 315 ? -19.162 7.639 12.807 1.00 98.25 315 GLU A N 1
ATOM 2448 C CA . GLU A 1 315 ? -19.971 8.550 11.985 1.00 98.25 315 GLU A CA 1
ATOM 2449 C C . GLU A 1 315 ? -20.657 7.782 10.853 1.00 98.25 315 GLU A C 1
ATOM 2451 O O . GLU A 1 315 ? -21.842 7.983 10.589 1.00 98.25 315 GLU A O 1
ATOM 2456 N N . ALA A 1 316 ? -19.938 6.820 10.273 1.00 98.00 316 ALA A N 1
ATOM 2457 C CA . ALA A 1 316 ? -20.451 5.924 9.256 1.00 98.00 316 ALA A CA 1
ATOM 2458 C C . ALA A 1 316 ? -19.748 4.563 9.256 1.00 98.00 316 ALA A C 1
ATOM 2460 O O . ALA A 1 316 ? -18.605 4.411 9.702 1.00 98.00 316 ALA A O 1
ATOM 2461 N N . VAL A 1 317 ? -20.445 3.567 8.709 1.00 98.69 317 VAL A N 1
ATOM 2462 C CA . VAL A 1 317 ? -19.868 2.281 8.319 1.00 98.69 317 VAL A CA 1
ATOM 2463 C C . VAL A 1 317 ? -19.728 2.266 6.799 1.00 98.69 317 VAL A C 1
ATOM 2465 O O . VAL A 1 317 ? -20.704 2.456 6.080 1.00 98.69 317 VAL A O 1
ATOM 2468 N N . VAL A 1 318 ? -18.516 2.029 6.310 1.00 98.69 318 VAL A N 1
ATOM 2469 C CA . VAL A 1 318 ? -18.189 1.946 4.886 1.00 98.69 318 VAL A CA 1
ATOM 2470 C C . VAL A 1 318 ? -18.061 0.476 4.501 1.00 98.69 318 VAL A C 1
ATOM 2472 O O . VAL A 1 318 ? -17.172 -0.220 4.994 1.00 98.69 318 VAL A O 1
ATOM 2475 N N . VAL A 1 319 ? -18.930 -0.012 3.619 1.00 98.75 319 VAL A N 1
ATOM 2476 C CA . VAL A 1 319 ? -18.871 -1.390 3.110 1.00 98.75 319 VAL A CA 1
ATOM 2477 C C . VAL A 1 319 ? -18.307 -1.365 1.698 1.00 98.75 319 VAL A C 1
ATOM 2479 O O . VAL A 1 319 ? -18.896 -0.770 0.796 1.00 98.75 319 VAL A O 1
ATOM 2482 N N . HIS A 1 320 ? -17.147 -1.990 1.515 1.00 98.62 320 HIS A N 1
ATOM 2483 C CA . HIS A 1 320 ? -16.441 -1.990 0.236 1.00 98.62 320 HIS A CA 1
ATOM 2484 C C . HIS A 1 320 ? -16.998 -3.063 -0.695 1.00 98.62 320 HIS A C 1
ATOM 2486 O O . HIS A 1 320 ? -17.340 -4.170 -0.277 1.00 98.62 320 HIS A O 1
ATOM 2492 N N . VAL A 1 321 ? -17.086 -2.714 -1.973 1.00 98.19 321 VAL A N 1
ATOM 2493 C CA . VAL A 1 321 ? -17.539 -3.593 -3.047 1.00 98.19 321 VAL A CA 1
ATOM 2494 C C . VAL A 1 321 ? -16.312 -4.265 -3.670 1.00 98.19 321 VAL A C 1
ATOM 2496 O O . VAL A 1 321 ? -15.337 -3.568 -3.964 1.00 98.19 321 VAL A O 1
ATOM 2499 N N . PRO A 1 322 ? -16.320 -5.590 -3.908 1.00 97.69 322 PRO A N 1
ATOM 2500 C CA . PRO A 1 322 ? -15.215 -6.257 -4.592 1.00 97.69 322 PRO A CA 1
ATOM 2501 C C . PRO A 1 322 ? -14.946 -5.629 -5.966 1.00 97.69 322 PRO A C 1
ATOM 2503 O O . PRO A 1 322 ? -15.867 -5.480 -6.766 1.00 97.69 322 PRO A O 1
ATOM 2506 N N . TRP A 1 323 ? -13.690 -5.294 -6.275 1.00 96.38 323 TRP A N 1
ATOM 2507 C CA . TRP A 1 323 ? -13.329 -4.560 -7.506 1.00 96.38 323 TRP A CA 1
ATOM 2508 C C . TRP A 1 323 ? -13.713 -5.270 -8.818 1.00 96.38 323 TRP A C 1
ATOM 2510 O O . TRP A 1 323 ? -13.772 -4.644 -9.873 1.00 96.38 323 TRP A O 1
ATOM 2520 N N . PHE A 1 324 ? -13.910 -6.589 -8.767 1.00 95.62 324 PHE A N 1
ATOM 2521 C CA . PHE A 1 324 ? -14.305 -7.425 -9.901 1.00 95.62 324 PHE A CA 1
ATOM 2522 C C . PHE A 1 324 ? -15.828 -7.572 -10.035 1.00 95.62 324 PHE A C 1
ATOM 2524 O O . PHE A 1 324 ? -16.293 -8.227 -10.965 1.00 95.62 324 PHE A O 1
ATOM 2531 N N . ALA A 1 325 ? -16.609 -7.000 -9.115 1.00 96.75 325 ALA A N 1
ATOM 2532 C CA . ALA A 1 325 ? -18.059 -6.977 -9.212 1.00 96.75 325 ALA A CA 1
ATOM 2533 C C . ALA A 1 325 ? -18.512 -5.896 -10.207 1.00 96.75 325 ALA A C 1
ATOM 2535 O O . ALA A 1 325 ? -18.018 -4.769 -10.214 1.00 96.75 325 ALA A O 1
ATOM 2536 N N . THR A 1 326 ? -19.488 -6.235 -11.042 1.00 95.94 326 THR A N 1
ATOM 2537 C CA . THR A 1 326 ? -20.057 -5.361 -12.073 1.00 95.94 326 THR A CA 1
ATOM 2538 C C . THR A 1 326 ? -21.572 -5.257 -11.919 1.00 95.94 326 THR A C 1
ATOM 2540 O O . THR A 1 326 ? -22.203 -6.104 -11.285 1.00 95.94 326 THR A O 1
ATOM 2543 N N . GLY A 1 327 ? -22.172 -4.198 -12.475 1.00 95.81 327 GLY A N 1
ATOM 2544 C CA . GLY A 1 327 ? -23.625 -3.987 -12.400 1.00 95.81 327 GLY A CA 1
ATOM 2545 C C . GLY A 1 327 ? -24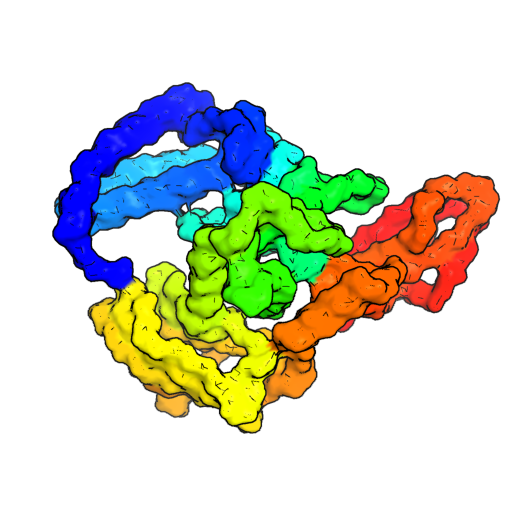.145 -3.825 -10.969 1.00 95.81 327 GLY A C 1
ATOM 2546 O O . GLY A 1 327 ? -25.240 -4.284 -10.657 1.00 95.81 327 GLY A O 1
ATOM 2547 N N . VAL A 1 328 ? -23.331 -3.235 -10.093 1.00 97.88 328 VAL A N 1
ATOM 2548 C CA . VAL A 1 328 ? -23.566 -3.251 -8.650 1.00 97.88 328 VAL A CA 1
ATOM 2549 C C . VAL A 1 328 ? -24.721 -2.323 -8.273 1.00 97.88 328 VAL A C 1
ATOM 2551 O O . VAL A 1 328 ? -24.728 -1.147 -8.634 1.00 97.88 328 VAL A O 1
ATOM 2554 N N . THR A 1 329 ? -25.669 -2.843 -7.501 1.00 98.38 329 THR A N 1
ATOM 2555 C CA . THR A 1 329 ? -26.678 -2.065 -6.772 1.00 98.38 329 THR A CA 1
ATOM 2556 C C . THR A 1 329 ? -26.731 -2.538 -5.323 1.00 98.38 329 THR A C 1
ATOM 2558 O O . THR A 1 329 ? -26.338 -3.668 -5.027 1.00 98.38 329 THR A O 1
ATOM 2561 N N . ALA A 1 330 ? -27.176 -1.674 -4.410 1.00 98.56 330 ALA A N 1
ATOM 2562 C CA . ALA A 1 330 ? -27.238 -2.011 -2.996 1.00 98.56 330 ALA A CA 1
ATOM 2563 C C . ALA A 1 330 ? -28.437 -1.370 -2.289 1.00 98.56 330 ALA A C 1
ATOM 2565 O O . ALA A 1 330 ? -28.856 -0.254 -2.616 1.00 98.56 330 ALA A O 1
ATOM 2566 N N . THR A 1 331 ? -28.946 -2.065 -1.274 1.00 98.75 331 THR A N 1
ATOM 2567 C CA . THR A 1 331 ? -29.902 -1.528 -0.304 1.00 98.75 331 THR A CA 1
ATOM 2568 C C . THR A 1 331 ? -29.391 -1.726 1.117 1.00 98.75 331 THR A C 1
ATOM 2570 O O . THR A 1 331 ? -28.910 -2.807 1.439 1.00 98.75 331 THR A O 1
ATOM 2573 N N . ALA A 1 332 ? -29.538 -0.722 1.978 1.00 98.56 332 ALA A N 1
ATOM 2574 C CA . ALA A 1 332 ? -29.277 -0.812 3.411 1.00 98.56 332 ALA A CA 1
ATOM 2575 C C . ALA A 1 332 ? -30.607 -0.786 4.172 1.00 98.56 332 ALA A C 1
ATOM 2577 O O . ALA A 1 332 ? -31.406 0.132 3.990 1.00 98.56 332 ALA A O 1
ATOM 2578 N N . ASP A 1 333 ? -30.868 -1.819 4.976 1.00 98.44 333 ASP A N 1
ATOM 2579 C CA . ASP A 1 333 ? -32.139 -2.032 5.684 1.00 98.44 333 ASP A CA 1
ATOM 2580 C C . ASP A 1 333 ? -33.380 -1.831 4.774 1.00 98.44 333 ASP A C 1
ATOM 2582 O O . ASP A 1 333 ? -34.404 -1.278 5.177 1.00 98.44 333 ASP A O 1
ATOM 2586 N N . GLY A 1 334 ? -33.275 -2.272 3.512 1.00 97.94 334 GLY A N 1
ATOM 2587 C CA . GLY A 1 334 ? -34.327 -2.183 2.492 1.00 97.94 334 GLY A CA 1
ATOM 2588 C C . GLY A 1 334 ? -34.410 -0.858 1.718 1.00 97.94 334 GLY A C 1
ATOM 2589 O O . GLY A 1 334 ? -35.194 -0.765 0.774 1.00 97.94 334 GLY A O 1
ATOM 2590 N N . ALA A 1 335 ? -33.610 0.156 2.059 1.00 98.25 335 ALA A N 1
ATOM 2591 C CA . ALA A 1 335 ? -33.553 1.428 1.336 1.00 98.25 335 ALA A CA 1
ATOM 2592 C C . ALA A 1 335 ? -32.373 1.464 0.355 1.00 98.25 335 ALA A C 1
ATOM 2594 O O . ALA A 1 335 ? -31.264 1.073 0.707 1.00 98.25 335 ALA A O 1
ATOM 2595 N N . ALA A 1 336 ? -32.588 1.953 -0.869 1.00 98.38 336 ALA A N 1
ATOM 2596 C CA . ALA A 1 336 ? -31.518 2.092 -1.859 1.00 98.38 336 ALA A CA 1
ATOM 2597 C C . ALA A 1 336 ? -30.418 3.044 -1.368 1.00 98.38 336 ALA A C 1
ATOM 2599 O O . ALA A 1 336 ? -30.713 4.123 -0.851 1.00 98.38 336 ALA A O 1
ATOM 2600 N N . VAL A 1 337 ? -29.159 2.655 -1.572 1.00 98.12 337 VAL A N 1
ATOM 2601 C CA . VAL A 1 337 ? -27.985 3.455 -1.199 1.00 98.12 337 VAL A CA 1
ATOM 2602 C C . VAL A 1 337 ? -27.075 3.685 -2.408 1.00 98.12 337 VAL A C 1
ATOM 2604 O O . VAL A 1 337 ? -26.931 2.792 -3.247 1.00 98.12 337 VAL A O 1
ATOM 2607 N N . PRO A 1 338 ? -26.475 4.881 -2.542 1.00 97.44 338 PRO A N 1
ATOM 2608 C CA . PRO A 1 338 ? -25.560 5.164 -3.636 1.00 97.44 338 PRO A CA 1
ATOM 2609 C C . PRO A 1 338 ? -24.229 4.433 -3.440 1.00 97.44 338 PRO A C 1
ATOM 2611 O O . PRO A 1 338 ? -23.741 4.290 -2.320 1.00 97.44 338 PRO A O 1
ATOM 2614 N N . ILE A 1 339 ? -23.619 4.031 -4.554 1.00 96.31 339 ILE A N 1
ATOM 2615 C CA . ILE A 1 339 ? -22.261 3.484 -4.590 1.00 96.31 339 ILE A CA 1
ATOM 2616 C C . ILE A 1 339 ? -21.333 4.580 -5.102 1.00 96.31 339 ILE A C 1
ATOM 2618 O O . ILE A 1 339 ? -21.578 5.162 -6.159 1.00 96.31 339 ILE A O 1
ATOM 2622 N N . SER A 1 340 ? -20.267 4.856 -4.360 1.00 94.56 340 SER A N 1
ATOM 2623 C CA . SER A 1 340 ? -19.257 5.852 -4.712 1.00 94.56 340 SER A CA 1
ATOM 2624 C C . SER A 1 340 ? -17.873 5.310 -4.389 1.00 94.56 340 SER A C 1
ATOM 2626 O O . SER A 1 340 ? -17.678 4.688 -3.348 1.00 94.56 340 SER A O 1
ATOM 2628 N N . GLY A 1 341 ? -16.913 5.494 -5.299 1.00 90.06 341 GLY A N 1
ATOM 2629 C CA . GLY A 1 341 ? -15.527 5.063 -5.079 1.00 90.06 341 GLY A CA 1
ATOM 2630 C C . GLY A 1 341 ? -15.358 3.564 -4.789 1.00 90.06 341 GLY A C 1
ATOM 2631 O O . GLY A 1 341 ? -14.429 3.188 -4.087 1.00 90.06 341 GLY A O 1
ATOM 2632 N N . GLY A 1 342 ? -16.263 2.707 -5.282 1.00 95.50 342 GLY A N 1
ATOM 2633 C CA . GLY A 1 342 ? -16.219 1.262 -5.018 1.00 95.50 342 GLY A CA 1
ATOM 2634 C C . GLY A 1 342 ? -16.703 0.852 -3.622 1.00 95.50 342 GLY A C 1
ATOM 2635 O O . GLY A 1 342 ? -16.410 -0.255 -3.181 1.00 95.50 342 GLY A O 1
ATOM 2636 N N . ALA A 1 343 ? -17.445 1.707 -2.920 1.00 97.81 343 ALA A N 1
ATOM 2637 C CA . ALA A 1 343 ? -18.022 1.398 -1.617 1.00 97.81 343 ALA A CA 1
ATOM 2638 C C . ALA A 1 343 ? -19.413 2.026 -1.451 1.00 97.81 343 ALA A C 1
ATOM 2640 O O . ALA A 1 343 ? -19.849 2.857 -2.253 1.00 97.81 343 ALA A O 1
ATOM 2641 N N . ILE A 1 344 ? -20.101 1.627 -0.385 1.00 98.12 344 ILE A N 1
ATOM 2642 C CA . ILE A 1 344 ? -21.280 2.320 0.137 1.00 98.12 344 ILE A CA 1
ATOM 2643 C C . ILE A 1 344 ? -20.984 2.842 1.540 1.00 98.12 344 ILE A C 1
ATOM 2645 O O . ILE A 1 344 ? -20.229 2.226 2.295 1.00 98.12 344 ILE A O 1
ATOM 2649 N N . GLU A 1 345 ? -21.624 3.9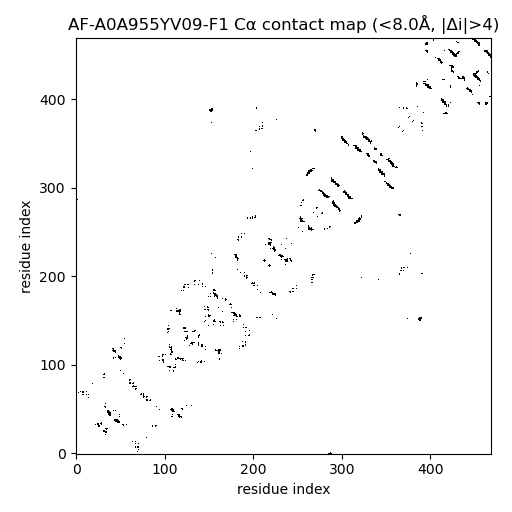44 1.902 1.00 98.38 345 GLU A N 1
ATOM 2650 C CA . GLU A 1 345 ? -21.591 4.499 3.250 1.00 98.38 345 GLU A CA 1
ATOM 2651 C C . GLU A 1 345 ? -22.978 4.359 3.881 1.00 98.38 345 GLU A C 1
ATOM 2653 O O . GLU A 1 345 ? -23.982 4.742 3.276 1.00 98.38 345 GLU A O 1
ATOM 2658 N N . VAL A 1 346 ? -23.051 3.766 5.073 1.00 98.44 346 VAL A N 1
ATOM 2659 C CA . VAL A 1 346 ? -24.314 3.486 5.767 1.00 98.44 346 VAL A CA 1
ATOM 2660 C C . VAL A 1 346 ? -24.261 3.942 7.231 1.00 98.44 346 VAL A C 1
ATOM 2662 O O . VAL A 1 346 ? -23.184 3.948 7.839 1.00 98.44 346 VAL A O 1
ATOM 2665 N N . PRO A 1 347 ? -25.409 4.286 7.848 1.00 97.88 347 PRO A N 1
ATOM 2666 C CA . PRO A 1 347 ? -25.463 4.614 9.270 1.00 97.88 347 PRO A CA 1
ATOM 2667 C C . PRO A 1 347 ? -24.914 3.487 10.149 1.00 97.88 347 PRO A C 1
ATOM 2669 O O . PRO A 1 347 ? -25.132 2.305 9.877 1.00 97.88 347 PRO A O 1
ATOM 2672 N N . SER A 1 348 ? -24.290 3.835 11.271 1.00 97.25 348 SER A N 1
ATOM 2673 C CA . SER A 1 348 ? -23.748 2.870 12.244 1.00 97.25 348 SER A CA 1
ATOM 2674 C C . SER A 1 348 ? -24.798 1.968 12.910 1.00 97.25 348 SER A C 1
ATOM 2676 O O . SER A 1 348 ? -24.453 0.937 13.494 1.00 97.25 348 SER A O 1
ATOM 2678 N N . SER A 1 349 ? -26.082 2.321 12.806 1.00 95.88 349 SER A N 1
ATOM 2679 C CA . SER A 1 349 ? -27.217 1.510 13.250 1.00 95.88 349 SER A CA 1
ATOM 2680 C C . SER A 1 349 ? -27.635 0.419 12.261 1.00 95.88 349 SER A C 1
ATOM 2682 O O . SER A 1 349 ? -28.384 -0.472 12.680 1.00 95.88 349 SER A O 1
ATOM 2684 N N . THR A 1 350 ? -27.155 0.474 11.010 1.00 98.12 350 THR A N 1
ATOM 2685 C CA . THR A 1 350 ? -27.551 -0.428 9.915 1.00 98.12 350 THR A CA 1
ATOM 2686 C C . THR A 1 350 ? -27.386 -1.886 10.327 1.00 98.12 350 THR A C 1
ATOM 2688 O O . THR A 1 350 ? -26.414 -2.242 11.004 1.00 98.12 350 THR A O 1
ATOM 2691 N N . LYS A 1 351 ? -28.340 -2.744 9.957 1.00 98.06 351 LYS A N 1
ATOM 2692 C CA . LYS A 1 351 ? -28.295 -4.176 10.293 1.00 98.06 351 LYS A CA 1
ATOM 2693 C C . LYS A 1 351 ? -27.987 -5.042 9.097 1.00 98.06 351 LYS A C 1
ATOM 2695 O O . LYS A 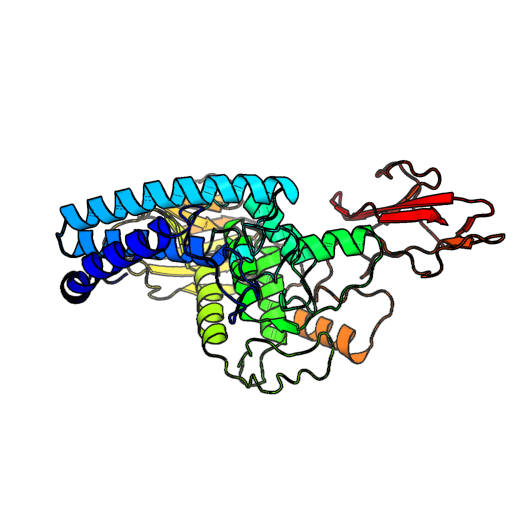1 351 ? -27.240 -6.005 9.251 1.00 98.06 351 LYS A O 1
ATOM 2700 N N . THR A 1 352 ? -28.527 -4.700 7.939 1.00 98.69 352 THR A N 1
ATOM 2701 C CA . THR A 1 352 ? -28.361 -5.494 6.728 1.00 98.69 352 THR A CA 1
ATOM 2702 C C . THR A 1 352 ? -28.022 -4.600 5.552 1.00 98.69 352 THR A C 1
ATOM 2704 O O . THR A 1 352 ? -28.586 -3.518 5.394 1.00 98.69 352 THR A O 1
ATOM 2707 N N . VAL A 1 353 ? -27.106 -5.075 4.720 1.00 98.75 353 VAL A N 1
ATOM 2708 C CA . VAL A 1 353 ? -26.841 -4.533 3.396 1.00 98.75 353 VAL A CA 1
ATOM 2709 C C . VAL A 1 353 ? -26.989 -5.663 2.390 1.00 98.75 353 VAL A C 1
ATOM 2711 O O . VAL A 1 353 ? -26.281 -6.663 2.475 1.00 98.75 353 VAL A O 1
ATOM 2714 N N . ASP A 1 354 ? -27.881 -5.487 1.428 1.00 98.75 354 ASP A N 1
ATOM 2715 C CA . ASP A 1 354 ? -28.083 -6.421 0.327 1.00 98.75 354 ASP A CA 1
ATOM 2716 C C . ASP A 1 354 ? -27.485 -5.837 -0.946 1.00 98.75 354 ASP A C 1
ATOM 2718 O O . ASP A 1 354 ? -27.806 -4.712 -1.333 1.00 98.75 354 ASP A O 1
ATOM 2722 N N . PHE A 1 355 ? -26.620 -6.607 -1.595 1.00 98.56 355 PHE A N 1
ATOM 2723 C CA . PHE A 1 355 ? -25.993 -6.268 -2.862 1.00 98.56 355 PHE A CA 1
ATOM 2724 C C . PHE A 1 355 ? -26.566 -7.125 -3.985 1.00 98.56 355 PHE A C 1
ATOM 2726 O O . PHE A 1 355 ? -26.736 -8.335 -3.831 1.00 98.56 355 PHE A O 1
ATOM 2733 N N . GLN A 1 356 ? -26.766 -6.511 -5.148 1.00 98.38 356 GLN A N 1
ATOM 2734 C CA . GLN A 1 356 ? -26.918 -7.219 -6.416 1.00 98.38 356 GLN A CA 1
ATOM 2735 C C . GLN A 1 356 ? -25.741 -6.866 -7.315 1.00 98.38 356 GLN A C 1
ATOM 2737 O O . GLN A 1 356 ? -25.408 -5.691 -7.457 1.00 98.38 356 GLN A O 1
ATOM 2742 N N . TRP A 1 357 ? -25.110 -7.870 -7.911 1.00 97.44 357 TRP A N 1
ATOM 2743 C CA . TRP A 1 357 ? -23.971 -7.705 -8.812 1.00 97.44 357 TRP A CA 1
ATOM 2744 C C . TRP A 1 357 ? -23.795 -8.934 -9.708 1.00 97.44 357 TRP A C 1
ATOM 2746 O O . TRP A 1 357 ? -24.357 -9.999 -9.448 1.00 97.44 357 TRP A O 1
ATOM 2756 N N . SER A 1 358 ? -22.936 -8.827 -10.718 1.00 96.25 358 SER A N 1
ATOM 2757 C CA . SER A 1 358 ? -22.299 -9.983 -11.352 1.00 96.25 358 SER A CA 1
ATOM 2758 C C . SER A 1 358 ? -20.807 -10.000 -11.027 1.00 96.25 358 SER A C 1
ATOM 2760 O O . SER A 1 358 ? -20.151 -8.960 -11.031 1.00 96.25 358 SER A O 1
ATOM 2762 N N . VAL A 1 359 ? -20.277 -11.191 -10.759 1.00 95.12 359 VAL A N 1
ATOM 2763 C CA . VAL A 1 359 ? -18.834 -11.460 -10.624 1.00 95.12 359 VAL A CA 1
ATOM 2764 C C . VAL A 1 359 ? -18.323 -12.308 -11.794 1.00 95.12 359 VAL A C 1
ATOM 2766 O O . VAL A 1 359 ? -17.261 -12.925 -11.713 1.00 95.12 359 VAL A O 1
ATOM 2769 N N . ASP A 1 360 ? -19.088 -12.364 -12.888 1.00 91.50 360 ASP A N 1
ATOM 2770 C CA . ASP A 1 360 ? -18.678 -13.052 -14.107 1.00 91.50 360 ASP A CA 1
ATOM 2771 C C . ASP A 1 360 ? -17.430 -12.376 -14.684 1.00 91.50 360 ASP A C 1
ATOM 2773 O O . ASP A 1 360 ? -17.361 -11.155 -14.817 1.00 91.50 360 ASP A O 1
ATOM 2777 N N . GLY A 1 361 ? -16.423 -13.182 -15.020 1.00 87.69 361 GLY A N 1
ATOM 2778 C CA . GLY A 1 361 ? -15.129 -12.673 -15.477 1.00 87.69 361 GLY A CA 1
ATOM 2779 C C . GLY A 1 361 ? -14.189 -12.226 -14.354 1.00 87.69 361 GLY A C 1
ATOM 2780 O O . GLY A 1 361 ? -13.137 -11.657 -14.653 1.00 87.69 361 GLY A O 1
ATOM 2781 N N . ALA A 1 362 ? -14.517 -12.496 -13.082 1.00 92.81 362 ALA A N 1
ATOM 2782 C CA . ALA A 1 362 ? -13.566 -12.323 -11.990 1.00 92.81 362 ALA A CA 1
ATOM 2783 C C . ALA A 1 362 ? -12.261 -13.093 -12.284 1.00 92.81 362 ALA A C 1
ATOM 2785 O O . ALA A 1 362 ? -12.315 -14.234 -12.757 1.00 92.81 362 ALA A O 1
ATOM 2786 N N . PRO A 1 363 ? -11.087 -12.489 -12.026 1.00 92.06 363 PRO A N 1
ATOM 2787 C CA . PRO A 1 363 ? -9.819 -13.149 -12.296 1.00 92.06 363 PRO A CA 1
ATOM 2788 C C . PRO A 1 363 ? -9.637 -14.353 -11.367 1.00 92.06 363 PRO A C 1
ATOM 2790 O O . PRO A 1 363 ? -10.088 -14.334 -10.219 1.00 92.06 363 PRO A O 1
ATOM 2793 N N . ASP A 1 364 ? -8.920 -15.374 -11.839 1.00 92.25 364 ASP A N 1
ATOM 2794 C CA . ASP A 1 364 ? -8.491 -16.482 -10.985 1.00 92.25 364 ASP A CA 1
ATOM 2795 C C . ASP A 1 364 ? -7.338 -16.034 -10.079 1.00 92.25 364 ASP A C 1
ATOM 2797 O O . ASP A 1 364 ? -6.158 -16.243 -10.353 1.00 92.25 364 ASP A O 1
ATOM 2801 N N . LEU A 1 365 ? -7.704 -15.329 -9.010 1.00 95.62 365 LEU A N 1
ATOM 2802 C CA . LEU A 1 365 ? -6.810 -14.988 -7.915 1.00 95.62 365 LEU A CA 1
ATOM 2803 C C . LEU A 1 365 ? -7.180 -15.850 -6.717 1.00 95.62 365 LEU A C 1
ATOM 2805 O O . LEU A 1 365 ? -8.141 -15.583 -5.994 1.00 95.62 365 LEU A O 1
ATOM 2809 N N . SER A 1 366 ? -6.397 -16.902 -6.523 1.00 96.94 366 SER A N 1
ATOM 2810 C CA . SER A 1 366 ? -6.524 -17.847 -5.425 1.00 96.94 366 SER A CA 1
ATOM 2811 C C . SER A 1 366 ? -5.141 -18.254 -4.919 1.00 96.94 366 SER A C 1
ATOM 2813 O O . SER A 1 366 ? -4.127 -18.037 -5.587 1.00 96.94 366 SER A O 1
ATOM 2815 N N . PHE A 1 367 ? -5.091 -18.852 -3.727 1.00 96.75 367 PHE A N 1
ATOM 2816 C CA . PHE A 1 367 ? -3.835 -19.389 -3.206 1.00 96.75 367 PHE A CA 1
ATOM 2817 C C . PHE A 1 367 ? -3.315 -20.537 -4.080 1.00 96.75 367 PHE A C 1
ATOM 2819 O O . PHE A 1 367 ? -2.123 -20.586 -4.368 1.00 96.75 367 PHE A O 1
ATOM 2826 N N . ASP A 1 368 ? -4.208 -21.402 -4.566 1.00 97.31 368 ASP A N 1
ATOM 2827 C CA . ASP A 1 368 ? -3.844 -22.513 -5.448 1.00 97.31 368 ASP A CA 1
ATOM 2828 C C . ASP A 1 368 ? -3.255 -22.000 -6.770 1.00 97.31 368 ASP A C 1
ATOM 2830 O O . ASP A 1 368 ? -2.166 -22.426 -7.152 1.00 97.31 368 ASP A O 1
ATOM 2834 N N . ALA A 1 369 ? -3.882 -20.997 -7.398 1.00 97.69 369 ALA A N 1
ATOM 2835 C CA . ALA A 1 369 ? -3.343 -20.354 -8.599 1.00 97.69 369 ALA A CA 1
ATOM 2836 C C . ALA A 1 369 ? -1.965 -19.711 -8.349 1.00 97.69 369 ALA A C 1
ATOM 2838 O O . ALA A 1 369 ? -1.076 -19.788 -9.198 1.00 97.69 369 ALA A O 1
ATOM 2839 N N . ALA A 1 370 ? -1.743 -19.117 -7.169 1.00 98.00 370 ALA A N 1
ATOM 2840 C CA . ALA A 1 370 ? -0.441 -18.566 -6.793 1.00 98.00 370 ALA A CA 1
ATOM 2841 C C . ALA A 1 370 ? 0.638 -19.654 -6.680 1.00 98.00 370 ALA A C 1
ATOM 2843 O O . ALA A 1 370 ? 1.762 -19.469 -7.149 1.00 98.00 370 ALA A O 1
ATOM 2844 N N . VAL A 1 371 ? 0.298 -20.797 -6.075 1.00 97.12 371 VAL A N 1
ATOM 2845 C CA . VAL A 1 371 ? 1.193 -21.955 -5.950 1.00 97.12 371 VAL A CA 1
ATOM 2846 C C . VAL A 1 371 ? 1.508 -22.548 -7.322 1.00 97.12 371 VAL A C 1
ATOM 2848 O O . VAL A 1 371 ? 2.665 -22.867 -7.597 1.00 97.12 371 VAL A O 1
ATOM 2851 N N . GLU A 1 372 ? 0.511 -22.686 -8.194 1.00 97.56 372 GLU A N 1
ATOM 2852 C CA . GLU A 1 372 ? 0.701 -23.170 -9.564 1.00 97.56 372 GLU A CA 1
ATOM 2853 C C . GLU A 1 372 ? 1.616 -22.240 -10.364 1.00 97.56 372 GLU A C 1
ATOM 2855 O O . GLU A 1 372 ? 2.619 -22.700 -10.917 1.00 97.56 372 GLU A O 1
ATOM 2860 N N . ALA A 1 373 ? 1.341 -20.933 -10.340 1.00 97.06 373 ALA A N 1
ATOM 2861 C CA . ALA A 1 373 ? 2.171 -19.926 -10.991 1.00 97.06 373 ALA A CA 1
ATOM 2862 C C . ALA A 1 373 ? 3.611 -19.952 -10.460 1.00 97.06 373 ALA A C 1
ATOM 2864 O O . ALA A 1 373 ? 4.562 -19.954 -11.242 1.00 97.06 373 ALA A O 1
ATOM 2865 N N . TYR A 1 374 ? 3.785 -20.042 -9.139 1.00 96.75 374 TYR A N 1
ATOM 2866 C CA . TYR A 1 374 ? 5.105 -20.152 -8.526 1.00 96.75 374 TYR A CA 1
ATOM 2867 C C . TYR A 1 374 ? 5.865 -21.376 -9.024 1.00 96.75 374 TYR A C 1
ATOM 2869 O O . TYR A 1 374 ? 7.014 -21.264 -9.440 1.00 96.75 374 TYR A O 1
ATOM 2877 N N . ARG A 1 375 ? 5.234 -22.556 -8.997 1.00 96.75 375 ARG A N 1
ATOM 2878 C CA . ARG A 1 375 ? 5.873 -23.810 -9.411 1.00 96.75 375 ARG A CA 1
ATOM 2879 C C . ARG A 1 375 ? 6.264 -23.776 -10.882 1.00 96.75 375 ARG A C 1
ATOM 2881 O O . ARG A 1 375 ? 7.385 -24.169 -11.190 1.00 96.75 375 ARG A O 1
ATOM 2888 N N . HIS A 1 376 ? 5.387 -23.277 -11.749 1.00 96.31 376 HIS A N 1
ATOM 2889 C CA . HIS A 1 376 ? 5.682 -23.108 -13.168 1.00 96.31 376 HIS A CA 1
ATOM 2890 C C . HIS A 1 376 ? 6.918 -22.220 -13.375 1.00 96.31 376 HIS A C 1
ATOM 2892 O O . HIS A 1 376 ? 7.905 -22.638 -13.978 1.00 96.31 376 HIS A O 1
ATOM 2898 N N . LYS A 1 377 ? 6.925 -21.023 -12.779 1.00 96.62 377 LYS A N 1
ATOM 2899 C CA . LYS A 1 377 ? 8.030 -20.062 -12.915 1.00 96.62 377 LYS A CA 1
ATOM 2900 C C . LYS A 1 377 ? 9.332 -20.574 -12.293 1.00 96.62 377 LYS A C 1
ATOM 2902 O O . LYS A 1 377 ? 10.404 -20.429 -12.878 1.00 96.62 377 LYS A O 1
ATOM 2907 N N . TYR A 1 378 ? 9.247 -21.211 -11.128 1.00 96.00 378 TYR A N 1
ATOM 2908 C CA . TYR A 1 378 ? 10.407 -21.676 -10.374 1.00 96.00 378 TYR A CA 1
ATOM 2909 C C . TYR A 1 378 ? 11.072 -22.915 -10.990 1.00 96.00 378 TYR A C 1
ATOM 2911 O O . TYR A 1 378 ? 12.304 -22.962 -11.063 1.00 96.00 378 TYR A O 1
ATOM 2919 N N . TYR A 1 379 ? 10.287 -23.913 -11.412 1.00 95.69 379 TYR A N 1
ATOM 2920 C CA . TYR A 1 379 ? 10.812 -25.183 -11.923 1.00 95.69 379 TYR A CA 1
ATOM 2921 C C . TYR A 1 379 ? 11.010 -25.187 -13.440 1.00 95.69 379 TYR A C 1
ATOM 2923 O O . TYR A 1 379 ? 12.032 -25.700 -13.893 1.00 95.69 379 TYR A O 1
ATOM 2931 N N . ASP A 1 380 ? 10.094 -24.598 -14.213 1.00 96.25 380 ASP A N 1
ATOM 2932 C CA . ASP A 1 380 ? 10.143 -24.682 -15.680 1.00 96.25 380 ASP A CA 1
ATOM 2933 C C . ASP A 1 380 ? 10.989 -23.562 -16.305 1.00 96.25 380 ASP A C 1
ATOM 2935 O O . ASP A 1 380 ? 11.493 -23.714 -17.417 1.00 96.25 380 ASP A O 1
ATOM 2939 N N . ARG A 1 381 ? 11.175 -22.444 -15.585 1.00 95.06 381 ARG A N 1
ATOM 2940 C CA . ARG A 1 381 ? 12.012 -21.292 -15.979 1.00 95.06 381 ARG A CA 1
ATOM 2941 C C . ARG A 1 381 ? 11.774 -20.783 -17.416 1.00 95.06 381 ARG A C 1
ATOM 2943 O O . ARG A 1 381 ? 12.730 -20.624 -18.180 1.00 95.06 381 ARG A O 1
ATOM 2950 N N . PRO A 1 382 ? 10.524 -20.491 -17.816 1.00 95.25 382 PRO A N 1
ATOM 2951 C CA . PRO A 1 382 ? 10.233 -19.926 -19.135 1.00 95.25 382 PRO A CA 1
ATOM 2952 C C . PRO A 1 382 ? 10.966 -18.590 -19.383 1.00 95.25 382 PRO A C 1
ATOM 2954 O O . PRO A 1 382 ? 10.975 -17.697 -18.538 1.00 95.25 382 PRO A O 1
ATOM 2957 N N . ALA A 1 383 ? 11.565 -18.422 -20.566 1.00 89.88 383 ALA A N 1
ATOM 2958 C CA . ALA A 1 383 ? 12.472 -17.302 -20.863 1.00 89.88 383 ALA A CA 1
ATOM 2959 C C . ALA A 1 383 ? 11.798 -15.920 -21.028 1.00 89.88 383 ALA A C 1
ATOM 2961 O O . ALA A 1 383 ? 12.468 -14.902 -20.897 1.00 89.88 383 ALA A O 1
ATOM 2962 N N . ARG A 1 384 ? 10.496 -15.868 -21.346 1.00 91.56 384 ARG A N 1
ATOM 2963 C CA . ARG A 1 384 ? 9.735 -14.622 -21.609 1.00 91.56 384 ARG A CA 1
ATOM 2964 C C . ARG A 1 384 ? 8.649 -14.349 -20.563 1.00 91.56 384 ARG A C 1
ATOM 2966 O O . ARG A 1 384 ? 7.685 -13.638 -20.832 1.00 91.56 384 ARG A O 1
ATOM 2973 N N . GLU A 1 385 ? 8.773 -14.963 -19.398 1.00 93.81 385 GLU A N 1
ATOM 2974 C CA . GLU A 1 385 ? 7.807 -14.840 -18.310 1.00 93.81 385 GLU A CA 1
ATOM 2975 C C . GLU A 1 385 ? 8.086 -13.615 -17.434 1.00 93.81 385 GLU A C 1
ATOM 2977 O O . GLU A 1 385 ? 9.194 -13.078 -17.431 1.00 93.81 385 GLU A O 1
ATOM 2982 N N . ASP A 1 386 ? 7.071 -13.161 -16.704 1.00 93.44 386 ASP A N 1
ATOM 2983 C CA . ASP A 1 386 ? 7.228 -12.146 -15.669 1.00 93.44 386 ASP A CA 1
ATOM 2984 C C . ASP A 1 386 ? 7.742 -12.791 -14.372 1.00 93.44 386 ASP A C 1
ATOM 2986 O O . ASP A 1 386 ? 7.087 -13.657 -13.795 1.00 93.44 386 ASP A O 1
ATOM 2990 N N . TYR A 1 387 ? 8.912 -12.374 -13.900 1.00 94.19 387 TYR A N 1
ATOM 2991 C CA . TYR A 1 387 ? 9.513 -12.868 -12.657 1.00 94.19 387 TYR A CA 1
ATOM 2992 C C . TYR A 1 387 ? 9.322 -11.901 -11.475 1.00 94.19 387 TYR A C 1
ATOM 2994 O O . TYR A 1 387 ? 9.675 -12.225 -10.338 1.00 94.19 387 TYR A O 1
ATOM 3002 N N . GLU A 1 388 ? 8.730 -10.731 -11.709 1.00 94.44 388 GLU A N 1
ATOM 3003 C CA . GLU A 1 388 ? 8.422 -9.761 -10.660 1.00 94.44 388 GLU A CA 1
ATOM 3004 C C . GLU A 1 388 ? 7.144 -10.141 -9.909 1.00 94.44 388 GLU A C 1
ATOM 3006 O O . GLU A 1 388 ? 7.106 -10.080 -8.679 1.00 94.44 388 GLU A O 1
ATOM 3011 N N . PHE A 1 389 ? 6.125 -10.613 -10.634 1.00 95.50 389 PHE A N 1
ATOM 3012 C CA . PHE A 1 389 ? 4.821 -10.986 -10.082 1.00 95.50 389 PHE A CA 1
ATOM 3013 C C . PHE A 1 389 ? 4.451 -12.441 -10.383 1.00 95.50 389 PHE A C 1
ATOM 3015 O O . PHE A 1 389 ? 4.792 -12.997 -11.425 1.00 95.50 389 PHE A O 1
ATOM 3022 N N . LEU A 1 390 ? 3.707 -13.078 -9.472 1.00 96.06 390 LEU A N 1
ATOM 3023 C CA . LEU A 1 390 ? 3.194 -14.437 -9.698 1.00 96.06 390 LEU A CA 1
ATOM 3024 C C . LEU A 1 390 ? 2.060 -14.442 -10.721 1.00 96.06 390 LEU A C 1
ATOM 3026 O O . LEU A 1 390 ? 2.078 -15.231 -11.662 1.00 96.06 390 LEU A O 1
ATOM 3030 N N . PHE A 1 391 ? 1.100 -13.538 -10.548 1.00 94.12 391 PHE A N 1
ATOM 3031 C CA . PHE A 1 391 ? -0.064 -13.429 -11.413 1.00 94.12 391 PHE A CA 1
ATOM 3032 C C . PHE A 1 391 ? 0.239 -12.590 -12.645 1.00 94.12 391 PHE A C 1
ATOM 3034 O O . PHE A 1 391 ? 1.037 -11.655 -12.604 1.00 94.12 391 PHE A O 1
ATOM 3041 N N . ALA A 1 392 ? -0.451 -12.905 -13.737 1.00 88.12 392 ALA A N 1
ATOM 3042 C CA . ALA A 1 392 ? -0.290 -12.185 -14.982 1.00 88.12 392 ALA A CA 1
ATOM 3043 C C . ALA A 1 392 ? -0.752 -10.722 -14.816 1.00 88.12 392 ALA A C 1
ATOM 3045 O O . ALA A 1 392 ? -1.918 -10.436 -14.512 1.00 88.12 392 ALA A O 1
ATOM 3046 N N . THR A 1 393 ? 0.180 -9.795 -15.027 1.00 86.38 393 THR A N 1
ATOM 3047 C CA . THR A 1 393 ? -0.043 -8.350 -14.948 1.00 86.38 393 THR A CA 1
ATOM 3048 C C . THR A 1 393 ? 0.436 -7.671 -16.235 1.00 86.38 393 THR A C 1
ATOM 3050 O O . THR A 1 393 ? 1.387 -8.147 -16.856 1.00 86.38 393 THR A O 1
ATOM 3053 N N . PRO A 1 394 ? -0.199 -6.579 -16.694 1.00 87.56 394 PRO A N 1
ATOM 3054 C CA . PRO A 1 394 ? 0.305 -5.823 -17.835 1.00 87.56 394 PRO A CA 1
ATOM 3055 C C . PRO A 1 394 ? 1.702 -5.258 -17.554 1.00 87.56 394 PRO A C 1
ATOM 3057 O O . PRO A 1 394 ? 1.873 -4.443 -16.639 1.00 87.56 394 PRO A O 1
ATOM 3060 N N . ARG A 1 395 ? 2.679 -5.643 -18.382 1.00 90.62 395 ARG A N 1
ATOM 3061 C CA . ARG A 1 395 ? 4.082 -5.206 -18.316 1.00 90.62 395 ARG A CA 1
ATOM 3062 C C . ARG A 1 395 ? 4.454 -4.339 -19.514 1.00 90.62 395 ARG A C 1
ATOM 3064 O O . ARG A 1 395 ? 3.819 -4.404 -20.565 1.00 90.62 395 ARG A O 1
ATOM 3071 N N . ALA A 1 396 ? 5.495 -3.525 -19.362 1.00 90.31 396 ALA A N 1
ATOM 3072 C CA . ALA A 1 396 ? 6.099 -2.849 -20.505 1.00 90.31 396 ALA A CA 1
ATOM 3073 C C . ALA A 1 396 ? 6.789 -3.877 -21.432 1.00 90.31 396 ALA A C 1
ATOM 3075 O O . ALA A 1 396 ? 7.244 -4.919 -20.947 1.00 90.31 396 ALA A O 1
ATOM 3076 N N . PRO A 1 397 ? 6.889 -3.617 -22.750 1.00 92.88 397 PRO A N 1
ATOM 3077 C CA . PRO A 1 397 ? 7.658 -4.470 -23.648 1.00 92.88 397 PRO A CA 1
ATOM 3078 C C . PRO A 1 397 ? 9.133 -4.533 -23.247 1.00 92.88 397 PRO A C 1
ATOM 3080 O O . PRO A 1 397 ? 9.669 -3.612 -22.641 1.00 92.88 397 PRO A O 1
ATOM 3083 N N . THR A 1 398 ? 9.809 -5.600 -23.644 1.00 91.31 398 THR A N 1
ATOM 3084 C CA . THR A 1 398 ? 11.244 -5.818 -23.466 1.00 91.31 398 THR A CA 1
ATOM 3085 C C . THR A 1 398 ? 11.862 -6.203 -24.806 1.00 91.31 398 THR A C 1
ATOM 3087 O O . THR A 1 398 ? 11.257 -6.931 -25.595 1.00 91.31 398 THR A O 1
ATOM 3090 N N . PHE A 1 399 ? 13.073 -5.714 -25.074 1.00 89.38 399 PHE A N 1
ATOM 3091 C CA . PHE A 1 399 ? 13.867 -6.139 -26.225 1.00 89.38 399 PHE A CA 1
ATOM 3092 C C . PHE A 1 399 ? 14.560 -7.466 -25.907 1.00 89.38 399 PHE A C 1
ATOM 3094 O O . PHE A 1 399 ? 15.293 -7.545 -24.926 1.00 89.38 399 PHE A O 1
ATOM 3101 N N . ALA A 1 400 ? 14.377 -8.484 -26.749 1.00 88.31 400 ALA A N 1
ATOM 3102 C CA . ALA A 1 400 ? 14.988 -9.800 -26.535 1.00 88.31 400 ALA A CA 1
ATOM 3103 C C . ALA A 1 400 ? 16.510 -9.807 -26.749 1.00 88.31 400 ALA A C 1
ATOM 3105 O O . ALA A 1 400 ? 17.208 -10.650 -26.196 1.00 88.31 400 ALA A O 1
ATOM 3106 N N . THR A 1 401 ? 17.031 -8.878 -27.554 1.00 75.38 401 THR A N 1
ATOM 3107 C CA . THR A 1 401 ? 18.475 -8.719 -27.759 1.00 75.38 401 THR A CA 1
ATOM 3108 C C . THR A 1 401 ? 19.079 -7.807 -26.695 1.00 75.38 401 THR A C 1
ATOM 3110 O O . THR A 1 401 ? 18.546 -6.726 -26.434 1.00 75.38 401 THR A O 1
ATOM 3113 N N . GLU A 1 402 ? 20.212 -8.209 -26.123 1.00 66.81 402 GLU A N 1
ATOM 3114 C CA . GLU A 1 402 ? 21.060 -7.356 -25.276 1.00 66.81 402 GLU A CA 1
ATOM 3115 C C . GLU A 1 402 ? 22.050 -6.522 -26.102 1.00 66.81 402 GLU A C 1
ATOM 3117 O O . GLU A 1 402 ? 22.576 -5.518 -25.626 1.00 66.81 402 GLU A O 1
ATOM 3122 N N . GLN A 1 403 ? 22.297 -6.900 -27.362 1.00 65.00 403 GLN A N 1
ATOM 3123 C CA . GLN A 1 403 ? 23.235 -6.195 -28.225 1.00 65.00 403 GLN A CA 1
ATOM 3124 C C . GLN A 1 403 ? 22.593 -4.904 -28.750 1.00 65.00 403 GLN A C 1
ATOM 3126 O O . GLN A 1 403 ? 21.648 -4.932 -29.539 1.00 65.00 403 GLN A O 1
ATOM 3131 N N . ARG A 1 404 ? 23.122 -3.765 -28.290 1.00 69.62 404 ARG A N 1
ATOM 3132 C CA . ARG A 1 404 ? 22.654 -2.397 -28.591 1.00 69.62 404 ARG A CA 1
ATOM 3133 C C . ARG A 1 404 ? 23.612 -1.629 -29.513 1.00 69.62 404 ARG A C 1
ATOM 3135 O O . ARG A 1 404 ? 23.680 -0.411 -29.451 1.00 69.62 404 ARG A O 1
ATOM 3142 N N . ILE A 1 405 ? 24.410 -2.347 -30.305 1.00 69.75 405 ILE A N 1
ATOM 3143 C CA . ILE A 1 405 ? 25.364 -1.755 -31.253 1.00 69.75 405 ILE A CA 1
ATOM 3144 C C . ILE A 1 405 ? 24.938 -2.142 -32.664 1.00 69.75 405 ILE A C 1
ATOM 3146 O O . ILE A 1 405 ? 24.930 -3.328 -33.004 1.00 69.75 405 ILE A O 1
ATOM 3150 N N . PHE A 1 406 ? 24.635 -1.147 -33.488 1.00 75.50 406 PHE A N 1
ATOM 3151 C CA . PHE A 1 406 ? 24.456 -1.298 -34.919 1.00 75.50 406 PHE A CA 1
ATOM 3152 C C . PHE A 1 406 ? 25.816 -1.355 -35.616 1.00 75.50 406 PHE A C 1
ATOM 3154 O O . PHE A 1 406 ? 26.658 -0.470 -35.469 1.00 75.50 406 PHE A O 1
ATOM 3161 N N . LEU A 1 407 ? 26.030 -2.424 -36.380 1.00 78.12 407 LEU A N 1
ATOM 3162 C CA . LEU A 1 407 ? 27.218 -2.587 -37.220 1.00 78.12 407 LEU A CA 1
ATOM 3163 C C . LEU A 1 407 ? 26.849 -2.405 -38.697 1.00 78.12 407 LEU A C 1
ATOM 3165 O O . LEU A 1 407 ? 27.326 -1.483 -39.346 1.00 78.12 407 LEU A O 1
ATOM 3169 N N . GLU A 1 408 ? 25.956 -3.259 -39.203 1.00 84.19 408 GLU A N 1
ATOM 3170 C CA . GLU A 1 408 ? 25.453 -3.220 -40.591 1.00 84.19 408 GLU A CA 1
ATOM 3171 C C . GLU A 1 408 ? 23.943 -3.477 -40.667 1.00 84.19 408 GLU A C 1
ATOM 3173 O O . GLU A 1 408 ? 23.229 -2.887 -41.475 1.00 84.19 408 GLU A O 1
ATOM 3178 N N . LYS A 1 409 ? 23.452 -4.377 -39.812 1.00 87.38 409 LYS A N 1
ATOM 3179 C CA . LYS A 1 409 ? 22.037 -4.662 -39.601 1.00 87.38 409 LYS A CA 1
ATOM 3180 C C . LYS A 1 409 ? 21.812 -5.133 -38.170 1.00 87.38 409 LYS A C 1
ATOM 3182 O O . LYS A 1 409 ? 22.720 -5.709 -37.568 1.00 87.38 409 LYS A O 1
ATOM 3187 N N . ALA A 1 410 ? 20.613 -4.923 -37.641 1.00 88.25 410 ALA A N 1
ATOM 3188 C CA . ALA A 1 410 ? 20.203 -5.469 -36.350 1.00 88.25 410 ALA A CA 1
ATOM 3189 C C . ALA A 1 410 ? 18.788 -6.047 -36.437 1.00 88.25 410 ALA A C 1
ATOM 3191 O O . ALA A 1 410 ? 17.932 -5.519 -37.147 1.00 88.25 410 ALA A O 1
ATOM 3192 N N . THR A 1 411 ? 18.544 -7.140 -35.717 1.00 91.31 411 THR A N 1
ATOM 3193 C CA . THR A 1 411 ? 17.213 -7.744 -35.604 1.00 91.31 411 THR A CA 1
ATOM 3194 C C . THR A 1 411 ? 16.531 -7.225 -34.347 1.00 91.31 411 THR A C 1
ATOM 3196 O O . THR A 1 411 ? 17.038 -7.390 -33.237 1.00 91.31 411 THR A O 1
ATOM 3199 N N . ILE A 1 412 ? 15.368 -6.610 -34.531 1.00 92.50 412 ILE A N 1
ATOM 3200 C CA . ILE A 1 412 ? 14.511 -6.130 -33.457 1.00 92.50 412 ILE A CA 1
ATOM 3201 C C . ILE A 1 412 ? 13.516 -7.229 -33.117 1.00 92.50 412 ILE A C 1
ATOM 3203 O O . ILE A 1 412 ? 12.653 -7.564 -33.925 1.00 92.50 412 ILE A O 1
ATOM 3207 N N . ASP A 1 413 ? 13.638 -7.772 -31.911 1.00 93.69 413 ASP A N 1
ATOM 3208 C CA . ASP A 1 413 ? 12.680 -8.704 -31.324 1.00 93.69 413 ASP A CA 1
ATOM 3209 C C . ASP A 1 413 ? 12.178 -8.128 -29.996 1.00 93.69 413 ASP A C 1
ATOM 3211 O O . ASP A 1 413 ? 12.970 -7.720 -29.140 1.00 93.69 413 ASP A O 1
ATOM 3215 N N . LEU A 1 414 ? 10.856 -8.054 -29.866 1.00 94.56 414 LEU A N 1
ATOM 3216 C CA . LEU A 1 414 ? 10.138 -7.455 -28.752 1.00 94.56 414 LEU A CA 1
ATOM 3217 C C . LEU A 1 414 ? 9.180 -8.487 -28.163 1.00 94.56 414 LEU A C 1
ATOM 3219 O O . LEU A 1 414 ? 8.526 -9.242 -28.880 1.00 94.56 414 LEU A O 1
ATOM 3223 N N . PHE A 1 415 ? 9.038 -8.484 -26.846 1.00 94.69 415 PHE A N 1
ATOM 3224 C CA . PHE A 1 415 ? 8.026 -9.285 -26.167 1.00 94.69 415 PHE A CA 1
ATOM 3225 C C . PHE A 1 415 ? 7.501 -8.553 -24.936 1.00 94.69 415 PHE A C 1
ATOM 3227 O O . PHE A 1 415 ? 8.169 -7.673 -24.404 1.00 94.69 415 PHE A O 1
ATOM 3234 N N . VAL A 1 416 ? 6.304 -8.908 -24.475 1.00 94.31 416 VAL A N 1
ATOM 3235 C CA . VAL A 1 416 ? 5.815 -8.498 -23.153 1.00 94.31 416 VAL A CA 1
ATOM 3236 C C . VAL A 1 416 ? 6.091 -9.650 -22.189 1.00 94.31 416 VAL A C 1
ATOM 3238 O O . VAL A 1 416 ? 5.674 -10.768 -22.504 1.00 94.31 416 VAL A O 1
ATOM 3241 N N . PRO A 1 417 ? 6.771 -9.430 -21.050 1.00 92.56 417 PRO A N 1
ATOM 3242 C CA . PRO A 1 417 ? 6.904 -10.459 -20.024 1.00 92.56 417 PRO A CA 1
ATOM 3243 C C . PRO A 1 417 ? 5.528 -10.998 -19.601 1.00 92.56 417 PRO A C 1
ATOM 3245 O O . PRO A 1 417 ? 4.610 -10.222 -19.339 1.00 92.56 417 PRO A O 1
ATOM 3248 N N . GLY A 1 418 ? 5.355 -12.321 -19.627 1.00 90.44 418 GLY A N 1
ATOM 3249 C CA . GLY A 1 418 ? 4.069 -12.987 -19.362 1.00 90.44 418 GLY A CA 1
ATOM 3250 C C . GLY A 1 418 ? 3.037 -12.881 -20.500 1.00 90.44 418 GLY A C 1
ATOM 3251 O O . GLY A 1 418 ? 1.931 -13.402 -20.391 1.00 90.44 418 GLY A O 1
ATOM 3252 N N . GLY A 1 419 ? 3.377 -12.220 -21.613 1.00 89.88 419 GLY A N 1
ATOM 3253 C CA . GLY A 1 419 ? 2.599 -12.233 -22.857 1.00 89.88 419 GLY A CA 1
ATOM 3254 C C . GLY A 1 419 ? 1.289 -11.436 -22.853 1.00 89.88 419 GLY A C 1
ATOM 3255 O O . GLY A 1 419 ? 0.492 -11.588 -23.778 1.00 89.88 419 GLY A O 1
ATOM 3256 N N . LEU A 1 420 ? 1.037 -10.590 -21.850 1.00 89.88 420 LEU A N 1
ATOM 3257 C CA . LEU A 1 420 ? -0.216 -9.835 -21.759 1.00 89.88 420 LEU A CA 1
ATOM 3258 C C . LEU A 1 420 ? -0.194 -8.520 -22.551 1.00 89.88 420 LEU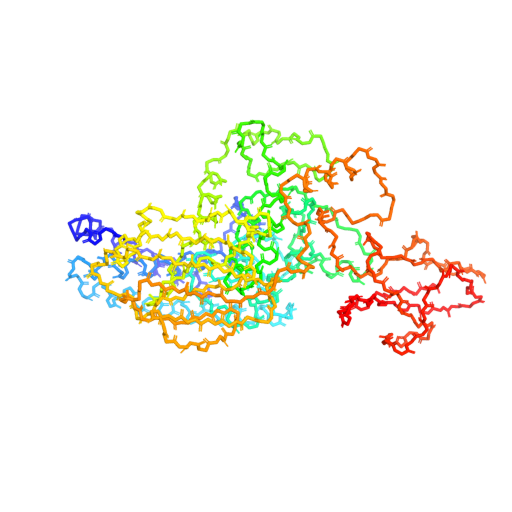 A C 1
ATOM 3260 O O . LEU A 1 420 ? 0.386 -7.526 -22.119 1.00 89.88 420 LEU A O 1
ATOM 3264 N N . GLY A 1 421 ? -0.945 -8.482 -23.652 1.00 91.62 421 GLY A N 1
ATOM 3265 C CA . GLY A 1 421 ? -1.225 -7.263 -24.416 1.00 91.62 421 GLY A CA 1
ATOM 3266 C C . GLY A 1 421 ? -0.566 -7.218 -25.794 1.00 91.62 421 GLY A C 1
ATOM 3267 O O . GLY A 1 421 ? 0.217 -8.084 -26.171 1.00 91.62 421 GLY A O 1
ATOM 3268 N N . THR A 1 422 ? -0.923 -6.195 -26.570 1.00 95.81 422 THR A N 1
ATOM 3269 C CA . THR A 1 422 ? -0.386 -5.957 -27.919 1.00 95.81 422 THR A CA 1
ATOM 3270 C C . THR A 1 422 ? 0.709 -4.901 -27.870 1.00 95.81 422 THR A C 1
ATOM 3272 O O . THR A 1 422 ? 0.524 -3.846 -27.265 1.00 95.81 422 THR A O 1
ATOM 3275 N N . ILE A 1 423 ? 1.844 -5.161 -28.519 1.00 97.56 423 ILE A N 1
ATOM 3276 C CA . ILE A 1 423 ? 2.960 -4.213 -28.589 1.00 97.56 423 ILE A CA 1
ATOM 3277 C C . ILE A 1 423 ? 2.750 -3.273 -29.775 1.00 97.56 423 ILE A C 1
ATOM 3279 O O . ILE A 1 423 ? 2.641 -3.729 -30.912 1.00 97.56 423 ILE A O 1
ATOM 3283 N N . HIS A 1 424 ? 2.757 -1.970 -29.514 1.00 97.62 424 HIS A N 1
ATOM 3284 C CA . HIS A 1 424 ? 2.821 -0.913 -30.518 1.00 97.62 424 HIS A CA 1
ATOM 3285 C C . HIS A 1 424 ? 4.214 -0.291 -30.516 1.00 97.62 424 HIS A C 1
ATOM 3287 O O . HIS A 1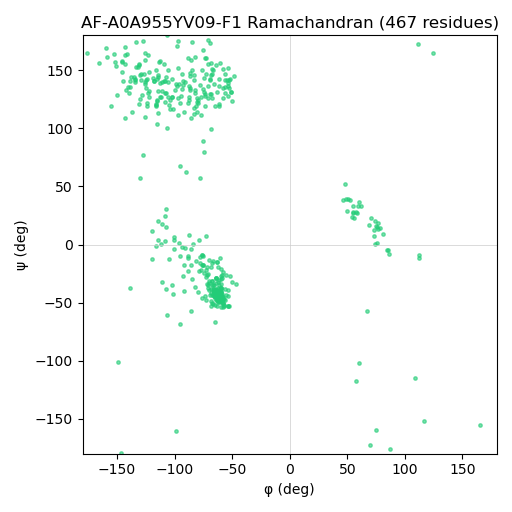 424 ? 4.789 -0.088 -29.445 1.00 97.62 424 HIS A O 1
ATOM 3293 N N . TYR A 1 425 ? 4.761 0.027 -31.689 1.00 97.62 425 TYR A N 1
ATOM 3294 C CA . TYR A 1 425 ? 6.127 0.538 -31.788 1.00 97.62 425 TYR A CA 1
ATOM 3295 C C . TYR A 1 425 ? 6.309 1.604 -32.869 1.00 97.62 425 TYR A C 1
ATOM 3297 O O . TYR A 1 425 ? 5.494 1.761 -33.778 1.00 97.62 425 TYR A O 1
ATOM 3305 N N . THR A 1 426 ? 7.410 2.335 -32.754 1.00 97.25 426 THR A N 1
ATOM 3306 C CA . THR A 1 426 ? 7.903 3.319 -33.720 1.00 97.25 426 THR A CA 1
ATOM 3307 C C . THR A 1 426 ? 9.399 3.095 -33.932 1.00 97.25 426 THR A C 1
ATOM 3309 O O . THR A 1 426 ? 10.092 2.581 -33.053 1.00 97.25 426 THR A O 1
ATOM 3312 N N . THR A 1 427 ? 9.905 3.457 -35.109 1.00 95.88 427 THR A N 1
ATOM 3313 C CA . THR A 1 427 ? 11.326 3.312 -35.489 1.00 95.88 427 THR A CA 1
ATOM 3314 C C . THR A 1 427 ? 12.008 4.656 -35.746 1.00 95.88 427 THR A C 1
ATOM 3316 O O . THR A 1 427 ? 13.188 4.713 -36.064 1.00 95.88 427 THR A O 1
ATOM 3319 N N . ASP A 1 428 ? 11.277 5.759 -35.630 1.00 93.56 428 ASP A N 1
ATOM 3320 C CA . ASP A 1 428 ? 11.772 7.126 -35.823 1.00 93.56 428 ASP A CA 1
ATOM 3321 C C . ASP A 1 428 ? 12.060 7.841 -34.489 1.00 93.56 428 ASP A C 1
ATOM 3323 O O . ASP A 1 428 ? 12.355 9.034 -34.462 1.00 93.56 428 ASP A O 1
ATOM 3327 N N . GLY A 1 429 ? 11.955 7.124 -33.365 1.00 91.19 429 GLY A N 1
ATOM 3328 C CA . GLY A 1 429 ? 12.098 7.676 -32.020 1.00 91.19 429 GLY A CA 1
ATOM 3329 C C . GLY A 1 429 ? 10.899 8.488 -31.512 1.00 91.19 429 GLY A C 1
ATOM 3330 O O . GLY A 1 429 ? 10.954 8.975 -30.376 1.00 91.19 429 GLY A O 1
ATOM 3331 N N . SER A 1 430 ? 9.811 8.622 -32.278 1.00 95.56 430 SER A N 1
ATOM 3332 C CA . SER A 1 430 ? 8.561 9.226 -31.791 1.00 95.56 430 SER A CA 1
ATOM 3333 C C . SER A 1 430 ? 7.879 8.330 -30.746 1.00 95.56 430 SER A C 1
ATOM 3335 O O . SER A 1 430 ? 8.141 7.131 -30.678 1.00 95.56 430 SER A O 1
ATOM 3337 N N . SER A 1 431 ? 7.037 8.886 -29.871 1.00 94.62 431 SER A N 1
ATOM 3338 C CA . SER A 1 431 ? 6.342 8.078 -28.856 1.00 94.62 431 SER A CA 1
ATOM 3339 C C . SER A 1 431 ? 5.262 7.197 -29.502 1.00 94.62 431 SER A C 1
ATOM 3341 O O . SER A 1 431 ? 4.396 7.733 -30.197 1.00 94.62 431 SER A O 1
ATOM 3343 N N . PRO A 1 432 ? 5.265 5.870 -29.274 1.00 95.81 432 PRO A N 1
ATOM 3344 C CA . PRO A 1 432 ? 4.241 4.990 -29.819 1.00 95.81 432 PRO A CA 1
ATOM 3345 C C . PRO A 1 432 ? 2.881 5.252 -29.162 1.00 95.81 432 PRO A C 1
ATOM 3347 O O . PRO A 1 432 ? 2.785 5.561 -27.975 1.00 95.81 432 PRO A O 1
ATOM 3350 N N . THR A 1 433 ? 1.820 5.092 -29.945 1.00 94.56 433 THR A N 1
ATOM 3351 C CA . THR A 1 433 ? 0.422 5.206 -29.511 1.00 94.56 433 THR A CA 1
ATOM 3352 C C . THR A 1 433 ? -0.349 3.952 -29.921 1.00 94.56 433 THR A C 1
ATOM 3354 O O . THR A 1 433 ? 0.167 3.113 -30.657 1.00 94.56 433 THR A O 1
ATOM 3357 N N . THR A 1 434 ? -1.614 3.831 -29.519 1.00 94.38 434 THR A N 1
ATOM 3358 C CA . THR A 1 434 ? -2.494 2.746 -29.992 1.00 94.38 434 THR A CA 1
ATOM 3359 C C . THR A 1 434 ? -2.761 2.788 -31.501 1.00 94.38 434 THR A C 1
ATOM 3361 O O . THR A 1 434 ? -3.218 1.795 -32.060 1.00 94.38 434 THR A O 1
ATOM 3364 N N . ALA A 1 435 ? -2.458 3.908 -32.169 1.00 95.31 435 ALA A N 1
ATOM 3365 C CA . ALA A 1 435 ? -2.511 4.041 -33.623 1.00 95.31 435 ALA A CA 1
ATOM 3366 C C . ALA A 1 435 ? -1.192 3.651 -34.321 1.00 95.31 435 ALA A C 1
ATOM 3368 O O . ALA A 1 435 ? -1.163 3.531 -35.545 1.00 95.31 435 ALA A O 1
ATOM 3369 N N . SER A 1 436 ? -0.097 3.465 -33.574 1.00 97.12 436 SER A N 1
ATOM 3370 C CA . SER A 1 436 ? 1.190 3.035 -34.130 1.00 97.12 436 SER A CA 1
ATOM 3371 C C . SER A 1 436 ? 1.143 1.565 -34.579 1.00 97.12 436 SER A C 1
ATOM 3373 O O . SER A 1 436 ? 0.347 0.786 -34.037 1.00 97.12 436 SER A O 1
ATOM 3375 N N . PRO A 1 437 ? 2.005 1.154 -35.533 1.00 97.56 437 PRO A N 1
ATOM 3376 C CA . PRO A 1 437 ? 2.090 -0.230 -35.990 1.00 97.56 437 PRO A CA 1
ATOM 3377 C C . PRO A 1 437 ? 2.264 -1.231 -34.846 1.00 97.56 437 PRO A C 1
ATOM 3379 O O . PRO A 1 437 ? 2.978 -0.975 -33.874 1.00 97.56 437 PRO A O 1
ATOM 3382 N N . THR A 1 438 ? 1.625 -2.390 -34.982 1.00 97.75 438 THR A N 1
ATOM 3383 C CA . THR A 1 438 ? 1.737 -3.486 -34.017 1.00 97.75 438 THR A CA 1
ATOM 3384 C C . THR A 1 438 ? 2.916 -4.388 -34.355 1.00 97.75 438 THR A C 1
ATOM 3386 O O . THR A 1 438 ? 3.077 -4.779 -35.513 1.00 97.75 438 THR A O 1
ATOM 3389 N N . PHE A 1 439 ? 3.697 -4.783 -33.356 1.00 97.06 439 PHE A N 1
ATOM 3390 C CA . PHE A 1 439 ? 4.745 -5.785 -33.528 1.00 97.06 439 PHE A CA 1
ATOM 3391 C C . PHE A 1 439 ? 4.118 -7.180 -33.671 1.00 97.06 439 PHE A C 1
ATOM 3393 O O . PHE A 1 439 ? 3.420 -7.642 -32.771 1.00 97.06 439 PHE A O 1
ATOM 3400 N N . GLN A 1 440 ? 4.353 -7.838 -34.810 1.00 95.38 440 GLN A N 1
ATOM 3401 C CA . GLN A 1 440 ? 3.818 -9.177 -35.115 1.00 95.38 440 GLN A CA 1
ATOM 3402 C C . GLN A 1 440 ? 4.903 -10.258 -35.150 1.00 95.38 440 GLN A C 1
ATOM 3404 O O . GLN A 1 440 ? 4.641 -11.411 -34.819 1.00 95.38 440 GLN A O 1
ATOM 3409 N N . ALA A 1 441 ? 6.113 -9.890 -35.566 1.00 95.12 441 ALA A N 1
ATOM 3410 C CA . ALA A 1 441 ? 7.272 -10.764 -35.655 1.00 95.12 441 ALA A CA 1
ATOM 3411 C C . ALA A 1 441 ? 8.555 -9.915 -35.646 1.00 95.12 441 ALA A C 1
ATOM 3413 O O . ALA A 1 441 ? 8.483 -8.719 -35.958 1.00 95.12 441 ALA A O 1
ATOM 3414 N N . PRO A 1 442 ? 9.721 -10.513 -35.333 1.00 95.56 442 PRO A N 1
ATOM 3415 C CA . PRO A 1 442 ? 10.997 -9.819 -35.427 1.00 95.56 442 PRO A CA 1
ATOM 3416 C C . PRO A 1 442 ? 11.230 -9.209 -36.813 1.00 95.56 442 PRO A C 1
ATOM 3418 O O . PRO A 1 442 ? 10.902 -9.826 -37.827 1.00 95.56 442 PRO A O 1
ATOM 3421 N N . PHE A 1 443 ? 11.824 -8.016 -36.861 1.00 94.00 443 PHE A N 1
ATOM 3422 C CA . PHE A 1 443 ? 12.135 -7.312 -38.110 1.00 94.00 443 PHE A CA 1
ATOM 3423 C C . PHE A 1 443 ? 13.584 -6.816 -38.132 1.00 94.00 443 PHE A C 1
ATOM 3425 O O . PHE A 1 443 ? 14.197 -6.607 -37.086 1.00 94.00 443 PHE A O 1
ATOM 3432 N N . GLU A 1 444 ? 14.149 -6.643 -39.326 1.00 92.62 444 GLU A N 1
ATOM 3433 C CA . GLU A 1 444 ? 15.510 -6.124 -39.498 1.00 92.62 444 GLU A CA 1
ATOM 3434 C C . GLU A 1 444 ? 15.508 -4.600 -39.678 1.00 92.62 444 GLU A C 1
ATOM 3436 O O . GLU A 1 444 ? 14.666 -4.041 -40.383 1.00 92.62 444 GLU A O 1
ATOM 3441 N N . ILE A 1 445 ? 16.493 -3.937 -39.073 1.00 92.19 445 ILE A N 1
ATOM 3442 C CA . ILE A 1 445 ? 16.878 -2.554 -39.369 1.00 92.19 445 ILE A CA 1
ATOM 3443 C C . ILE A 1 445 ? 18.237 -2.553 -40.074 1.00 92.19 445 ILE A C 1
ATOM 3445 O O . ILE A 1 445 ? 19.122 -3.333 -39.724 1.00 92.19 445 ILE A O 1
ATOM 3449 N N . THR A 1 446 ? 18.407 -1.681 -41.069 1.00 93.06 446 THR A N 1
ATOM 3450 C CA . THR A 1 446 ? 19.617 -1.594 -41.917 1.00 93.06 446 THR A CA 1
ATOM 3451 C C . THR A 1 446 ? 20.318 -0.237 -41.823 1.00 93.06 446 THR A C 1
ATOM 3453 O O . THR A 1 446 ? 21.175 0.081 -42.641 1.00 93.06 446 THR A O 1
ATOM 3456 N N . GLN A 1 447 ? 19.928 0.588 -40.855 1.00 91.56 447 GLN A N 1
ATOM 3457 C CA . GLN A 1 447 ? 20.569 1.856 -40.509 1.00 91.56 447 GLN A CA 1
ATOM 3458 C C . GLN A 1 447 ? 20.323 2.154 -39.026 1.00 91.56 447 GLN A C 1
ATOM 3460 O O . GLN A 1 447 ? 19.404 1.575 -38.434 1.00 91.56 447 GLN A O 1
ATOM 3465 N N . ASN A 1 448 ? 21.091 3.083 -38.451 1.00 91.06 448 ASN A N 1
ATOM 3466 C CA . ASN A 1 448 ? 20.901 3.549 -37.074 1.00 91.06 448 ASN A CA 1
ATOM 3467 C C . ASN A 1 448 ? 19.436 3.938 -36.846 1.00 91.06 448 ASN A C 1
ATOM 3469 O O . ASN A 1 448 ? 18.879 4.762 -37.576 1.00 91.06 448 ASN A O 1
ATOM 3473 N N . THR A 1 449 ? 18.810 3.318 -35.852 1.00 92.12 449 THR A N 1
ATOM 3474 C CA . THR A 1 449 ? 17.364 3.409 -35.629 1.00 92.12 449 THR A CA 1
ATOM 3475 C C . THR A 1 449 ? 17.092 3.465 -34.135 1.00 92.12 449 THR A C 1
ATOM 3477 O O . THR A 1 449 ? 17.601 2.647 -33.370 1.00 92.12 449 THR A O 1
ATOM 3480 N N . THR A 1 450 ? 16.237 4.399 -33.722 1.00 92.25 450 THR A N 1
ATOM 3481 C CA . THR A 1 450 ? 15.700 4.425 -32.360 1.00 92.25 450 THR A CA 1
ATOM 3482 C C . THR A 1 450 ? 14.336 3.762 -32.366 1.00 92.25 450 THR A C 1
ATOM 3484 O O . THR A 1 450 ? 13.375 4.306 -32.912 1.00 92.25 450 THR A O 1
ATOM 3487 N N . VAL A 1 451 ? 14.244 2.597 -31.733 1.00 93.00 451 VAL A N 1
ATOM 3488 C CA . VAL A 1 451 ? 12.979 1.882 -31.572 1.00 93.00 451 VAL A CA 1
ATOM 3489 C C . VAL A 1 451 ? 12.368 2.251 -30.230 1.00 93.00 451 VAL A C 1
ATOM 3491 O O . VAL A 1 451 ? 13.027 2.129 -29.196 1.00 93.00 451 VAL A O 1
ATOM 3494 N N . LYS A 1 452 ? 11.100 2.667 -30.235 1.00 95.00 452 LYS A N 1
ATOM 3495 C CA . LYS A 1 452 ? 10.294 2.808 -29.017 1.00 95.00 452 LYS A CA 1
ATOM 3496 C C . LYS A 1 452 ? 9.103 1.869 -29.066 1.00 95.00 452 LYS A C 1
ATOM 3498 O O . LYS A 1 452 ? 8.493 1.721 -30.119 1.00 95.00 452 LYS A O 1
ATOM 3503 N N . ALA A 1 453 ? 8.758 1.255 -27.938 1.00 95.44 453 ALA A N 1
ATOM 3504 C CA . ALA A 1 453 ? 7.657 0.299 -27.854 1.00 95.44 453 ALA A CA 1
ATOM 3505 C C . ALA A 1 453 ? 6.809 0.501 -26.593 1.00 95.44 453 ALA A C 1
ATOM 3507 O O . ALA A 1 453 ? 7.334 0.818 -25.529 1.00 95.44 453 ALA A O 1
ATOM 3508 N N . ILE A 1 454 ? 5.500 0.287 -26.708 1.00 95.88 454 ILE A N 1
ATOM 3509 C CA . ILE A 1 454 ? 4.532 0.321 -25.607 1.00 95.88 454 ILE A CA 1
ATOM 3510 C C . ILE A 1 454 ? 3.599 -0.886 -25.714 1.00 95.88 454 ILE A C 1
ATOM 3512 O O . ILE A 1 454 ? 3.240 -1.296 -26.817 1.00 95.88 454 ILE A O 1
ATOM 3516 N N . ALA A 1 455 ? 3.213 -1.476 -24.587 1.00 96.06 455 ALA A N 1
ATOM 3517 C CA . ALA A 1 455 ? 2.221 -2.547 -24.555 1.00 96.06 455 ALA A CA 1
ATOM 3518 C C . ALA A 1 455 ? 0.843 -1.962 -24.245 1.00 96.06 455 ALA A C 1
ATOM 3520 O O . ALA A 1 455 ? 0.722 -1.100 -23.378 1.00 96.06 455 ALA A O 1
ATOM 3521 N N . ASN A 1 456 ? -0.189 -2.443 -24.931 1.00 94.00 456 ASN A N 1
ATOM 3522 C CA . ASN A 1 456 ? -1.585 -2.115 -24.674 1.00 94.00 456 ASN A CA 1
ATOM 3523 C C . ASN A 1 456 ? -2.343 -3.370 -24.229 1.00 94.00 456 ASN A C 1
ATOM 3525 O O . ASN A 1 456 ? -2.443 -4.342 -24.982 1.00 94.00 456 ASN A O 1
ATOM 3529 N N . TYR A 1 457 ? -2.910 -3.330 -23.028 1.00 91.38 457 TYR A N 1
ATOM 3530 C CA . TYR A 1 457 ? -3.777 -4.373 -22.492 1.00 91.38 457 TYR A CA 1
ATOM 3531 C C . TYR A 1 457 ? -5.104 -3.758 -22.044 1.00 91.38 457 TYR A C 1
ATOM 3533 O O . TYR A 1 457 ? -5.148 -3.018 -21.062 1.00 91.38 457 TYR A O 1
ATOM 3541 N N . ASN A 1 458 ? -6.189 -4.039 -22.773 1.00 85.56 458 ASN A N 1
ATOM 3542 C CA . ASN A 1 458 ? -7.534 -3.507 -22.503 1.00 85.56 458 ASN A CA 1
ATOM 3543 C C . ASN A 1 458 ? -7.566 -1.979 -22.281 1.00 85.56 458 ASN A C 1
ATOM 3545 O O . ASN A 1 458 ? -8.262 -1.487 -21.397 1.00 85.56 458 ASN A O 1
ATOM 3549 N N . GLY A 1 459 ? -6.780 -1.224 -23.058 1.00 83.00 459 GLY A N 1
ATOM 3550 C CA . GLY A 1 459 ? -6.677 0.236 -22.956 1.00 83.00 459 GLY A CA 1
ATOM 3551 C C . GLY A 1 459 ? -5.660 0.734 -21.924 1.00 83.00 459 GLY A C 1
ATOM 3552 O O . GLY A 1 459 ? -5.358 1.925 -21.901 1.00 83.00 459 GLY A O 1
ATOM 3553 N N . THR A 1 460 ? -5.089 -0.155 -21.108 1.00 83.19 460 THR A N 1
ATOM 3554 C CA . THR A 1 460 ? -3.987 0.172 -20.197 1.00 83.19 460 THR A CA 1
ATOM 3555 C C . THR A 1 460 ? -2.670 0.109 -20.959 1.00 83.19 460 THR A C 1
ATOM 3557 O O . THR A 1 460 ? -2.282 -0.953 -21.452 1.00 83.19 460 THR A O 1
ATOM 3560 N N . LEU A 1 461 ? -1.976 1.244 -21.042 1.00 89.06 461 LEU A N 1
ATOM 3561 C CA . LEU A 1 461 ? -0.678 1.356 -21.701 1.00 89.06 461 LEU A CA 1
ATOM 3562 C C . LEU A 1 461 ? 0.474 1.162 -20.704 1.00 89.06 461 LEU A C 1
ATOM 3564 O O . LEU A 1 461 ? 0.439 1.703 -19.599 1.00 89.06 461 LEU A O 1
ATOM 3568 N N . ARG A 1 462 ? 1.506 0.407 -21.095 1.00 89.31 462 ARG A N 1
ATOM 3569 C CA . ARG A 1 462 ? 2.715 0.153 -20.292 1.00 89.31 462 ARG A CA 1
ATOM 3570 C C . ARG A 1 462 ? 3.986 0.414 -21.097 1.00 89.31 462 ARG A C 1
ATOM 3572 O O . ARG A 1 462 ? 4.170 -0.168 -22.167 1.00 89.31 462 ARG A O 1
ATOM 3579 N N . GLY A 1 463 ? 4.860 1.270 -20.566 1.00 85.62 463 GLY A N 1
ATOM 3580 C CA . GLY A 1 463 ? 6.042 1.815 -21.245 1.00 85.62 463 GLY A CA 1
ATOM 3581 C C . GLY A 1 463 ? 5.933 3.343 -21.417 1.00 85.62 463 GLY A C 1
ATOM 3582 O O . GLY A 1 463 ? 5.238 3.975 -20.621 1.00 85.62 463 GLY A O 1
ATOM 3583 N N . PRO A 1 464 ? 6.560 3.943 -22.449 1.00 86.88 464 PRO A N 1
ATOM 3584 C CA . PRO A 1 464 ? 7.332 3.294 -23.506 1.00 86.88 464 PRO A CA 1
ATOM 3585 C C . PRO A 1 464 ? 8.725 2.851 -23.038 1.00 86.88 464 PRO A C 1
ATOM 3587 O O . PRO A 1 464 ? 9.345 3.505 -22.209 1.00 86.88 464 PRO A O 1
ATOM 3590 N N . VAL A 1 465 ? 9.242 1.778 -23.633 1.00 86.44 465 VAL A N 1
ATOM 3591 C CA . VAL A 1 465 ? 10.674 1.446 -23.598 1.00 86.44 465 VAL A CA 1
ATOM 3592 C C . VAL A 1 465 ? 11.346 1.951 -24.867 1.00 86.44 465 VAL A C 1
ATOM 3594 O O . VAL A 1 465 ? 10.698 2.048 -25.911 1.00 86.44 465 VAL A O 1
ATOM 3597 N N . ALA A 1 466 ? 12.635 2.271 -24.790 1.00 87.31 466 ALA A N 1
ATOM 3598 C CA . ALA A 1 466 ? 13.406 2.771 -25.920 1.00 87.31 466 ALA A CA 1
ATOM 3599 C C . ALA A 1 466 ? 14.761 2.065 -26.016 1.00 87.31 466 ALA A C 1
ATOM 3601 O O . ALA A 1 466 ? 15.414 1.829 -25.004 1.00 87.31 466 ALA A O 1
ATOM 3602 N N . ALA A 1 467 ? 15.196 1.776 -27.239 1.00 84.88 467 ALA A N 1
ATOM 3603 C CA . ALA A 1 467 ? 16.562 1.364 -27.523 1.00 84.88 467 ALA A CA 1
ATOM 3604 C C . ALA A 1 467 ? 17.039 2.024 -28.819 1.00 84.88 467 ALA A C 1
ATOM 3606 O O . ALA A 1 467 ? 16.348 1.989 -29.841 1.00 84.88 467 ALA A O 1
ATOM 3607 N N . ALA A 1 468 ? 18.222 2.627 -28.755 1.00 84.19 468 ALA A N 1
ATOM 3608 C CA . ALA A 1 468 ? 18.990 3.002 -29.930 1.00 84.19 468 ALA A CA 1
ATOM 3609 C C . ALA A 1 468 ? 19.921 1.842 -30.295 1.00 84.19 468 ALA A C 1
ATOM 3611 O O . ALA A 1 468 ? 20.472 1.188 -29.405 1.00 84.19 468 ALA A O 1
ATOM 3612 N N . PHE A 1 469 ? 20.043 1.593 -31.595 1.00 84.06 469 PHE A N 1
ATOM 3613 C CA . PHE A 1 469 ? 20.941 0.604 -32.174 1.00 84.06 469 PHE A CA 1
ATOM 3614 C C . PHE A 1 469 ? 21.971 1.327 -33.021 1.00 84.06 469 PHE A C 1
ATOM 3616 O O . PHE A 1 469 ? 21.558 2.154 -33.874 1.00 84.06 469 PHE A O 1
#

Solvent-accessible surface area (backbone atoms only — not comparable to full-atom values): 24487 Å² total; per-residue (Å²): 107,81,83,55,38,69,59,24,49,70,53,44,78,55,49,63,60,51,51,53,50,49,54,53,46,16,70,71,25,95,76,53,38,68,58,61,35,65,62,50,92,72,35,52,35,73,72,36,34,46,38,39,56,50,44,51,50,48,39,50,29,55,50,49,20,51,34,21,48,54,44,70,35,58,68,57,18,51,52,29,47,53,51,36,56,52,46,50,52,52,50,48,58,42,44,54,59,40,16,63,77,59,79,31,31,52,38,28,28,51,77,44,66,74,43,31,15,57,39,60,19,39,13,39,40,32,53,93,48,65,77,38,60,63,85,42,68,38,32,55,40,18,41,46,44,39,56,78,48,28,36,36,57,28,27,31,35,36,54,82,47,20,28,66,50,41,47,56,32,52,76,70,72,48,91,72,72,76,40,18,38,20,50,48,58,28,47,34,33,37,51,33,32,44,67,63,59,38,34,68,61,30,48,51,38,52,34,25,52,57,68,67,28,45,101,81,68,35,31,36,50,42,58,22,46,70,94,51,90,69,52,32,77,89,42,60,62,69,27,66,67,27,58,53,49,51,53,48,49,58,39,42,26,48,46,36,77,56,99,57,34,37,37,33,41,51,40,65,49,60,73,54,67,41,63,81,31,67,50,71,45,76,68,43,79,39,77,37,32,35,31,27,37,40,37,39,23,39,88,56,29,33,42,36,41,46,54,71,56,54,82,45,76,43,77,26,32,33,45,38,52,53,91,56,54,38,82,72,47,40,24,49,73,81,41,81,53,72,76,56,97,57,23,34,77,42,59,61,82,58,44,38,37,42,39,36,28,42,57,79,86,45,65,89,52,39,62,65,52,39,47,50,36,42,50,48,53,67,73,68,56,64,91,58,51,49,65,36,38,51,66,90,56,81,34,40,44,43,65,75,60,86,80,58,74,60,82,69,60,47,74,50,38,74,45,34,35,57,62,46,51,49,40,16,34,30,60,82,58,50,86,49,43,96,85,34,56,66,69,85,70,70,44,79,40,73,63,81,37,32,38,18,30,24,16,38,42,97,84,48,76,24,66,73,38,75,49,60,49